Protein AF-A0A839CQ76-F1 (afdb_monomer_lite)

Foldseek 3Di:
DDDPQPFPAKEWDQDPVVSFTWIWTDSDPPDIWIWTADAFDQDDPDGQPPSFHWTDTPQFIKTWGDDPQLLLLLQFQLLQLQLCLQPVPQGWHKDWHWYADPVRHTDATIIITIDDSQFPAQLQCCLQVVVVHGGDSDDDPDLAPDPPVCVVPVVVSRNVSSVVLLVQAAAPLSAPLSQLLQLQQQPDSRQWGWGADPNGTYIHGGTRSQGLFQQALASCLPDDVCCPPPNGPHRCSNRDDVVNCLALVNLVSLLSSLPDDCPVSLVVSLVSCLVRDAQVSLLSNLVRNNPPVVCSPFDGDDVVSVVSSVSSSVVSVVSSNSHSLNSNLSSLQSQQLQLVVVCVVPVASWHQHPVGDIGHLLNSCVVNVVNLVCCLVVNDPRDHPDPVCVVVVVVSVVVSNVSSVVSVVVVVVVVVVVVPVVVVVVVVPDPPDDDDDDDDDDDDDDDDDDDDDDDDDDDDDDDDPVVVVVVVVVVVPPPDDDDDDDDDDDDDDDDDDDDDDDDDDDDDDDDDDDDDDDDDDPDDDDDDPPPVVVVVVVVVVVVVVVVVVVVVVVVCVVCVPDPDD

pLDDT: mean 75.87, std 24.8, range [23.81, 98.62]

Structure (mmCIF, N/CA/C/O backbone):
data_AF-A0A839CQ76-F1
#
_entry.id   AF-A0A839CQ76-F1
#
loop_
_atom_site.group_PDB
_atom_site.id
_atom_site.type_symbol
_atom_site.label_atom_id
_atom_site.label_alt_id
_atom_site.label_comp_id
_atom_site.label_asym_id
_atom_site.label_entity_id
_atom_site.label_seq_id
_atom_site.pdbx_PDB_ins_code
_atom_site.Cartn_x
_atom_site.Cartn_y
_atom_site.Cartn_z
_atom_site.occupancy
_atom_site.B_iso_or_equiv
_atom_site.auth_seq_id
_atom_site.auth_comp_id
_atom_site.auth_asym_id
_atom_site.auth_atom_id
_atom_site.pdbx_PDB_model_num
ATOM 1 N N . MET A 1 1 ? -8.330 13.889 -15.066 1.00 31.58 1 MET A N 1
ATOM 2 C CA . MET A 1 1 ? -7.855 12.546 -14.673 1.00 31.58 1 MET A CA 1
ATOM 3 C C . MET A 1 1 ? -7.170 11.937 -15.881 1.00 31.58 1 MET A C 1
ATOM 5 O O . MET A 1 1 ? -7.788 11.907 -16.940 1.00 31.58 1 MET A O 1
ATOM 9 N N . ALA A 1 2 ? -5.892 11.569 -15.776 1.00 31.44 2 ALA A N 1
ATOM 10 C CA . ALA A 1 2 ? -5.213 10.868 -16.861 1.00 31.44 2 ALA A CA 1
ATOM 11 C C . ALA A 1 2 ? -5.857 9.482 -16.989 1.00 31.44 2 ALA A C 1
ATOM 13 O O . ALA A 1 2 ? -5.944 8.763 -15.999 1.00 31.44 2 ALA A O 1
ATOM 14 N N . LYS A 1 3 ? -6.374 9.137 -18.175 1.00 36.69 3 LYS A N 1
ATOM 15 C CA . LYS A 1 3 ? -6.709 7.742 -18.488 1.00 36.69 3 LYS A CA 1
ATOM 16 C C . LYS A 1 3 ? -5.443 6.924 -18.245 1.00 36.69 3 LYS A C 1
ATOM 18 O O . LYS A 1 3 ? -4.396 7.349 -18.731 1.00 36.69 3 LYS A O 1
ATOM 23 N N . ASP A 1 4 ? -5.537 5.800 -17.534 1.00 48.09 4 ASP A N 1
ATOM 24 C CA . ASP A 1 4 ? -4.441 4.830 -17.460 1.00 48.09 4 ASP A CA 1
ATOM 25 C C . ASP A 1 4 ? -4.005 4.511 -18.894 1.00 48.09 4 ASP A C 1
ATOM 27 O O . ASP A 1 4 ? -4.726 3.867 -19.664 1.00 48.09 4 ASP A O 1
ATOM 31 N N . GLN A 1 5 ? -2.863 5.066 -19.300 1.00 54.03 5 GLN A N 1
ATOM 32 C CA . GLN A 1 5 ? -2.300 4.799 -20.609 1.00 54.03 5 GLN A CA 1
ATOM 33 C C . GLN A 1 5 ? -1.803 3.362 -20.559 1.00 54.03 5 GLN A C 1
ATOM 35 O O . GLN A 1 5 ? -0.825 3.050 -19.888 1.00 54.03 5 GLN A O 1
ATOM 40 N N . LYS A 1 6 ? -2.503 2.460 -21.251 1.00 58.44 6 LYS A N 1
ATOM 41 C CA . LYS A 1 6 ? -2.045 1.081 -21.408 1.00 58.44 6 LYS A CA 1
ATOM 42 C C . LYS A 1 6 ? -0.754 1.087 -22.224 1.00 58.44 6 LYS A C 1
ATOM 44 O O . LYS A 1 6 ? -0.781 1.085 -23.450 1.00 58.44 6 LYS A O 1
ATOM 49 N N . HIS A 1 7 ? 0.378 1.091 -21.534 1.00 63.47 7 HIS A N 1
ATOM 50 C CA . HIS A 1 7 ? 1.687 0.888 -22.132 1.00 63.47 7 HIS A CA 1
ATOM 51 C C . HIS A 1 7 ? 1.752 -0.519 -22.725 1.00 63.47 7 HIS A C 1
ATOM 53 O O . HIS A 1 7 ? 1.678 -1.519 -22.009 1.00 63.47 7 HIS A O 1
ATOM 59 N N . THR A 1 8 ? 1.827 -0.598 -24.052 1.00 67.56 8 THR A N 1
ATOM 60 C CA . THR A 1 8 ? 1.763 -1.888 -24.753 1.00 67.56 8 THR A CA 1
ATOM 61 C C . THR A 1 8 ? 3.121 -2.577 -24.766 1.00 67.56 8 THR A C 1
ATOM 63 O O . THR A 1 8 ? 3.212 -3.750 -24.407 1.00 67.56 8 THR A O 1
ATOM 66 N N . ASP A 1 9 ? 4.176 -1.833 -25.105 1.00 82.81 9 ASP A N 1
ATOM 67 C CA . ASP A 1 9 ? 5.550 -2.328 -25.132 1.00 82.81 9 ASP A CA 1
ATOM 68 C C . ASP A 1 9 ? 6.539 -1.186 -24.883 1.00 82.81 9 ASP A C 1
ATOM 70 O O . ASP A 1 9 ? 6.388 -0.103 -25.456 1.00 82.81 9 ASP A O 1
ATOM 74 N N . THR A 1 10 ? 7.551 -1.423 -24.049 1.00 80.69 10 THR A N 1
ATOM 75 C CA . THR A 1 10 ? 8.687 -0.505 -23.897 1.00 80.69 10 THR A CA 1
ATOM 76 C C . THR A 1 10 ? 9.973 -1.230 -24.237 1.00 80.69 10 THR A C 1
ATOM 78 O O . THR A 1 10 ? 10.269 -2.265 -23.645 1.00 80.69 10 THR A O 1
ATOM 81 N N . SER A 1 11 ? 10.767 -0.663 -25.142 1.00 84.62 11 SER A N 1
ATOM 82 C CA . SER A 1 11 ? 12.033 -1.236 -25.597 1.00 84.62 11 SER A CA 1
ATOM 83 C C . SER A 1 11 ? 13.159 -0.213 -25.562 1.00 84.62 11 SER A C 1
ATOM 85 O O . SER A 1 11 ? 12.963 0.947 -25.922 1.00 84.62 11 SER A O 1
ATOM 87 N N . TYR A 1 12 ? 14.353 -0.655 -25.198 1.00 84.75 12 TYR A N 1
ATOM 88 C CA . TYR A 1 12 ? 15.568 0.139 -25.326 1.00 84.75 12 TYR A CA 1
ATOM 89 C C . TYR A 1 12 ? 16.135 0.097 -26.751 1.00 84.75 12 TYR A C 1
ATOM 91 O O . TYR A 1 12 ? 16.215 -0.976 -27.353 1.00 84.75 12 TYR A O 1
ATOM 99 N N . ARG A 1 13 ? 16.597 1.243 -27.267 1.00 80.00 13 ARG A N 1
ATOM 100 C CA . ARG A 1 13 ? 17.404 1.319 -28.493 1.00 80.00 13 ARG A CA 1
ATOM 101 C C . ARG A 1 13 ? 18.556 2.313 -28.364 1.00 80.00 13 ARG A C 1
ATOM 103 O O . ARG A 1 13 ? 18.487 3.297 -27.629 1.00 80.00 13 ARG A O 1
ATOM 110 N N . TYR A 1 14 ? 19.595 2.088 -29.162 1.00 73.94 14 TYR A N 1
ATOM 111 C CA . TYR A 1 14 ? 20.566 3.129 -29.480 1.00 73.94 14 TYR A CA 1
ATOM 112 C C . TYR A 1 14 ? 20.064 3.927 -30.683 1.00 73.94 14 TYR A C 1
ATOM 114 O O . TYR A 1 14 ? 19.744 3.337 -31.717 1.00 73.94 14 TYR A O 1
ATOM 122 N N . ASN A 1 15 ? 19.980 5.249 -30.550 1.00 74.19 15 ASN A N 1
ATOM 123 C CA . ASN A 1 15 ? 19.647 6.132 -31.659 1.00 74.19 15 ASN A CA 1
ATOM 124 C C . ASN A 1 15 ? 20.952 6.621 -32.322 1.00 74.19 15 ASN A C 1
ATOM 126 O O . ASN A 1 15 ? 21.692 7.388 -31.702 1.00 74.19 15 ASN A O 1
ATOM 130 N N . PRO A 1 16 ? 21.271 6.177 -33.553 1.00 68.25 16 PRO A N 1
ATOM 131 C CA . PRO A 1 16 ? 22.536 6.516 -34.204 1.00 68.25 16 PRO A CA 1
ATOM 132 C C . PRO A 1 16 ? 22.629 7.991 -34.613 1.00 68.25 16 PRO A C 1
ATOM 134 O O . PRO A 1 16 ? 23.735 8.523 -34.685 1.00 68.25 16 PRO A O 1
ATOM 137 N N . GLU A 1 17 ? 21.496 8.659 -34.845 1.00 73.38 17 GLU A N 1
ATOM 138 C CA . GLU A 1 17 ? 21.453 10.063 -35.269 1.00 73.38 17 GLU A CA 1
ATOM 139 C C . GLU A 1 17 ? 21.758 10.999 -34.101 1.00 73.38 17 GLU A C 1
ATOM 141 O O . GLU A 1 17 ? 22.597 11.892 -34.205 1.00 73.38 17 GLU A O 1
ATOM 146 N N . THR A 1 18 ? 21.120 10.758 -32.954 1.00 72.81 18 THR A N 1
ATOM 147 C CA . THR A 1 18 ? 21.310 11.572 -31.744 1.00 72.81 18 THR A CA 1
ATOM 148 C C . THR A 1 18 ? 22.485 11.095 -30.895 1.00 72.81 18 THR A C 1
ATOM 150 O O . THR A 1 18 ? 22.872 11.772 -29.946 1.00 72.81 18 THR A O 1
ATOM 153 N N . LYS A 1 19 ? 23.045 9.919 -31.215 1.00 74.75 19 LYS A N 1
ATOM 154 C CA . LYS A 1 19 ? 24.021 9.174 -30.403 1.00 74.75 19 LYS A CA 1
ATOM 155 C C . LYS A 1 19 ? 23.552 8.929 -28.964 1.00 74.75 19 LYS A C 1
ATOM 157 O O . LYS A 1 19 ? 24.375 8.621 -28.098 1.00 74.75 19 LYS A O 1
ATOM 162 N N . ASN A 1 20 ? 22.246 9.019 -28.713 1.00 75.69 20 ASN A N 1
ATOM 163 C CA . ASN A 1 20 ? 21.667 8.872 -27.388 1.00 75.69 20 ASN A CA 1
ATOM 164 C C . ASN A 1 20 ? 21.147 7.455 -27.148 1.00 75.69 20 ASN A C 1
ATOM 166 O O . ASN A 1 20 ? 20.686 6.740 -28.042 1.00 75.69 20 ASN A O 1
ATOM 170 N N . LYS A 1 21 ? 21.223 7.065 -25.878 1.00 76.44 21 LYS A N 1
ATOM 171 C CA . LYS A 1 21 ? 20.569 5.887 -25.320 1.00 76.44 21 LYS A CA 1
ATOM 172 C C . LYS A 1 21 ? 19.111 6.265 -25.030 1.00 76.44 21 LYS A C 1
ATOM 174 O O . LYS A 1 21 ? 18.881 7.175 -24.236 1.00 76.44 21 LYS A O 1
ATOM 179 N N . GLU A 1 22 ? 18.146 5.602 -25.665 1.00 86.06 22 GLU A N 1
ATOM 180 C CA . GLU A 1 22 ? 16.724 5.958 -25.557 1.00 86.06 22 GLU A CA 1
ATOM 181 C C . GLU A 1 22 ? 15.875 4.728 -25.214 1.00 86.06 22 GLU A C 1
ATOM 183 O O . GLU A 1 22 ? 16.053 3.652 -25.790 1.00 86.06 22 GLU A O 1
ATOM 188 N N . PHE A 1 23 ? 14.910 4.894 -24.310 1.00 89.00 23 PHE A N 1
ATOM 189 C CA . PHE A 1 23 ? 13.786 3.963 -24.211 1.00 89.00 23 PHE A CA 1
ATOM 190 C C . PHE A 1 23 ? 12.643 4.479 -25.085 1.00 89.00 23 PHE A C 1
ATOM 192 O O . PHE A 1 23 ? 12.390 5.680 -25.140 1.00 89.00 23 PHE A O 1
ATOM 199 N N . ILE A 1 24 ? 11.938 3.581 -25.765 1.00 89.25 24 ILE A N 1
ATOM 200 C CA . ILE A 1 24 ? 10.720 3.909 -26.506 1.00 89.25 24 ILE A CA 1
ATOM 201 C C . ILE A 1 24 ? 9.576 3.121 -25.913 1.00 89.25 24 ILE A C 1
ATOM 203 O O . ILE A 1 24 ? 9.650 1.895 -25.849 1.00 89.25 24 ILE A O 1
ATOM 207 N N . THR A 1 25 ? 8.505 3.817 -25.567 1.00 87.44 25 THR A N 1
ATOM 208 C CA . THR A 1 25 ? 7.261 3.213 -25.109 1.00 87.44 25 THR A CA 1
ATOM 209 C C . THR A 1 25 ? 6.180 3.406 -26.163 1.00 87.44 25 THR A C 1
ATOM 211 O O . THR A 1 25 ? 5.872 4.531 -26.547 1.00 87.44 25 THR A O 1
ATOM 214 N N . ARG A 1 26 ? 5.572 2.317 -26.635 1.00 84.88 26 ARG A N 1
ATOM 215 C CA . ARG A 1 26 ? 4.370 2.373 -27.477 1.00 84.88 26 ARG A CA 1
ATOM 216 C C . ARG A 1 26 ? 3.144 2.614 -26.598 1.00 84.88 26 ARG A C 1
ATOM 218 O O . ARG A 1 26 ? 2.751 1.740 -25.818 1.00 84.88 26 ARG A O 1
ATOM 225 N N . ILE A 1 27 ? 2.545 3.795 -26.733 1.00 80.69 27 ILE A N 1
ATOM 226 C CA . ILE A 1 27 ? 1.300 4.174 -26.047 1.00 80.69 27 ILE A CA 1
ATOM 227 C C . ILE A 1 27 ? 0.096 3.623 -26.822 1.00 80.69 27 ILE A C 1
ATOM 229 O O . ILE A 1 27 ? -0.862 3.137 -26.229 1.00 80.69 27 ILE A O 1
ATOM 233 N N . SER A 1 28 ? 0.157 3.656 -28.153 1.00 79.25 28 SER A N 1
ATOM 234 C CA . SER A 1 28 ? -0.870 3.102 -29.039 1.00 79.25 28 SER A CA 1
ATOM 235 C C . SER A 1 28 ? -0.249 2.592 -30.344 1.00 79.25 28 SER A C 1
ATOM 237 O O . SER A 1 28 ? 0.971 2.614 -30.511 1.00 79.25 28 SER A O 1
ATOM 239 N N . ALA A 1 29 ? -1.079 2.136 -31.289 1.00 77.00 29 ALA A N 1
ATOM 240 C CA . ALA A 1 29 ? -0.616 1.710 -32.613 1.00 77.00 29 ALA A CA 1
ATOM 241 C C . ALA A 1 29 ? 0.094 2.832 -33.396 1.00 77.00 29 ALA A C 1
ATOM 243 O O . ALA A 1 29 ? 0.923 2.545 -34.255 1.00 77.00 29 ALA A O 1
ATOM 244 N N . THR A 1 30 ? -0.219 4.095 -33.097 1.00 80.56 30 THR A N 1
ATOM 245 C CA . THR A 1 30 ? 0.290 5.270 -33.821 1.00 80.56 30 THR A CA 1
ATOM 246 C C . THR A 1 30 ? 1.098 6.223 -32.944 1.00 80.56 30 THR A C 1
ATOM 248 O O . THR A 1 30 ? 1.681 7.167 -33.465 1.00 80.56 30 THR A O 1
ATOM 251 N N . GLU A 1 31 ? 1.135 6.008 -31.627 1.00 84.38 31 GLU A N 1
ATOM 252 C CA . GLU A 1 31 ? 1.759 6.928 -30.674 1.00 84.38 31 GLU A CA 1
ATOM 253 C C . GLU A 1 31 ? 2.898 6.255 -29.905 1.00 84.38 31 GLU A C 1
ATOM 255 O O . GLU A 1 31 ? 2.725 5.210 -29.266 1.00 84.38 31 GLU A O 1
ATOM 260 N N . THR A 1 32 ? 4.068 6.893 -29.945 1.00 87.69 32 THR A N 1
ATOM 261 C CA . THR A 1 32 ? 5.274 6.462 -29.236 1.00 87.69 32 THR A CA 1
ATOM 262 C C . THR A 1 32 ? 5.825 7.582 -28.373 1.00 87.69 32 THR A C 1
ATOM 264 O O . THR A 1 32 ? 6.006 8.703 -28.845 1.00 87.69 32 THR A O 1
ATOM 267 N N . GLU A 1 33 ? 6.182 7.251 -27.142 1.00 90.12 33 GLU A N 1
ATOM 268 C CA . GLU A 1 33 ? 6.903 8.123 -26.228 1.00 90.12 33 GLU A CA 1
ATOM 269 C C . GLU A 1 33 ? 8.388 7.770 -26.262 1.00 90.12 33 GLU A C 1
ATOM 271 O O . GLU A 1 33 ? 8.769 6.617 -26.051 1.00 90.12 33 GLU A O 1
ATOM 276 N N . VAL A 1 34 ? 9.228 8.762 -26.559 1.00 91.25 34 VAL A N 1
ATOM 277 C CA . VAL A 1 34 ? 10.686 8.614 -26.556 1.00 91.25 34 VAL A CA 1
ATOM 278 C C . VAL A 1 34 ? 11.229 9.203 -25.262 1.00 91.25 34 VAL A C 1
ATOM 280 O O . VAL A 1 34 ? 11.026 10.381 -24.965 1.00 91.25 34 VAL A O 1
ATOM 283 N N . TRP A 1 35 ? 11.927 8.371 -24.502 1.00 93.38 35 TRP A N 1
ATOM 284 C CA . TRP A 1 35 ? 12.541 8.702 -23.229 1.00 93.38 35 TRP A CA 1
ATOM 285 C C . TRP A 1 35 ? 14.029 8.947 -23.437 1.00 93.38 35 TRP A C 1
ATOM 287 O O . TRP A 1 35 ? 14.781 8.032 -23.785 1.00 93.38 35 TRP A O 1
ATOM 297 N N . GLN A 1 36 ? 14.462 10.177 -23.195 1.00 92.00 36 GLN A N 1
ATOM 298 C CA . GLN A 1 36 ? 15.852 10.591 -23.333 1.00 92.00 36 GLN A CA 1
ATOM 299 C C . GLN A 1 36 ? 16.540 10.583 -21.976 1.00 92.00 36 GLN A C 1
ATOM 301 O O . GLN A 1 36 ? 15.994 11.093 -20.994 1.00 92.00 36 GLN A O 1
ATOM 306 N N . TYR A 1 37 ? 17.735 9.999 -21.919 1.00 91.94 37 TYR A N 1
ATOM 307 C CA . TYR A 1 37 ? 18.544 10.007 -20.707 1.00 91.94 37 TYR A CA 1
ATOM 308 C C . TYR A 1 37 ? 18.852 11.448 -20.292 1.00 91.94 37 TYR A C 1
ATOM 310 O O . TYR A 1 37 ? 19.306 12.250 -21.108 1.00 91.94 37 TYR A O 1
ATOM 318 N N . LYS A 1 38 ? 18.615 11.764 -19.021 1.00 90.19 38 LYS A N 1
ATOM 319 C CA . LYS A 1 38 ? 18.878 13.085 -18.451 1.00 90.19 38 LYS A CA 1
ATOM 320 C C . LYS A 1 38 ? 20.071 13.043 -17.507 1.00 90.19 38 LYS A C 1
ATOM 322 O O . LYS A 1 38 ? 21.008 13.816 -17.664 1.00 90.19 38 LYS A O 1
ATOM 327 N N . GLU A 1 39 ? 20.021 12.162 -16.516 1.00 90.50 39 GLU A N 1
ATOM 328 C CA . GLU A 1 39 ? 21.015 12.102 -15.445 1.00 90.50 39 GLU A CA 1
ATOM 329 C C . GLU A 1 39 ? 21.023 10.733 -14.760 1.00 90.50 39 GLU A C 1
ATOM 331 O O . GLU A 1 39 ? 20.088 9.941 -14.892 1.00 90.50 39 GLU A O 1
ATOM 336 N N . GLY A 1 40 ? 22.097 10.451 -14.021 1.00 87.31 40 GLY A N 1
ATOM 337 C CA . GLY A 1 40 ? 22.218 9.215 -13.254 1.00 87.31 40 GLY A CA 1
ATOM 338 C C . GLY A 1 40 ? 21.209 9.156 -12.106 1.00 87.31 40 GLY A C 1
ATOM 339 O O . GLY A 1 40 ? 20.641 10.165 -11.687 1.00 87.31 40 GLY A O 1
ATOM 340 N N . LYS A 1 41 ? 20.989 7.960 -11.553 1.00 84.50 41 LYS A N 1
ATOM 341 C CA . LYS A 1 41 ? 20.174 7.815 -10.342 1.00 84.50 41 LYS A CA 1
ATOM 342 C C . LYS A 1 41 ? 20.881 8.479 -9.158 1.00 84.50 41 LYS A C 1
ATOM 344 O O . LYS A 1 41 ? 21.954 8.045 -8.749 1.00 84.50 41 LYS A O 1
ATOM 349 N N . GLY A 1 42 ? 20.249 9.499 -8.584 1.00 71.12 42 GLY A N 1
ATOM 350 C CA . GLY A 1 42 ? 20.718 10.149 -7.363 1.00 71.12 42 GLY A CA 1
ATOM 351 C C . GLY A 1 42 ? 20.280 9.395 -6.104 1.00 71.12 42 GLY A C 1
ATOM 352 O O . GLY A 1 42 ? 19.129 9.519 -5.685 1.00 71.12 42 GLY A O 1
ATOM 353 N N . GLY A 1 43 ? 21.202 8.656 -5.481 1.00 70.75 43 GLY A N 1
ATOM 354 C CA . GLY A 1 43 ? 21.008 7.992 -4.185 1.00 70.75 43 GLY A CA 1
ATOM 355 C C . GLY A 1 43 ? 20.296 6.628 -4.228 1.00 70.75 43 GLY A C 1
ATOM 356 O O . GLY A 1 43 ? 19.993 6.078 -5.286 1.00 70.75 43 GLY A O 1
ATOM 357 N N . GLY A 1 44 ? 20.022 6.075 -3.039 1.00 69.88 44 GLY A N 1
ATOM 358 C CA . GLY A 1 44 ? 19.435 4.741 -2.846 1.00 69.88 44 GLY A CA 1
ATOM 359 C C . GLY A 1 44 ? 20.477 3.640 -2.605 1.00 69.88 44 GLY A C 1
ATOM 360 O O . GLY A 1 44 ? 21.666 3.835 -2.824 1.00 69.88 44 GLY A O 1
ATOM 361 N N . ALA A 1 45 ? 20.030 2.477 -2.118 1.00 70.00 45 ALA A N 1
ATOM 362 C CA . ALA A 1 45 ? 20.930 1.384 -1.724 1.00 70.00 45 ALA A CA 1
ATOM 363 C C . ALA A 1 45 ? 21.556 0.628 -2.910 1.00 70.00 45 ALA A C 1
ATOM 365 O O . ALA A 1 45 ? 22.623 0.039 -2.766 1.00 70.00 45 ALA A O 1
ATOM 366 N N . ASN A 1 46 ? 20.884 0.645 -4.064 1.00 78.44 46 ASN A N 1
ATOM 367 C CA . ASN A 1 46 ? 21.293 -0.067 -5.271 1.00 78.44 46 ASN A CA 1
ATOM 368 C C . ASN A 1 46 ? 21.509 0.915 -6.424 1.00 78.44 46 ASN A C 1
ATOM 370 O O . ASN A 1 46 ? 20.734 1.867 -6.585 1.00 78.44 46 ASN A O 1
ATOM 374 N N . GLU A 1 47 ? 22.506 0.626 -7.259 1.00 82.75 47 GLU A N 1
ATOM 375 C CA . GLU A 1 47 ? 22.708 1.291 -8.546 1.00 82.75 47 GLU A CA 1
ATOM 376 C C . GLU A 1 47 ? 21.510 1.067 -9.482 1.00 82.75 47 GLU A C 1
ATOM 378 O O . GLU A 1 47 ? 20.674 0.188 -9.269 1.00 82.75 47 GLU A O 1
ATOM 383 N N . ALA A 1 48 ? 21.398 1.891 -10.523 1.00 82.75 48 ALA A N 1
ATOM 384 C CA . ALA A 1 48 ? 20.279 1.822 -11.460 1.00 82.75 48 ALA A CA 1
ATOM 385 C C . ALA A 1 48 ? 20.436 0.729 -12.537 1.00 82.75 48 ALA A C 1
ATOM 387 O O . ALA A 1 48 ? 19.490 0.473 -13.279 1.00 82.75 48 ALA A O 1
ATOM 388 N N . GLY A 1 49 ? 21.600 0.079 -12.618 1.00 86.31 49 GLY A N 1
ATOM 389 C CA . GLY A 1 49 ? 22.012 -0.729 -13.767 1.00 86.31 49 GLY A CA 1
ATOM 390 C C . GLY A 1 49 ? 22.691 0.124 -14.845 1.00 86.31 49 GLY A C 1
ATOM 391 O O . GLY A 1 49 ? 22.616 1.350 -14.812 1.00 86.31 49 GLY A O 1
ATOM 392 N N . GLU A 1 50 ? 23.356 -0.518 -15.809 1.00 88.62 50 GLU A N 1
ATOM 393 C CA . GLU A 1 50 ? 24.167 0.155 -16.846 1.00 88.62 50 GLU A CA 1
ATOM 394 C C . GLU A 1 50 ? 23.377 1.183 -17.676 1.00 88.62 50 GLU A C 1
ATOM 396 O O . GLU A 1 50 ? 23.919 2.199 -18.115 1.00 88.62 50 GLU A O 1
ATOM 401 N N . LEU A 1 51 ? 22.094 0.908 -17.915 1.00 89.19 51 LEU A N 1
ATOM 402 C CA . LEU A 1 51 ? 21.188 1.778 -18.670 1.00 89.19 51 LEU A CA 1
ATOM 403 C C . LEU A 1 51 ? 20.230 2.545 -17.755 1.00 89.19 51 LEU A C 1
ATOM 405 O O . LEU A 1 51 ? 19.331 3.231 -18.239 1.00 89.19 51 LEU A O 1
ATOM 409 N N . GLY A 1 52 ? 20.376 2.401 -16.442 1.00 90.38 52 GLY A N 1
ATOM 410 C CA . GLY A 1 52 ? 19.478 3.016 -15.486 1.00 90.38 52 GLY A CA 1
ATOM 411 C C . GLY A 1 52 ? 19.807 4.481 -15.241 1.00 90.38 52 GLY A C 1
ATOM 412 O O . GLY A 1 52 ? 20.942 4.929 -15.388 1.00 90.38 52 GLY A O 1
ATOM 413 N N . GLY A 1 53 ? 18.796 5.238 -14.843 1.00 91.38 53 GLY A N 1
ATOM 414 C CA . GLY A 1 53 ? 18.908 6.670 -14.613 1.00 91.38 53 GLY A CA 1
ATOM 415 C C . GLY A 1 53 ? 17.563 7.363 -14.725 1.00 91.38 53 GLY A C 1
ATOM 416 O O . GLY A 1 53 ? 16.521 6.728 -14.898 1.00 91.38 53 GLY A O 1
ATOM 417 N N . VAL A 1 54 ? 17.597 8.682 -14.613 1.00 90.88 54 VAL A N 1
ATOM 418 C CA . VAL A 1 54 ? 16.442 9.539 -14.844 1.00 90.88 54 VAL A CA 1
ATOM 419 C C . VAL A 1 54 ? 16.347 9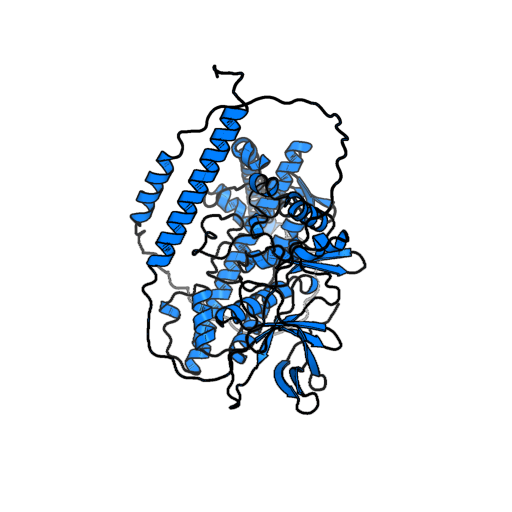.818 -16.338 1.00 90.88 54 VAL A C 1
ATOM 421 O O . VAL A 1 54 ? 17.299 10.289 -16.962 1.00 90.88 54 VAL A O 1
ATOM 424 N N . TYR A 1 55 ? 15.176 9.547 -16.896 1.00 93.06 55 TYR A N 1
ATOM 425 C CA . TYR A 1 55 ? 14.832 9.803 -18.283 1.00 93.06 55 TYR A CA 1
ATOM 426 C C . TYR A 1 55 ? 13.681 10.800 -18.363 1.00 93.06 55 TYR A C 1
ATOM 428 O O . TYR A 1 55 ? 12.821 10.854 -17.482 1.00 93.06 55 TYR A O 1
ATOM 436 N N . LYS A 1 56 ? 13.649 11.577 -19.443 1.00 92.75 56 LYS A N 1
ATOM 437 C CA . LYS A 1 56 ? 12.602 12.559 -19.711 1.00 92.75 56 LYS A CA 1
ATOM 438 C C . LYS A 1 56 ? 12.013 12.338 -21.100 1.00 92.75 56 LYS A C 1
ATOM 440 O O . LYS A 1 56 ? 12.748 12.163 -22.068 1.00 92.75 56 LYS A O 1
ATOM 445 N N . SER A 1 57 ? 10.693 12.358 -21.182 1.00 91.06 57 SER A N 1
ATOM 446 C CA . SER A 1 57 ? 9.938 12.493 -22.423 1.00 91.06 57 SER A CA 1
ATOM 447 C C . SER A 1 57 ? 9.374 13.920 -22.522 1.00 91.06 57 SER A C 1
ATOM 449 O O . SER A 1 57 ? 9.459 14.687 -21.555 1.00 91.06 57 SER A O 1
ATOM 451 N N . PRO A 1 58 ? 8.764 14.317 -23.653 1.00 87.56 58 PRO A N 1
ATOM 452 C CA . PRO A 1 58 ? 8.062 15.598 -23.736 1.00 87.56 58 PRO A CA 1
ATOM 453 C C . PRO A 1 58 ? 6.966 15.766 -22.672 1.00 87.56 58 PRO A C 1
ATOM 455 O O . PRO A 1 58 ? 6.682 16.889 -22.264 1.00 87.56 58 PRO A O 1
ATOM 458 N N . ALA A 1 59 ? 6.369 14.661 -22.216 1.00 86.81 59 ALA A N 1
ATOM 459 C CA . ALA A 1 59 ? 5.237 14.678 -21.300 1.00 86.81 59 ALA A CA 1
ATOM 460 C C . ALA A 1 59 ? 5.624 14.417 -19.837 1.00 86.81 59 ALA A C 1
ATOM 462 O O . ALA A 1 59 ? 4.953 14.922 -18.938 1.00 86.81 59 ALA A O 1
ATOM 463 N N . ARG A 1 60 ? 6.651 13.595 -19.577 1.00 90.19 60 ARG A N 1
ATOM 464 C CA . ARG A 1 60 ? 6.868 12.974 -18.261 1.00 90.19 60 ARG A CA 1
ATOM 465 C C . ARG A 1 60 ? 8.342 12.752 -17.940 1.00 90.19 60 ARG A C 1
ATOM 467 O O . ARG A 1 60 ? 9.221 12.827 -18.794 1.00 90.19 60 ARG A O 1
ATOM 474 N N . THR A 1 61 ? 8.613 12.461 -16.672 1.00 90.62 61 THR A N 1
ATOM 475 C CA . THR A 1 61 ? 9.930 12.030 -16.182 1.00 90.62 61 THR A CA 1
ATOM 476 C C . THR A 1 61 ? 9.800 10.644 -15.565 1.00 90.62 61 THR A C 1
ATOM 478 O O . THR A 1 61 ? 8.792 10.354 -14.928 1.00 90.62 61 THR A O 1
ATOM 481 N N . ALA A 1 62 ? 10.805 9.792 -15.747 1.00 92.06 62 ALA A N 1
ATOM 482 C CA . ALA A 1 62 ? 10.815 8.430 -15.232 1.00 92.06 62 ALA A CA 1
ATOM 483 C C . ALA A 1 62 ? 12.189 8.047 -14.684 1.00 92.06 62 ALA A C 1
ATOM 485 O O . ALA A 1 62 ? 13.217 8.426 -15.244 1.00 92.06 62 ALA A O 1
ATOM 486 N N . LEU A 1 63 ? 12.214 7.237 -13.629 1.00 91.56 63 LEU A N 1
ATOM 487 C CA . LEU A 1 63 ? 13.404 6.521 -13.190 1.00 91.56 63 LEU A CA 1
ATOM 488 C C . LEU A 1 63 ? 13.389 5.119 -13.796 1.00 91.56 63 LEU A C 1
ATOM 490 O O . LEU A 1 63 ? 12.581 4.280 -13.401 1.00 91.56 63 LEU A O 1
ATOM 494 N N . PHE A 1 64 ? 14.316 4.850 -14.710 1.00 92.81 64 PHE A N 1
ATOM 495 C CA . PHE A 1 64 ? 14.578 3.496 -15.184 1.00 92.81 64 PHE A CA 1
ATOM 496 C C . PHE A 1 64 ? 15.616 2.849 -14.271 1.00 92.81 64 PHE A C 1
ATOM 498 O O . PHE A 1 64 ? 16.707 3.393 -14.078 1.00 92.81 64 PHE A O 1
ATOM 505 N N . LYS A 1 65 ? 15.289 1.690 -13.700 1.00 92.06 65 LYS A N 1
ATOM 506 C CA . LYS A 1 65 ? 16.201 0.925 -12.844 1.00 92.06 65 LYS A CA 1
ATOM 507 C C . LYS A 1 65 ? 16.108 -0.574 -13.103 1.00 92.06 65 LYS A C 1
ATOM 509 O O . LYS A 1 65 ? 15.073 -1.088 -13.521 1.00 92.06 65 LYS A O 1
ATOM 514 N N . GLN A 1 66 ? 17.200 -1.274 -12.830 1.00 91.19 66 GLN A N 1
ATOM 515 C CA . GLN A 1 66 ? 17.280 -2.727 -12.867 1.00 91.19 66 GLN A CA 1
ATOM 516 C C . GLN A 1 66 ? 17.968 -3.211 -11.591 1.00 91.19 66 GLN A C 1
ATOM 518 O O . GLN A 1 66 ? 19.167 -3.005 -11.411 1.00 91.19 66 GLN A O 1
ATOM 523 N N . ASP A 1 67 ? 17.215 -3.853 -10.696 1.00 90.00 67 ASP A N 1
ATOM 524 C CA . ASP A 1 67 ? 17.807 -4.451 -9.504 1.00 90.00 67 ASP A CA 1
ATOM 525 C C . ASP A 1 67 ? 18.647 -5.687 -9.888 1.00 90.00 67 ASP A C 1
ATOM 527 O O . ASP A 1 67 ? 18.206 -6.496 -10.715 1.00 90.00 67 ASP A O 1
ATOM 531 N N . PRO A 1 68 ? 19.832 -5.889 -9.276 1.00 87.25 68 PRO A N 1
ATOM 532 C CA . PRO A 1 68 ? 20.626 -7.102 -9.474 1.00 87.25 68 PRO A CA 1
ATOM 533 C C . PRO A 1 68 ? 19.857 -8.393 -9.157 1.00 87.25 68 PRO A C 1
ATOM 535 O O . PRO A 1 68 ? 20.164 -9.456 -9.703 1.00 87.25 68 PRO A O 1
ATOM 538 N N . ASN A 1 69 ? 18.863 -8.320 -8.266 1.00 89.69 69 ASN A N 1
ATOM 539 C CA . ASN A 1 69 ? 17.904 -9.384 -8.034 1.00 89.69 69 ASN A CA 1
ATOM 540 C C . ASN A 1 69 ? 16.626 -9.142 -8.864 1.00 89.69 69 ASN A C 1
ATOM 542 O O . ASN A 1 69 ? 15.758 -8.379 -8.432 1.00 89.69 69 ASN A O 1
ATOM 546 N N . PRO A 1 70 ? 16.418 -9.858 -9.986 1.00 90.00 70 PRO A N 1
ATOM 547 C CA . PRO A 1 70 ? 15.263 -9.638 -10.862 1.00 90.00 70 PRO A CA 1
ATOM 548 C C . PRO A 1 70 ? 13.914 -9.919 -10.179 1.00 90.00 70 PRO A C 1
ATOM 550 O O . PRO A 1 70 ? 12.884 -9.412 -10.617 1.00 90.00 70 PRO A O 1
ATOM 553 N N . ALA A 1 71 ? 13.902 -10.675 -9.073 1.00 93.56 71 ALA A N 1
ATOM 554 C CA . ALA A 1 71 ? 12.704 -10.859 -8.258 1.00 93.56 71 ALA A CA 1
ATOM 555 C C . ALA A 1 71 ? 12.169 -9.537 -7.684 1.00 93.56 71 ALA A C 1
ATOM 557 O O . ALA A 1 71 ? 10.959 -9.394 -7.530 1.00 93.56 71 ALA A O 1
ATOM 558 N N . LYS A 1 72 ? 13.052 -8.575 -7.380 1.00 92.75 72 LYS A N 1
ATOM 559 C CA . LYS A 1 72 ? 12.657 -7.263 -6.856 1.00 92.75 72 LYS A CA 1
ATOM 560 C C . LYS A 1 72 ? 12.000 -6.389 -7.920 1.00 92.75 72 LYS A C 1
ATOM 562 O O . LYS A 1 72 ? 11.030 -5.716 -7.605 1.00 92.75 72 LYS A O 1
ATOM 567 N N . ASN A 1 73 ? 12.440 -6.479 -9.178 1.00 93.81 73 ASN A N 1
ATOM 568 C CA . ASN A 1 73 ? 11.774 -5.792 -10.290 1.00 93.81 73 ASN A CA 1
ATOM 569 C C . ASN A 1 73 ? 10.326 -6.288 -10.452 1.00 93.81 73 ASN A C 1
ATOM 571 O O . ASN A 1 73 ? 9.412 -5.483 -10.609 1.00 93.81 73 ASN A O 1
ATOM 575 N N . ILE A 1 74 ? 10.108 -7.609 -10.365 1.00 95.75 74 ILE A N 1
ATOM 576 C CA . ILE A 1 74 ? 8.758 -8.199 -10.390 1.00 95.75 74 ILE A CA 1
ATOM 577 C C . ILE A 1 74 ? 7.934 -7.729 -9.187 1.00 95.75 74 ILE A C 1
ATOM 579 O O . ILE A 1 74 ? 6.776 -7.350 -9.349 1.00 95.75 74 ILE A O 1
ATOM 583 N N . ALA A 1 75 ? 8.527 -7.742 -7.991 1.00 95.81 75 ALA A N 1
ATOM 584 C CA . ALA A 1 75 ? 7.847 -7.342 -6.766 1.00 95.81 75 ALA A CA 1
ATOM 585 C C . ALA A 1 75 ? 7.403 -5.873 -6.788 1.00 95.81 75 ALA A C 1
ATOM 587 O O . ALA A 1 75 ? 6.273 -5.586 -6.396 1.00 95.81 75 ALA A O 1
ATOM 588 N N . GLU A 1 76 ? 8.261 -4.975 -7.270 1.00 95.25 76 GLU A N 1
ATOM 589 C CA . GLU A 1 76 ? 7.975 -3.546 -7.387 1.00 95.25 76 GLU A CA 1
ATOM 590 C C . GLU A 1 76 ? 6.902 -3.259 -8.442 1.00 95.25 76 GLU A C 1
ATOM 592 O O . GLU A 1 76 ? 5.960 -2.516 -8.171 1.00 95.25 76 GLU A O 1
ATOM 597 N N . PHE A 1 77 ? 6.993 -3.905 -9.611 1.00 96.75 77 PHE A N 1
ATOM 598 C CA . PHE A 1 77 ? 5.954 -3.823 -10.637 1.00 96.75 77 PHE A CA 1
ATOM 599 C C . PHE A 1 77 ? 4.595 -4.270 -10.087 1.00 96.75 77 PHE A C 1
ATOM 601 O O . PHE A 1 77 ? 3.632 -3.510 -10.151 1.00 96.75 77 PHE A O 1
ATOM 608 N N . LEU A 1 78 ? 4.522 -5.471 -9.500 1.00 97.69 78 LEU A N 1
ATOM 609 C CA . LEU A 1 78 ? 3.269 -6.013 -8.972 1.00 97.69 78 LEU A CA 1
ATOM 610 C C . LEU A 1 78 ? 2.692 -5.123 -7.865 1.00 97.69 78 LEU A C 1
ATOM 612 O O . LEU A 1 78 ? 1.492 -4.873 -7.854 1.00 97.69 78 LEU A O 1
ATOM 616 N N . ALA A 1 79 ? 3.532 -4.613 -6.960 1.00 97.12 79 ALA A N 1
ATOM 617 C CA . ALA A 1 79 ? 3.087 -3.700 -5.911 1.00 97.12 79 ALA A CA 1
ATOM 618 C C . ALA A 1 79 ? 2.483 -2.412 -6.482 1.00 97.12 79 ALA A C 1
ATOM 620 O O . ALA A 1 79 ? 1.381 -2.049 -6.084 1.00 97.12 79 ALA A O 1
ATOM 621 N N . SER A 1 80 ? 3.135 -1.788 -7.467 1.00 96.88 80 SER A N 1
ATOM 622 C CA . SER A 1 80 ? 2.594 -0.606 -8.148 1.00 96.88 80 SER A CA 1
ATOM 623 C C . SER A 1 80 ? 1.235 -0.887 -8.797 1.00 96.88 80 SER A C 1
ATOM 625 O O . SER A 1 80 ? 0.308 -0.103 -8.602 1.00 96.88 80 SER A O 1
ATOM 627 N N . GLN A 1 81 ? 1.073 -2.021 -9.498 1.00 97.44 81 GLN A N 1
ATOM 628 C CA . GLN A 1 81 ? -0.221 -2.389 -10.096 1.00 97.44 81 GLN A CA 1
ATOM 629 C C . GLN A 1 81 ? -1.314 -2.507 -9.025 1.00 97.44 81 GLN A C 1
ATOM 631 O O . GLN A 1 81 ? -2.398 -1.938 -9.164 1.00 97.44 81 GLN A O 1
ATOM 636 N N . MET A 1 82 ? -1.005 -3.190 -7.919 1.00 97.75 82 MET A N 1
ATOM 637 C CA . MET A 1 82 ? -1.923 -3.341 -6.792 1.00 97.75 82 MET A CA 1
ATOM 638 C C . MET A 1 82 ? -2.279 -1.985 -6.178 1.00 97.75 82 MET A C 1
ATOM 640 O O . MET A 1 82 ? -3.453 -1.681 -6.000 1.00 97.75 82 MET A O 1
ATOM 644 N N . HIS A 1 83 ? -1.306 -1.125 -5.884 1.00 97.12 83 HIS A N 1
ATOM 645 C CA . HIS A 1 83 ? -1.580 0.154 -5.223 1.00 97.12 83 HIS A CA 1
ATOM 646 C C . HIS A 1 83 ? -2.373 1.107 -6.124 1.00 97.12 83 HIS A C 1
ATOM 648 O O . HIS A 1 83 ? -3.341 1.730 -5.671 1.00 97.12 83 HIS A O 1
ATOM 654 N N . ARG A 1 84 ? -2.027 1.162 -7.415 1.00 96.56 84 ARG A N 1
ATOM 655 C CA . ARG A 1 84 ? -2.710 2.007 -8.404 1.00 96.56 84 ARG A CA 1
ATOM 656 C C . ARG A 1 84 ? -4.134 1.572 -8.711 1.00 96.56 84 ARG A C 1
ATOM 658 O O . ARG A 1 84 ? -4.933 2.431 -9.049 1.00 96.56 84 ARG A O 1
ATOM 665 N N . SER A 1 85 ? -4.488 0.298 -8.542 1.00 97.00 85 SER A N 1
ATOM 666 C CA . SER A 1 85 ? -5.889 -0.135 -8.701 1.00 97.00 85 SER A CA 1
ATOM 667 C C . SER A 1 85 ? -6.847 0.537 -7.701 1.00 97.00 85 SER A C 1
ATOM 669 O O . SER A 1 85 ? -8.035 0.690 -7.981 1.00 97.00 85 SER A O 1
ATOM 671 N N . THR A 1 86 ? -6.324 1.011 -6.563 1.00 96.00 86 THR A N 1
ATOM 672 C CA . THR A 1 86 ? -7.088 1.769 -5.559 1.00 96.00 86 THR A CA 1
ATOM 673 C C . THR A 1 86 ? -6.859 3.279 -5.595 1.00 96.00 86 THR A C 1
ATOM 675 O O . THR A 1 86 ? -7.807 4.026 -5.329 1.00 96.00 86 THR A O 1
ATOM 678 N N . HIS A 1 87 ? -5.627 3.714 -5.892 1.00 95.38 87 HIS A N 1
ATOM 679 C CA . HIS A 1 87 ? -5.186 5.117 -5.827 1.00 95.38 87 HIS A CA 1
ATOM 680 C C . HIS A 1 87 ? -4.152 5.441 -6.908 1.00 95.38 87 HIS A C 1
ATOM 682 O O . HIS A 1 87 ? -2.968 5.616 -6.604 1.00 95.38 87 HIS A O 1
ATOM 688 N N . PRO A 1 88 ? -4.548 5.510 -8.185 1.00 94.19 88 PRO A N 1
ATOM 689 C CA . PRO A 1 88 ? -3.608 5.808 -9.264 1.00 94.19 88 PRO A CA 1
ATOM 690 C C . PRO A 1 88 ? -2.957 7.196 -9.126 1.00 94.19 88 PRO A C 1
ATOM 692 O O . PRO A 1 88 ? -1.861 7.412 -9.632 1.00 94.19 88 PRO A O 1
ATOM 695 N N . GLU A 1 89 ? -3.597 8.133 -8.429 1.00 93.00 89 GLU A N 1
ATOM 696 C CA . GLU A 1 89 ? -3.117 9.497 -8.194 1.00 93.00 89 GLU A CA 1
ATOM 697 C C . GLU A 1 89 ? -2.120 9.640 -7.035 1.00 93.00 89 GLU A C 1
ATOM 699 O O . GLU A 1 89 ? -1.420 10.648 -6.989 1.00 93.00 89 GLU A O 1
ATOM 704 N N . HIS A 1 90 ? -2.016 8.648 -6.143 1.00 95.38 90 HIS A N 1
ATOM 705 C CA . HIS A 1 90 ? -1.082 8.662 -5.005 1.00 95.38 90 HIS A CA 1
ATOM 706 C C . HIS A 1 90 ? 0.077 7.670 -5.155 1.00 95.38 90 HIS A C 1
ATOM 708 O O . HIS A 1 90 ? 0.946 7.590 -4.286 1.00 95.38 90 HIS A O 1
ATOM 714 N N . GLN A 1 91 ? 0.103 6.893 -6.237 1.00 95.25 91 GLN A N 1
ATOM 715 C CA . GLN A 1 91 ? 0.996 5.747 -6.392 1.00 95.25 91 GLN A CA 1
ATOM 716 C C . GLN A 1 91 ? 1.708 5.819 -7.742 1.00 95.25 91 GLN A C 1
ATOM 718 O O . GLN A 1 91 ? 1.060 5.891 -8.785 1.00 95.25 91 GLN A O 1
ATOM 723 N N . ALA A 1 92 ? 3.043 5.814 -7.729 1.00 93.81 92 ALA A N 1
ATOM 724 C CA . ALA A 1 92 ? 3.827 5.895 -8.954 1.00 93.81 92 ALA A CA 1
ATOM 725 C C . ALA A 1 92 ? 3.504 4.745 -9.914 1.00 93.81 92 ALA A C 1
ATOM 727 O O . ALA A 1 92 ? 3.332 3.584 -9.525 1.00 93.81 92 ALA A O 1
ATOM 728 N N . GLU A 1 93 ? 3.442 5.089 -11.195 1.00 94.31 93 GLU A N 1
ATOM 729 C CA . GLU A 1 93 ? 3.273 4.141 -12.284 1.00 94.31 93 GLU A CA 1
ATOM 730 C C . GLU A 1 93 ? 4.572 3.384 -12.526 1.00 94.31 93 GLU A C 1
ATOM 732 O O . GLU A 1 93 ? 5.583 3.995 -12.864 1.00 94.31 93 GLU A O 1
ATOM 737 N N . VAL A 1 94 ? 4.530 2.057 -12.389 1.00 95.00 94 VAL A N 1
ATOM 738 C CA . VAL A 1 94 ? 5.657 1.186 -12.721 1.00 95.00 94 VAL A CA 1
ATOM 739 C C . VAL A 1 94 ? 5.295 0.254 -13.867 1.00 95.00 94 VAL A C 1
ATOM 741 O O . VAL A 1 94 ? 4.297 -0.463 -13.801 1.00 95.00 94 VAL A O 1
ATOM 744 N N . PHE A 1 95 ? 6.140 0.209 -14.896 1.00 94.31 95 PHE A N 1
ATOM 745 C CA . PHE A 1 95 ? 6.037 -0.763 -15.987 1.00 94.31 95 PHE A CA 1
ATOM 746 C C . PHE A 1 95 ? 7.398 -1.353 -16.358 1.00 94.31 95 PHE A C 1
ATOM 748 O O . PHE A 1 95 ? 8.449 -0.785 -16.060 1.00 94.31 95 PHE A O 1
ATOM 755 N N . PHE A 1 96 ? 7.385 -2.511 -17.018 1.00 93.94 96 PHE A N 1
ATOM 756 C CA . PHE A 1 96 ? 8.601 -3.151 -17.509 1.00 93.94 96 PHE A CA 1
ATOM 757 C C . PHE A 1 96 ? 9.100 -2.531 -18.818 1.00 93.94 96 PHE A C 1
ATOM 759 O O . PHE A 1 96 ? 8.320 -2.168 -19.697 1.00 93.94 96 PHE A O 1
ATOM 766 N N . ALA A 1 97 ? 10.419 -2.503 -18.981 1.00 92.25 97 ALA A N 1
ATOM 767 C CA . ALA A 1 97 ? 11.098 -2.127 -20.209 1.00 92.25 97 ALA A CA 1
ATOM 768 C C . ALA A 1 97 ? 12.034 -3.254 -20.669 1.00 92.25 97 ALA A C 1
ATOM 770 O O . ALA A 1 97 ? 12.942 -3.673 -19.943 1.00 92.25 97 ALA A O 1
ATOM 771 N N . LYS A 1 98 ? 11.807 -3.749 -21.890 1.00 88.56 98 LYS A N 1
ATOM 772 C CA . LYS A 1 98 ? 12.634 -4.764 -22.548 1.00 88.56 98 LYS A CA 1
ATOM 773 C C . LYS A 1 98 ? 13.965 -4.151 -22.961 1.00 88.56 98 LYS A C 1
ATOM 775 O O . LYS A 1 98 ? 14.026 -3.093 -23.588 1.00 88.56 98 LYS A O 1
ATOM 780 N N . VAL A 1 99 ? 15.034 -4.869 -22.652 1.00 83.94 99 VAL A N 1
ATOM 781 C CA . VAL A 1 99 ? 16.388 -4.541 -23.089 1.00 83.94 99 VAL A CA 1
ATOM 782 C C . VAL A 1 99 ? 16.998 -5.795 -23.682 1.00 83.94 99 VAL A C 1
ATOM 784 O O . VAL A 1 99 ? 16.994 -6.850 -23.043 1.00 83.94 99 VAL A O 1
ATOM 787 N N . THR A 1 100 ? 17.532 -5.683 -24.890 1.00 79.06 100 THR A N 1
ATOM 788 C CA . THR A 1 100 ? 18.328 -6.737 -25.518 1.00 79.06 100 THR A CA 1
ATOM 789 C C . THR A 1 100 ? 19.813 -6.428 -25.389 1.00 79.06 100 THR A C 1
ATOM 791 O O . THR A 1 100 ? 20.215 -5.265 -25.419 1.00 79.06 100 THR A O 1
ATOM 794 N N . ASP A 1 101 ? 20.638 -7.463 -25.261 1.00 75.56 101 ASP A N 1
ATOM 795 C CA . ASP A 1 101 ? 22.089 -7.320 -25.327 1.00 75.56 101 ASP A CA 1
ATOM 796 C C . ASP A 1 101 ? 22.560 -7.005 -26.762 1.00 75.56 101 ASP A C 1
ATOM 798 O O . ASP A 1 101 ? 21.771 -6.921 -27.707 1.00 75.56 101 ASP A O 1
ATOM 802 N N . LYS A 1 102 ? 23.877 -6.841 -26.943 1.00 72.75 102 LYS A N 1
ATOM 803 C CA . LYS A 1 102 ? 24.482 -6.563 -28.260 1.00 72.75 102 LYS A CA 1
ATOM 804 C C . LYS A 1 102 ? 24.238 -7.670 -29.295 1.00 72.75 102 LYS A C 1
ATOM 806 O O . LYS A 1 102 ? 24.366 -7.409 -30.485 1.00 72.75 102 LYS A O 1
ATOM 811 N N . ALA A 1 103 ? 23.914 -8.886 -28.855 1.00 71.25 103 ALA A N 1
ATOM 812 C CA . ALA A 1 103 ? 23.576 -10.018 -29.713 1.00 71.25 103 ALA A CA 1
ATOM 813 C C . ALA A 1 103 ? 22.060 -10.126 -29.970 1.00 71.25 103 ALA A C 1
ATOM 815 O O . ALA A 1 103 ? 21.611 -11.110 -30.559 1.00 71.25 103 ALA A O 1
ATOM 816 N N . GLY A 1 104 ? 21.267 -9.147 -29.520 1.00 71.75 104 GLY A N 1
ATOM 817 C CA . GLY A 1 104 ? 19.812 -9.140 -29.651 1.00 71.75 104 GLY A CA 1
ATOM 818 C C . GLY A 1 104 ? 19.098 -10.074 -28.672 1.00 71.75 104 GLY A C 1
ATOM 819 O O . GLY A 1 104 ? 17.887 -10.262 -28.791 1.00 71.75 104 GLY A O 1
ATOM 820 N N . LYS A 1 105 ? 19.801 -10.669 -27.698 1.00 72.81 105 LYS A N 1
ATOM 821 C CA . LYS A 1 105 ? 19.180 -11.576 -26.726 1.00 72.81 105 LYS A CA 1
ATOM 822 C C . LYS A 1 105 ? 18.499 -10.775 -25.617 1.00 72.81 105 LYS A C 1
ATOM 824 O O . LYS A 1 105 ? 19.100 -9.830 -25.107 1.00 72.81 105 LYS A O 1
ATOM 829 N N . PRO A 1 106 ? 17.281 -11.149 -25.192 1.00 71.56 106 PRO A N 1
ATOM 830 C CA . PRO A 1 106 ? 16.622 -10.506 -24.063 1.00 71.56 106 PRO A CA 1
ATOM 831 C C . PRO A 1 106 ? 17.474 -10.587 -22.791 1.00 71.56 106 PRO A C 1
ATOM 833 O O . PRO A 1 106 ? 17.930 -11.662 -22.397 1.00 71.56 106 PRO A O 1
ATOM 836 N N . THR A 1 107 ? 17.661 -9.448 -22.135 1.00 79.38 107 THR A N 1
ATOM 837 C CA . THR A 1 107 ? 18.222 -9.359 -20.781 1.00 79.38 107 THR A CA 1
ATOM 838 C C . THR A 1 107 ? 17.089 -9.292 -19.751 1.00 79.38 107 THR A C 1
ATOM 840 O O . THR A 1 107 ? 15.911 -9.334 -20.111 1.00 79.38 107 THR A O 1
ATOM 843 N N . TYR A 1 108 ? 17.412 -9.216 -18.454 1.00 83.19 108 TYR A N 1
ATOM 844 C CA . TYR A 1 108 ? 16.376 -8.971 -17.446 1.00 83.19 108 TYR A CA 1
ATOM 845 C C . TYR A 1 108 ? 15.706 -7.614 -17.698 1.00 83.19 108 TYR A C 1
ATOM 847 O O . TYR A 1 108 ? 16.407 -6.650 -18.012 1.00 83.19 108 TYR A O 1
ATOM 855 N N . PRO A 1 109 ? 14.378 -7.497 -17.546 1.00 89.12 109 PRO A N 1
ATOM 856 C CA . PRO A 1 109 ? 13.711 -6.237 -17.814 1.00 89.12 109 PRO A CA 1
ATOM 857 C C . PRO A 1 109 ? 14.160 -5.172 -16.812 1.00 89.12 109 PRO A C 1
ATOM 859 O O . PRO A 1 109 ? 14.393 -5.452 -15.629 1.00 89.12 109 PRO A O 1
ATOM 862 N N . TYR A 1 110 ? 14.252 -3.944 -17.305 1.00 92.50 110 TYR A N 1
ATOM 863 C CA . TYR A 1 110 ? 14.248 -2.761 -16.457 1.00 92.50 110 TYR A CA 1
ATOM 864 C C . TYR A 1 110 ? 12.814 -2.505 -15.993 1.00 92.50 110 TYR A C 1
ATOM 866 O O . TYR A 1 110 ? 11.854 -2.959 -16.618 1.00 92.50 110 TYR A O 1
ATOM 874 N N . ILE A 1 111 ? 12.671 -1.758 -14.911 1.00 93.31 111 ILE A N 1
ATOM 875 C CA . ILE A 1 111 ? 11.409 -1.142 -14.519 1.00 93.31 111 ILE A CA 1
ATOM 876 C C . ILE A 1 111 ? 11.537 0.370 -14.662 1.00 93.31 111 ILE A C 1
ATOM 878 O O . ILE A 1 111 ? 12.574 0.946 -14.327 1.00 93.31 111 ILE A O 1
ATOM 882 N N . ALA A 1 112 ? 10.493 0.997 -15.183 1.00 93.62 112 ALA A N 1
ATOM 883 C CA . ALA A 1 112 ? 10.355 2.440 -15.259 1.00 93.62 112 ALA A CA 1
ATOM 884 C C . ALA A 1 112 ? 9.346 2.876 -14.201 1.00 93.62 112 ALA A C 1
ATOM 886 O O . ALA A 1 112 ? 8.195 2.463 -14.284 1.00 93.62 112 ALA A O 1
ATOM 887 N N . SER A 1 113 ? 9.775 3.677 -13.225 1.00 92.81 113 SER A N 1
ATOM 888 C CA . SER A 1 113 ? 8.888 4.348 -12.267 1.00 92.81 113 SER A CA 1
ATOM 889 C C . SER A 1 113 ? 8.653 5.783 -12.733 1.00 92.81 113 SER A C 1
ATOM 891 O O . SER A 1 113 ? 9.594 6.581 -12.786 1.00 92.81 113 SER A O 1
ATOM 893 N N . ILE A 1 114 ? 7.425 6.105 -13.128 1.00 91.88 114 ILE A N 1
ATOM 894 C CA . ILE A 1 114 ? 7.044 7.428 -13.623 1.00 91.88 114 ILE A CA 1
ATOM 895 C C . ILE A 1 114 ? 6.863 8.382 -12.448 1.00 91.88 114 ILE A C 1
ATOM 897 O O . ILE A 1 114 ? 6.121 8.111 -11.503 1.00 91.88 114 ILE A O 1
ATOM 901 N N . PHE A 1 115 ? 7.520 9.533 -12.530 1.00 87.12 115 PHE A N 1
ATOM 902 C CA . PHE A 1 115 ? 7.327 10.610 -11.572 1.00 87.12 115 PHE A CA 1
ATOM 903 C C . PHE A 1 115 ? 6.001 11.314 -11.847 1.00 87.12 115 PHE A C 1
ATOM 905 O O . PHE A 1 115 ? 5.601 11.495 -12.997 1.00 87.12 115 PHE A O 1
ATOM 912 N N . PHE A 1 116 ? 5.345 11.775 -10.785 1.00 88.62 116 PHE A N 1
ATOM 913 C CA . PHE A 1 116 ? 4.145 12.593 -10.911 1.00 88.62 116 PHE A CA 1
ATOM 914 C C . PHE A 1 116 ? 4.470 13.889 -11.672 1.00 88.62 116 PHE A C 1
ATOM 916 O O . PHE A 1 116 ? 5.497 14.523 -11.433 1.00 88.62 116 PHE A O 1
ATOM 923 N N . ASN A 1 117 ? 3.598 14.318 -12.586 1.00 85.44 117 ASN A N 1
ATOM 924 C CA . ASN A 1 117 ? 3.853 15.513 -13.412 1.00 85.44 117 ASN A CA 1
ATOM 925 C C . ASN A 1 117 ? 4.036 16.794 -12.577 1.00 85.44 117 ASN A C 1
ATOM 927 O O . ASN A 1 117 ? 4.713 17.730 -12.986 1.00 85.44 117 ASN A O 1
ATOM 931 N N . ASN A 1 118 ? 3.423 16.816 -11.400 1.00 88.25 118 ASN A N 1
ATOM 932 C CA . ASN A 1 118 ? 3.409 17.878 -10.401 1.00 88.25 118 ASN A CA 1
ATOM 933 C C . ASN A 1 118 ? 4.299 17.559 -9.182 1.00 88.25 118 ASN A C 1
ATOM 935 O O . ASN A 1 118 ? 4.115 18.143 -8.110 1.00 88.25 118 ASN A O 1
ATOM 939 N N . TYR A 1 119 ? 5.235 16.620 -9.330 1.00 91.81 119 TYR A N 1
ATOM 940 C CA . TYR A 1 119 ? 6.130 16.172 -8.270 1.00 91.81 119 TYR A CA 1
ATOM 941 C C . TYR A 1 119 ? 7.105 17.268 -7.835 1.00 91.81 119 TYR A C 1
ATOM 943 O O . TYR A 1 119 ? 7.787 17.867 -8.665 1.00 91.81 119 TYR A O 1
ATOM 951 N N . GLN A 1 120 ? 7.199 17.499 -6.528 1.00 92.12 120 GLN A N 1
ATOM 952 C CA . GLN A 1 120 ? 8.074 18.516 -5.937 1.00 92.12 120 GLN A CA 1
ATOM 953 C C . GLN A 1 120 ? 9.364 17.938 -5.349 1.00 92.12 120 GLN A C 1
ATOM 955 O O . GLN A 1 120 ? 10.310 18.673 -5.074 1.00 92.12 120 GLN A O 1
ATOM 960 N N . GLY A 1 121 ? 9.420 16.622 -5.155 1.00 89.94 121 GLY A N 1
ATOM 961 C CA . GLY A 1 121 ? 10.561 15.944 -4.556 1.00 89.94 121 GLY A CA 1
ATOM 962 C C . GLY A 1 121 ? 10.135 14.862 -3.576 1.00 89.94 121 GLY A C 1
ATOM 963 O O . GLY A 1 121 ? 8.968 14.761 -3.189 1.00 89.94 121 GLY A O 1
ATOM 964 N N . ASP A 1 122 ? 11.108 14.038 -3.181 1.00 91.06 122 ASP A N 1
ATOM 965 C CA . ASP A 1 122 ? 10.886 13.082 -2.099 1.00 91.06 122 ASP A CA 1
ATOM 966 C C . ASP A 1 122 ? 10.642 13.842 -0.791 1.00 91.06 122 ASP A C 1
ATOM 968 O O . ASP A 1 122 ? 11.045 14.999 -0.655 1.00 91.06 122 ASP A O 1
ATOM 972 N N . LEU A 1 123 ? 9.964 13.212 0.164 1.00 91.31 123 LEU A N 1
ATOM 973 C CA . LEU A 1 123 ? 9.479 13.873 1.374 1.00 91.31 123 LEU A CA 1
ATOM 974 C C . LEU A 1 123 ? 10.631 14.503 2.169 1.00 91.31 123 LEU A C 1
ATOM 976 O O . LEU A 1 123 ? 10.455 15.566 2.757 1.00 91.31 123 LEU A O 1
ATOM 980 N N . PHE A 1 124 ? 11.816 13.884 2.155 1.00 89.12 124 PHE A N 1
ATOM 981 C CA . PHE A 1 124 ? 13.010 14.459 2.770 1.00 89.12 124 PHE A CA 1
ATOM 982 C C . PHE A 1 124 ? 13.456 15.731 2.050 1.00 89.12 124 PHE A C 1
ATOM 984 O O . PHE A 1 124 ? 13.564 16.771 2.691 1.00 89.12 124 PHE A O 1
ATOM 991 N N . LYS A 1 125 ? 13.690 15.682 0.734 1.00 89.94 125 LYS A N 1
ATOM 992 C CA . LYS A 1 125 ? 14.131 16.863 -0.027 1.00 89.94 125 LYS A CA 1
ATOM 993 C C . LYS A 1 125 ? 13.106 17.990 0.042 1.00 89.94 125 LYS A C 1
ATOM 995 O O . LYS A 1 125 ? 13.486 19.125 0.322 1.00 89.94 125 LYS A O 1
ATOM 1000 N N . TYR A 1 126 ? 11.828 17.664 -0.147 1.00 92.69 126 TYR A N 1
ATOM 1001 C CA . TYR A 1 126 ? 10.746 18.643 -0.150 1.00 92.69 126 TYR A CA 1
ATOM 1002 C C . TYR A 1 126 ? 10.640 19.393 1.178 1.00 92.69 126 TYR A C 1
ATOM 1004 O O . TYR A 1 126 ? 10.500 20.612 1.182 1.00 92.69 126 TYR A O 1
ATOM 1012 N N . ALA A 1 127 ? 10.775 18.684 2.303 1.00 91.06 127 ALA A N 1
ATOM 1013 C CA . ALA A 1 127 ? 10.694 19.280 3.632 1.00 91.06 127 ALA A CA 1
ATOM 1014 C C . ALA A 1 127 ? 11.747 20.380 3.877 1.00 91.06 127 ALA A C 1
ATOM 1016 O O . ALA A 1 127 ? 11.486 21.314 4.631 1.00 91.06 127 ALA A O 1
ATOM 1017 N N . TYR A 1 128 ? 12.913 20.309 3.226 1.00 90.31 128 TYR A N 1
ATOM 1018 C CA . TYR A 1 128 ? 13.914 21.382 3.258 1.00 90.31 128 TYR A CA 1
ATOM 1019 C C . TYR A 1 128 ? 13.609 22.481 2.245 1.00 90.31 128 TYR A C 1
ATOM 1021 O O . TYR A 1 128 ? 13.594 23.666 2.589 1.00 90.31 128 TYR A O 1
ATOM 1029 N N . THR A 1 129 ? 13.363 22.102 0.991 1.00 91.81 129 THR A N 1
ATOM 1030 C CA . THR A 1 129 ? 13.221 23.075 -0.096 1.00 91.81 129 THR A CA 1
ATOM 1031 C C . THR A 1 129 ? 11.978 23.945 0.066 1.00 91.81 129 THR A C 1
ATOM 1033 O O . THR A 1 129 ? 12.024 25.119 -0.289 1.00 91.81 129 THR A O 1
ATOM 1036 N N . SER A 1 130 ? 10.903 23.430 0.677 1.00 91.44 130 SER A N 1
ATOM 1037 C CA . SER A 1 130 ? 9.693 24.207 0.998 1.00 91.44 130 SER A CA 1
ATOM 1038 C C . SER A 1 130 ? 9.939 25.334 2.009 1.00 91.44 130 SER A C 1
ATOM 1040 O O . SER A 1 130 ? 9.150 26.271 2.099 1.00 91.44 130 SER A O 1
ATOM 1042 N N . LYS A 1 131 ? 11.060 25.289 2.740 1.00 89.25 131 LYS A N 1
ATOM 1043 C CA . LYS A 1 131 ? 11.518 26.349 3.650 1.00 89.25 131 LYS A CA 1
ATOM 1044 C C . LYS A 1 131 ? 12.663 27.187 3.076 1.00 89.25 131 LYS A C 1
ATOM 1046 O O . LYS A 1 131 ? 13.253 27.982 3.801 1.00 89.25 131 LYS A O 1
ATOM 1051 N N . GLY A 1 132 ? 13.019 26.990 1.805 1.00 89.12 132 GLY A N 1
ATOM 1052 C CA . GLY A 1 132 ? 14.187 27.631 1.196 1.00 89.12 132 GLY A CA 1
ATOM 1053 C C . GLY A 1 132 ? 15.524 27.127 1.750 1.00 89.12 132 GLY A C 1
ATOM 1054 O O . GLY A 1 132 ? 16.530 27.825 1.648 1.00 89.12 132 GLY A O 1
ATOM 1055 N N . LEU A 1 133 ? 15.548 25.933 2.353 1.00 87.19 133 LEU A N 1
ATOM 1056 C CA . LEU A 1 133 ? 16.758 25.314 2.888 1.00 87.19 133 LEU A CA 1
ATOM 1057 C C . LEU A 1 133 ? 17.374 24.346 1.871 1.00 87.19 133 LEU A C 1
ATOM 1059 O O . LEU A 1 133 ? 16.677 23.743 1.053 1.00 87.19 133 LEU A O 1
ATOM 1063 N N . ILE A 1 134 ? 18.690 24.155 1.964 1.00 85.56 134 ILE A N 1
ATOM 1064 C CA . ILE A 1 134 ? 19.415 23.159 1.170 1.00 85.56 134 ILE A CA 1
ATOM 1065 C C . ILE A 1 134 ? 19.350 21.817 1.917 1.00 85.56 134 ILE A C 1
ATOM 1067 O O . ILE A 1 134 ? 19.790 21.757 3.070 1.00 85.56 134 ILE A O 1
ATOM 1071 N N . PRO A 1 135 ? 18.810 20.744 1.309 1.00 84.06 135 PRO A N 1
ATOM 1072 C CA . PRO A 1 135 ? 18.802 19.434 1.942 1.00 84.06 135 PRO A CA 1
ATOM 1073 C C . PRO A 1 135 ? 20.239 18.909 2.102 1.00 84.06 135 PRO A C 1
ATOM 1075 O O . PRO A 1 135 ? 21.038 19.044 1.172 1.00 84.06 135 PRO A O 1
ATOM 1078 N N . PRO A 1 136 ? 20.577 18.281 3.243 1.00 81.88 136 PRO A N 1
ATOM 1079 C CA . PRO A 1 136 ? 21.840 17.571 3.404 1.00 81.88 136 PRO A CA 1
ATOM 1080 C C . PRO A 1 136 ? 22.043 16.516 2.311 1.00 81.88 136 PRO A C 1
ATOM 1082 O O . PRO A 1 136 ? 21.080 15.884 1.868 1.00 81.88 136 PRO A O 1
ATOM 1085 N N . GLU A 1 137 ? 23.299 16.304 1.912 1.00 77.69 137 GLU A N 1
ATOM 1086 C CA . GLU A 1 137 ? 23.666 15.277 0.928 1.00 77.69 137 GLU A CA 1
ATOM 1087 C C . GLU A 1 137 ? 23.299 13.872 1.432 1.00 77.69 137 GLU A C 1
ATOM 1089 O O . GLU A 1 137 ? 22.656 13.091 0.725 1.00 77.69 137 GLU A O 1
ATOM 1094 N N . ASP A 1 138 ? 23.617 13.592 2.698 1.00 73.00 138 ASP A N 1
ATOM 1095 C CA . ASP A 1 138 ? 23.264 12.344 3.361 1.00 73.00 138 ASP A CA 1
ATOM 1096 C C . ASP A 1 138 ? 21.890 12.420 4.034 1.00 73.00 138 ASP A C 1
ATOM 1098 O O . ASP A 1 138 ? 21.620 13.254 4.903 1.00 73.00 138 ASP A O 1
ATOM 1102 N N . ARG A 1 139 ? 21.023 11.464 3.688 1.00 72.88 139 ARG A N 1
ATOM 1103 C CA . ARG A 1 139 ? 19.734 11.282 4.362 1.00 72.88 139 ARG A CA 1
ATOM 1104 C C . ARG A 1 139 ? 19.942 10.672 5.754 1.00 72.88 139 ARG A C 1
ATOM 1106 O O . ARG A 1 139 ? 20.667 9.678 5.878 1.00 72.88 139 ARG A O 1
ATOM 1113 N N . PRO A 1 140 ? 19.244 11.160 6.795 1.00 67.12 140 PRO A N 1
ATOM 1114 C CA . PRO A 1 140 ? 19.206 10.479 8.081 1.00 67.12 140 PRO A CA 1
ATOM 1115 C C . PRO A 1 140 ? 18.680 9.053 7.903 1.00 67.12 140 PRO A C 1
ATOM 1117 O O . PRO A 1 140 ? 17.591 8.839 7.375 1.00 67.12 140 PRO A O 1
ATOM 1120 N N . LYS A 1 141 ? 19.455 8.062 8.355 1.00 59.22 141 LYS A N 1
ATOM 1121 C CA . LYS A 1 141 ? 19.107 6.636 8.206 1.00 59.22 141 LYS A CA 1
ATOM 1122 C C . LYS A 1 141 ? 17.963 6.184 9.117 1.00 59.22 141 LYS A C 1
ATOM 1124 O O . LYS A 1 141 ? 17.428 5.099 8.925 1.00 59.22 141 LYS A O 1
ATOM 1129 N N . PHE A 1 142 ? 17.600 7.000 10.103 1.00 57.66 142 PHE A N 1
ATOM 1130 C CA . PHE A 1 142 ? 16.554 6.700 11.068 1.00 57.66 142 PHE A CA 1
ATOM 1131 C C . PHE A 1 142 ? 15.740 7.962 11.330 1.00 57.66 142 PHE A C 1
ATOM 1133 O O . PHE A 1 142 ? 16.254 8.912 11.920 1.00 57.66 142 PHE A O 1
ATOM 1140 N N . MET A 1 143 ? 14.474 7.979 10.918 1.00 55.09 143 MET A N 1
ATOM 1141 C CA . MET A 1 143 ? 13.567 9.066 11.296 1.00 55.09 143 MET A CA 1
ATOM 1142 C C . MET A 1 143 ? 12.916 8.823 12.665 1.00 55.09 143 MET A C 1
ATOM 1144 O O . MET A 1 143 ? 12.313 9.737 13.220 1.00 55.09 143 MET A O 1
ATOM 1148 N N . GLY A 1 144 ? 13.047 7.607 13.216 1.00 45.28 144 GLY A N 1
ATOM 1149 C CA . GLY A 1 144 ? 12.356 7.173 14.434 1.00 45.28 144 GLY A CA 1
ATOM 1150 C C . GLY A 1 144 ? 13.222 6.831 15.653 1.00 45.28 144 GLY A C 1
ATOM 1151 O O . GLY A 1 144 ? 12.654 6.472 16.686 1.00 45.28 144 GLY A O 1
ATOM 1152 N N . THR A 1 145 ? 14.560 6.908 15.603 1.00 44.75 145 THR A N 1
ATOM 1153 C CA . THR A 1 145 ? 15.359 6.805 16.842 1.00 44.75 145 THR A CA 1
ATOM 1154 C C . THR A 1 145 ? 15.161 8.086 17.638 1.00 44.75 145 THR A C 1
ATOM 1156 O O . THR A 1 145 ? 15.485 9.167 17.159 1.00 44.75 145 THR A O 1
ATOM 1159 N N . GLY A 1 146 ? 14.572 7.953 18.829 1.00 42.09 146 GLY A N 1
ATOM 1160 C CA . GLY A 1 146 ? 14.128 9.074 19.651 1.00 42.09 146 GLY A CA 1
ATOM 1161 C C . GLY A 1 146 ? 15.181 10.165 19.863 1.00 42.09 146 GLY A C 1
ATOM 1162 O O . GLY A 1 146 ? 16.383 9.900 19.841 1.00 42.09 146 GLY A O 1
ATOM 1163 N N . ASN A 1 147 ? 14.659 11.368 20.121 1.00 42.94 147 ASN A N 1
ATOM 1164 C CA . ASN A 1 147 ? 15.282 12.686 20.311 1.00 42.94 147 ASN A CA 1
ATOM 1165 C C . ASN A 1 147 ? 16.699 12.756 20.918 1.00 42.94 147 ASN A C 1
ATOM 1167 O O . ASN A 1 147 ? 17.373 13.761 20.732 1.00 42.94 147 ASN A O 1
ATOM 1171 N N . LEU A 1 148 ? 17.188 11.731 21.620 1.00 42.19 148 LEU A N 1
ATOM 1172 C CA . LEU A 1 148 ? 18.495 11.755 22.281 1.00 42.19 148 LEU A CA 1
ATOM 1173 C C . LEU A 1 148 ? 19.686 11.815 21.309 1.00 42.19 148 LEU A C 1
ATOM 1175 O O . LEU A 1 148 ? 20.680 12.467 21.612 1.00 42.19 148 LEU A O 1
ATOM 1179 N N . VAL A 1 149 ? 19.606 11.156 20.147 1.00 42.38 149 VAL A N 1
ATOM 1180 C CA . VAL A 1 149 ? 20.665 11.237 19.114 1.00 42.38 149 VAL A CA 1
ATOM 1181 C C . VAL A 1 149 ? 20.438 12.448 18.201 1.00 42.38 149 VAL A C 1
ATOM 1183 O O . VAL A 1 149 ? 21.380 13.072 17.722 1.00 42.38 149 VAL A O 1
ATOM 1186 N N . THR A 1 150 ? 19.173 12.809 18.008 1.00 47.22 150 THR A N 1
ATOM 1187 C CA . THR A 1 150 ? 18.677 13.863 17.120 1.00 47.22 150 THR A CA 1
ATOM 1188 C C . THR A 1 150 ? 19.016 15.265 17.639 1.00 47.22 150 THR A C 1
ATOM 1190 O O . THR A 1 150 ? 19.468 16.105 16.860 1.00 47.22 150 THR A O 1
ATOM 1193 N N . ALA A 1 151 ? 18.903 15.486 18.954 1.00 43.28 151 ALA A N 1
ATOM 1194 C CA . ALA A 1 151 ? 19.308 16.721 19.633 1.00 43.28 151 ALA A CA 1
ATOM 1195 C C . ALA A 1 151 ? 20.837 16.893 19.695 1.00 43.28 151 ALA A C 1
ATOM 1197 O O . ALA A 1 151 ? 21.346 18.005 19.599 1.00 43.28 151 ALA A O 1
ATOM 1198 N N . ALA A 1 152 ? 21.595 15.793 19.788 1.00 43.59 152 ALA A N 1
ATOM 1199 C CA . ALA A 1 152 ? 23.059 15.834 19.851 1.00 43.59 152 ALA A CA 1
ATOM 1200 C C . ALA A 1 152 ? 23.739 16.118 18.494 1.00 43.59 152 ALA A C 1
ATOM 1202 O O . ALA A 1 152 ? 24.901 16.517 18.469 1.00 43.59 152 ALA A O 1
ATOM 1203 N N . LEU A 1 153 ? 23.035 15.903 17.374 1.00 48.84 153 LEU A N 1
ATOM 1204 C CA . LEU A 1 153 ? 23.567 16.026 16.008 1.00 48.84 153 LEU A CA 1
ATOM 1205 C C . LEU A 1 153 ? 22.915 17.153 15.180 1.00 48.84 153 LEU A C 1
ATOM 1207 O O . LEU A 1 153 ? 23.187 17.257 13.987 1.00 48.84 153 LEU A O 1
ATOM 1211 N N . GLY A 1 154 ? 22.036 17.974 15.769 1.00 48.16 154 GLY A N 1
ATOM 1212 C CA . GLY A 1 154 ? 21.317 19.036 15.043 1.00 48.16 154 GLY A CA 1
ATOM 1213 C C . GLY A 1 154 ? 20.244 18.529 14.062 1.00 48.16 154 GLY A C 1
ATOM 1214 O O . GLY A 1 154 ? 19.810 19.263 13.177 1.00 48.16 154 GLY A O 1
ATOM 1215 N N . ILE A 1 155 ? 19.796 17.277 14.211 1.00 54.12 155 ILE A N 1
ATOM 1216 C CA . ILE A 1 155 ? 18.790 16.614 13.357 1.00 54.12 155 ILE A CA 1
ATOM 1217 C C . ILE A 1 155 ? 17.355 16.988 13.793 1.00 54.12 155 ILE A C 1
ATOM 1219 O O . ILE A 1 155 ? 16.390 16.656 13.104 1.00 54.12 155 ILE A O 1
ATOM 1223 N N . GLU A 1 156 ? 17.184 17.721 14.905 1.00 53.28 156 GLU A N 1
ATOM 1224 C CA . GLU A 1 156 ? 15.879 18.247 15.359 1.00 53.28 156 GLU A CA 1
ATOM 1225 C C . GLU A 1 156 ? 15.117 19.009 14.261 1.00 53.28 156 GLU A C 1
ATOM 1227 O O . GLU A 1 156 ? 13.886 19.028 14.273 1.00 53.28 156 GLU A O 1
ATOM 1232 N N . ASN A 1 157 ? 15.817 19.543 13.253 1.00 66.69 157 ASN A N 1
ATOM 1233 C CA . ASN A 1 157 ? 15.186 20.197 12.113 1.00 66.69 157 ASN A CA 1
ATOM 1234 C C . ASN A 1 157 ? 14.484 19.195 11.166 1.00 66.69 157 ASN A C 1
ATOM 1236 O O . ASN A 1 157 ? 13.321 19.381 10.837 1.00 66.69 157 ASN A O 1
ATOM 1240 N N . THR A 1 158 ? 15.106 18.074 10.771 1.00 77.81 158 THR A N 1
ATOM 1241 C CA . THR A 1 158 ? 14.550 17.202 9.709 1.00 77.81 158 THR A CA 1
ATOM 1242 C C . THR A 1 158 ? 13.211 16.564 10.080 1.00 77.81 158 THR A C 1
ATOM 1244 O O . THR A 1 158 ? 12.269 16.581 9.290 1.00 77.81 158 THR A O 1
ATOM 1247 N N . ALA A 1 159 ? 13.125 15.961 11.269 1.00 79.12 159 ALA A N 1
ATOM 1248 C CA . ALA A 1 159 ? 11.907 15.278 11.701 1.00 79.12 159 ALA A CA 1
ATOM 1249 C C . ALA A 1 159 ? 10.760 16.275 11.916 1.00 79.12 159 ALA A C 1
ATOM 1251 O O . ALA A 1 159 ? 9.611 15.970 11.598 1.00 79.12 159 ALA A O 1
ATOM 1252 N N . THR A 1 160 ? 11.075 17.473 12.413 1.00 83.50 160 THR A N 1
ATOM 1253 C CA . THR A 1 160 ? 10.121 18.577 12.556 1.00 83.50 160 THR A CA 1
ATOM 1254 C C . THR A 1 160 ? 9.614 19.028 11.191 1.00 83.50 160 THR A C 1
ATOM 1256 O O . THR A 1 160 ? 8.407 19.001 10.970 1.00 83.50 160 THR A O 1
ATOM 1259 N N . LEU A 1 161 ? 10.513 19.305 10.241 1.00 87.50 161 LEU A N 1
ATOM 1260 C CA . LEU A 1 161 ? 10.160 19.711 8.879 1.00 87.50 161 LEU A CA 1
ATOM 1261 C C . LEU A 1 161 ? 9.274 18.678 8.174 1.00 87.50 161 LEU A C 1
ATOM 1263 O O . LEU A 1 161 ? 8.258 19.028 7.579 1.00 87.50 161 LEU A O 1
ATOM 1267 N N . ILE A 1 162 ? 9.610 17.389 8.274 1.00 89.12 162 ILE A N 1
ATOM 1268 C CA . ILE A 1 162 ? 8.786 16.336 7.670 1.00 89.12 162 ILE A CA 1
ATOM 1269 C C . ILE A 1 162 ? 7.418 16.250 8.357 1.00 89.12 162 ILE A C 1
ATOM 1271 O O . ILE A 1 162 ? 6.403 16.098 7.682 1.00 89.12 162 ILE A O 1
ATOM 1275 N N . ASN A 1 163 ? 7.362 16.366 9.687 1.00 88.81 163 ASN A N 1
ATOM 1276 C CA . ASN A 1 163 ? 6.088 16.386 10.404 1.00 88.81 163 ASN A CA 1
ATOM 1277 C C . ASN A 1 163 ? 5.232 17.607 10.041 1.00 88.81 163 ASN A C 1
ATOM 1279 O O . ASN A 1 163 ? 4.007 17.480 10.039 1.00 88.81 163 ASN A O 1
ATOM 1283 N N . GLU A 1 164 ? 5.834 18.762 9.754 1.00 90.56 164 GLU A N 1
ATOM 1284 C CA . GLU A 1 164 ? 5.117 19.936 9.248 1.00 90.56 164 GLU A CA 1
ATOM 1285 C C . GLU A 1 164 ? 4.465 19.627 7.902 1.00 90.56 164 GLU A C 1
ATOM 1287 O O . GLU A 1 164 ? 3.244 19.728 7.809 1.00 90.56 164 GLU A O 1
ATOM 1292 N N . VAL A 1 165 ? 5.238 19.129 6.927 1.00 93.06 165 VAL A N 1
ATOM 1293 C CA . VAL A 1 165 ? 4.715 18.726 5.606 1.00 93.06 165 VAL A CA 1
ATOM 1294 C C . VAL A 1 165 ? 3.594 17.695 5.749 1.00 93.06 165 VAL A C 1
ATOM 1296 O O . VAL A 1 165 ? 2.509 17.868 5.208 1.00 93.06 165 VAL A O 1
ATOM 1299 N N . LEU A 1 166 ? 3.802 16.639 6.540 1.00 93.06 166 LEU A N 1
ATOM 1300 C CA . LEU A 1 166 ? 2.781 15.609 6.764 1.00 93.06 166 LEU A CA 1
ATOM 1301 C C . LEU A 1 166 ? 1.516 16.142 7.451 1.00 93.06 166 LEU A C 1
ATOM 1303 O O . LEU A 1 166 ? 0.466 15.519 7.341 1.00 93.06 166 LEU A O 1
ATOM 1307 N N . SER A 1 167 ? 1.615 17.227 8.224 1.00 91.44 167 SER A N 1
ATOM 1308 C CA . SER A 1 167 ? 0.456 17.819 8.906 1.00 91.44 167 SER A CA 1
ATOM 1309 C C . SER A 1 167 ? -0.304 18.807 8.014 1.00 91.44 167 SER A C 1
ATOM 1311 O O . SER A 1 167 ? -1.485 19.028 8.267 1.00 91.44 167 SER A O 1
ATOM 1313 N N . SER A 1 168 ? 0.349 19.396 7.004 1.00 91.12 168 SER A N 1
ATOM 1314 C CA . SER A 1 168 ? -0.273 20.291 6.014 1.00 91.12 168 SER A CA 1
ATOM 1315 C C . SER A 1 168 ? -0.762 19.572 4.755 1.00 91.12 168 SER A C 1
ATOM 1317 O O . SER A 1 168 ? -1.637 20.091 4.068 1.00 91.12 168 SER A O 1
ATOM 1319 N N . SER A 1 169 ? -0.209 18.397 4.453 1.00 93.50 169 SER A N 1
ATOM 1320 C CA . SER A 1 169 ? -0.516 17.629 3.244 1.00 93.50 169 SER A CA 1
ATOM 1321 C C . SER A 1 169 ? -1.657 16.629 3.446 1.00 93.50 169 SER A C 1
ATOM 1323 O O . SER A 1 169 ? -1.806 16.023 4.509 1.00 93.50 169 SER A O 1
ATOM 1325 N N . THR A 1 170 ? -2.422 16.379 2.385 1.00 94.44 170 THR A N 1
ATOM 1326 C CA . THR A 1 170 ? -3.380 15.259 2.295 1.00 94.44 170 THR A CA 1
ATOM 1327 C C . THR A 1 170 ? -2.736 14.031 1.644 1.00 94.44 170 THR A C 1
ATOM 1329 O O . THR A 1 170 ? -1.560 14.062 1.295 1.00 94.44 170 THR A O 1
ATOM 1332 N N . GLY A 1 171 ? -3.457 12.917 1.486 1.00 95.06 171 GLY A N 1
ATOM 1333 C CA . GLY A 1 171 ? -2.959 11.766 0.714 1.00 95.06 171 GLY A CA 1
ATOM 1334 C C . GLY A 1 171 ? -2.081 10.774 1.488 1.00 95.06 171 GLY A C 1
ATOM 1335 O O . GLY A 1 171 ? -1.551 9.827 0.902 1.00 95.06 171 GLY A O 1
ATOM 1336 N N . PHE A 1 172 ? -1.862 10.976 2.796 1.00 96.25 172 PHE A N 1
ATOM 1337 C CA . PHE A 1 172 ? -1.008 10.077 3.583 1.00 96.25 172 PHE A CA 1
ATOM 1338 C C . PHE A 1 172 ? -1.601 8.667 3.695 1.00 96.25 172 PHE A C 1
ATOM 1340 O O . PHE A 1 172 ? -0.873 7.687 3.535 1.00 96.25 172 PHE A O 1
ATOM 1347 N N . ALA A 1 173 ? -2.905 8.548 3.964 1.00 97.44 173 ALA A N 1
ATOM 1348 C CA . ALA A 1 173 ? -3.559 7.247 4.097 1.00 97.44 173 ALA A CA 1
ATOM 1349 C C . ALA A 1 173 ? -3.559 6.506 2.752 1.00 97.44 173 ALA A C 1
ATOM 1351 O O . ALA A 1 173 ? -3.161 5.343 2.680 1.00 97.44 173 ALA A O 1
ATOM 1352 N N . GLU A 1 174 ? -3.900 7.223 1.688 1.00 97.62 174 GLU A N 1
ATOM 1353 C CA . GLU A 1 174 ? -3.968 6.786 0.295 1.00 97.62 174 GLU A CA 1
ATOM 1354 C C . GLU A 1 174 ? -2.600 6.318 -0.223 1.00 97.62 174 GLU A C 1
ATOM 1356 O O . GLU A 1 174 ? -2.498 5.365 -1.000 1.00 97.62 174 GLU A O 1
ATOM 1361 N N . SER A 1 175 ? -1.523 6.938 0.269 1.00 96.56 175 SER A N 1
ATOM 1362 C CA . SER A 1 175 ? -0.143 6.545 -0.023 1.00 96.56 175 SER A CA 1
ATOM 1363 C C . SER A 1 175 ? 0.303 5.288 0.729 1.00 96.56 175 SER A C 1
ATOM 1365 O O . SER A 1 175 ? 1.029 4.460 0.182 1.00 96.56 175 SER A O 1
ATOM 1367 N N . VAL A 1 176 ? -0.099 5.135 1.991 1.00 96.38 176 VAL A N 1
ATOM 1368 C CA . VAL A 1 176 ? 0.518 4.185 2.933 1.00 96.38 176 VAL A CA 1
ATOM 1369 C C . VAL A 1 176 ? -0.286 2.899 3.119 1.00 96.38 176 VAL A C 1
ATOM 1371 O O . VAL A 1 176 ? 0.294 1.822 3.267 1.00 96.38 176 VAL A O 1
ATOM 1374 N N . VAL A 1 177 ? -1.616 2.966 3.114 1.00 98.12 177 VAL A N 1
ATOM 1375 C CA . VAL A 1 177 ? -2.468 1.797 3.370 1.00 98.12 177 VAL A CA 1
ATOM 1376 C C . VAL A 1 177 ? -2.315 0.712 2.293 1.00 98.12 177 VAL A C 1
ATOM 1378 O O . VAL A 1 177 ? -2.122 -0.446 2.682 1.00 98.12 177 VAL A O 1
ATOM 1381 N N . PRO A 1 178 ? -2.293 1.011 0.975 1.00 97.75 178 PRO A N 1
ATOM 1382 C CA . PRO A 1 178 ? -2.044 -0.019 -0.039 1.00 97.75 178 PRO A CA 1
ATOM 1383 C C . PRO A 1 178 ? -0.698 -0.733 0.156 1.00 97.75 178 PRO A C 1
ATOM 1385 O O . PRO A 1 178 ? -0.579 -1.944 -0.042 1.00 97.75 178 PRO A O 1
ATOM 1388 N N . ARG A 1 179 ? 0.314 -0.009 0.645 1.00 96.62 179 ARG A N 1
ATOM 1389 C CA . ARG A 1 179 ? 1.644 -0.555 0.939 1.00 96.62 179 ARG A CA 1
ATOM 1390 C C . ARG A 1 179 ? 1.621 -1.536 2.117 1.00 96.62 179 ARG A C 1
ATOM 1392 O O . ARG A 1 179 ? 2.337 -2.540 2.092 1.00 96.62 179 ARG A O 1
ATOM 1399 N N . LEU A 1 180 ? 0.744 -1.336 3.109 1.00 96.56 180 LEU A N 1
ATOM 1400 C CA . LEU A 1 180 ? 0.506 -2.335 4.161 1.00 96.56 180 LEU A CA 1
ATOM 1401 C C . LEU A 1 180 ? -0.025 -3.647 3.571 1.00 96.56 180 LEU A C 1
ATOM 1403 O O . LEU A 1 180 ? 0.421 -4.716 3.993 1.00 96.56 180 LEU A O 1
ATOM 1407 N N . LEU A 1 181 ? -0.921 -3.594 2.578 1.00 97.56 181 LEU A N 1
ATOM 1408 C CA . LEU A 1 181 ? -1.479 -4.790 1.935 1.00 97.56 181 LEU A CA 1
ATOM 1409 C C . LEU A 1 181 ? -0.398 -5.626 1.239 1.00 97.56 181 LEU A C 1
ATOM 1411 O O . LEU A 1 181 ? -0.448 -6.848 1.310 1.00 97.56 181 LEU A O 1
ATOM 1415 N N . THR A 1 182 ? 0.623 -5.011 0.648 1.00 96.31 182 THR A N 1
ATOM 1416 C CA . THR A 1 182 ? 1.707 -5.729 -0.053 1.00 96.31 182 THR A CA 1
ATOM 1417 C C . THR A 1 182 ? 2.962 -5.934 0.799 1.00 96.31 182 THR A C 1
ATOM 1419 O O . THR A 1 182 ? 4.007 -6.294 0.266 1.00 96.31 182 THR A O 1
ATOM 1422 N N . ASN A 1 183 ? 2.896 -5.704 2.116 1.00 94.25 183 ASN A N 1
ATOM 1423 C CA . ASN A 1 183 ? 4.041 -5.785 3.041 1.00 94.25 183 ASN A CA 1
ATOM 1424 C C . ASN A 1 183 ? 5.219 -4.863 2.676 1.00 94.25 183 ASN A C 1
ATOM 1426 O O . ASN A 1 183 ? 6.373 -5.154 2.989 1.00 94.25 183 ASN A O 1
ATOM 1430 N N . ASP A 1 184 ? 4.938 -3.736 2.032 1.00 93.88 184 ASP A N 1
ATOM 1431 C CA . ASP A 1 184 ? 5.945 -2.738 1.695 1.00 93.88 184 ASP A CA 1
ATOM 1432 C C . ASP A 1 184 ? 6.167 -1.784 2.874 1.00 93.88 184 ASP A C 1
ATOM 1434 O O . ASP A 1 184 ? 5.698 -0.652 2.899 1.00 93.88 184 ASP A O 1
ATOM 1438 N N . MET A 1 185 ? 6.834 -2.285 3.914 1.00 90.50 185 MET A N 1
ATOM 1439 C CA . MET A 1 185 ? 7.021 -1.559 5.179 1.00 90.50 185 MET A CA 1
ATOM 1440 C C . MET A 1 185 ? 8.168 -0.540 5.140 1.00 90.50 185 MET A C 1
ATOM 1442 O O . MET A 1 185 ? 8.326 0.232 6.093 1.00 90.50 185 MET A O 1
ATOM 1446 N N . ASP A 1 186 ? 8.932 -0.513 4.045 1.00 86.56 186 ASP A N 1
ATOM 1447 C CA . ASP A 1 186 ? 10.084 0.365 3.817 1.00 86.56 186 ASP A CA 1
ATOM 1448 C C . ASP A 1 186 ? 9.635 1.766 3.364 1.00 86.56 186 ASP A C 1
ATOM 1450 O O . ASP A 1 186 ? 10.060 2.329 2.356 1.00 86.56 186 ASP A O 1
ATOM 1454 N N . MET A 1 187 ? 8.679 2.329 4.095 1.00 88.38 187 MET A N 1
ATOM 1455 C CA . MET A 1 187 ? 8.050 3.608 3.788 1.00 88.38 187 MET A CA 1
ATOM 1456 C C . MET A 1 187 ? 8.830 4.761 4.421 1.00 88.38 187 MET A C 1
ATOM 1458 O O . MET A 1 187 ? 8.295 5.458 5.264 1.00 88.38 187 MET A O 1
ATOM 1462 N N . HIS A 1 188 ? 10.114 4.939 4.118 1.00 86.56 188 HIS A N 1
ATOM 1463 C CA . HIS A 1 188 ? 10.858 6.104 4.618 1.00 86.56 188 HIS A CA 1
ATOM 1464 C C . HIS A 1 188 ? 10.595 7.349 3.752 1.00 86.56 188 HIS A C 1
ATOM 1466 O O . HIS A 1 188 ? 10.062 7.263 2.644 1.00 86.56 188 HIS A O 1
ATOM 1472 N N . SER A 1 189 ? 11.053 8.521 4.201 1.00 87.62 189 SER A N 1
ATOM 1473 C CA . SER A 1 189 ? 10.934 9.812 3.489 1.00 87.62 189 SER A CA 1
ATOM 1474 C C . SER A 1 189 ? 11.585 9.878 2.103 1.00 87.62 189 SER A C 1
ATOM 1476 O O . SER A 1 189 ? 11.455 10.877 1.408 1.00 87.62 189 SER A O 1
ATOM 1478 N N . GLY A 1 190 ? 12.298 8.826 1.707 1.00 86.00 190 GLY A N 1
ATOM 1479 C CA . GLY A 1 190 ? 12.876 8.674 0.375 1.00 86.00 190 GLY A CA 1
ATOM 1480 C C . GLY A 1 190 ? 12.014 7.857 -0.586 1.00 86.00 190 GLY A C 1
ATOM 1481 O O . GLY A 1 190 ? 12.289 7.904 -1.777 1.00 86.00 190 GLY A O 1
ATOM 1482 N N . ASN A 1 191 ? 11.015 7.131 -0.069 1.00 90.31 191 ASN A N 1
ATOM 1483 C CA . ASN A 1 191 ? 10.058 6.323 -0.835 1.00 90.31 191 ASN A CA 1
ATOM 1484 C C . ASN A 1 191 ? 8.649 6.943 -0.823 1.00 90.31 191 ASN A C 1
ATOM 1486 O O . ASN A 1 191 ? 7.758 6.470 -1.529 1.00 90.31 191 ASN A O 1
ATOM 1490 N N . LEU A 1 192 ? 8.454 8.000 -0.028 1.00 92.56 192 LEU A N 1
ATOM 1491 C CA . LEU A 1 192 ? 7.331 8.928 -0.124 1.00 92.56 192 LEU A CA 1
ATOM 1492 C C . LEU A 1 192 ? 7.817 10.260 -0.699 1.00 92.56 192 LEU A C 1
ATOM 1494 O O . LEU A 1 192 ? 8.979 10.628 -0.522 1.00 92.56 192 LEU A O 1
ATOM 1498 N N . GLY A 1 193 ? 6.920 11.004 -1.329 1.00 93.62 193 GLY A N 1
ATOM 1499 C CA . GLY A 1 193 ? 7.181 12.345 -1.833 1.00 93.62 193 GLY A CA 1
ATOM 1500 C C . GLY A 1 193 ? 5.955 13.237 -1.783 1.00 93.62 193 GLY A C 1
ATOM 1501 O O . GLY A 1 193 ? 4.936 12.868 -1.198 1.00 93.62 193 GLY A O 1
ATOM 1502 N N . VAL A 1 194 ? 6.083 14.419 -2.382 1.00 95.50 194 VAL A N 1
ATOM 1503 C CA . VAL A 1 194 ? 5.016 15.424 -2.438 1.00 95.50 194 VAL A CA 1
ATOM 1504 C C . VAL A 1 194 ? 4.723 15.797 -3.884 1.00 95.50 194 VAL A C 1
ATOM 1506 O O . VAL A 1 194 ? 5.636 16.043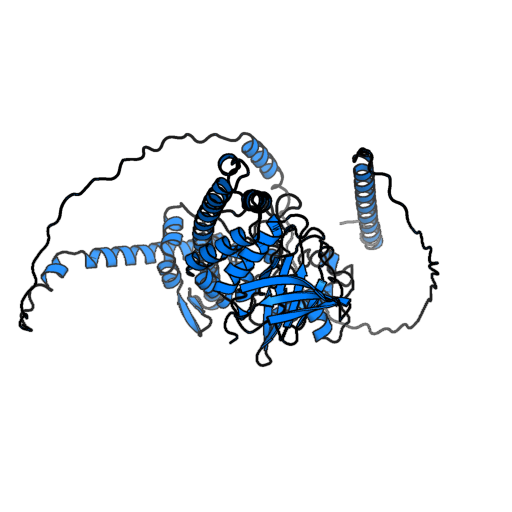 -4.677 1.00 95.50 194 VAL A O 1
ATOM 1509 N N . ALA A 1 195 ? 3.440 15.858 -4.221 1.00 95.06 195 ALA A N 1
ATOM 1510 C CA . ALA A 1 195 ? 2.927 16.366 -5.485 1.00 95.06 195 ALA A CA 1
ATOM 1511 C C . ALA A 1 195 ? 1.941 17.519 -5.224 1.00 95.06 195 ALA A C 1
ATOM 1513 O O . ALA A 1 195 ? 1.235 17.507 -4.221 1.00 95.06 195 ALA A O 1
ATOM 1514 N N . ILE A 1 196 ? 1.888 18.526 -6.106 1.00 92.81 196 ILE A N 1
ATOM 1515 C CA . ILE A 1 196 ? 0.960 19.668 -5.955 1.00 92.81 196 ILE A CA 1
ATOM 1516 C C . ILE A 1 196 ? -0.236 19.512 -6.884 1.00 92.81 196 ILE A C 1
ATOM 1518 O O . ILE A 1 196 ? -0.107 19.664 -8.100 1.00 92.81 196 ILE A O 1
ATOM 1522 N N . LYS A 1 197 ? -1.424 19.257 -6.347 1.00 90.38 197 LYS A N 1
ATOM 1523 C CA . LYS A 1 197 ? -2.654 19.108 -7.132 1.00 90.38 197 LYS A CA 1
ATOM 1524 C C . LYS A 1 197 ? -3.635 20.203 -6.749 1.00 90.38 197 LYS A C 1
ATOM 1526 O O . LYS A 1 197 ? -3.977 20.354 -5.587 1.00 90.38 197 LYS A O 1
ATOM 1531 N N . ASN A 1 198 ? -4.066 20.999 -7.729 1.00 88.94 198 ASN A N 1
ATOM 1532 C CA . ASN A 1 198 ? -4.960 22.144 -7.506 1.00 88.94 198 ASN A CA 1
ATOM 1533 C C . ASN A 1 198 ? -4.454 23.120 -6.420 1.00 88.94 198 ASN A C 1
ATOM 1535 O O . ASN A 1 198 ? -5.241 23.672 -5.660 1.00 88.94 198 ASN A O 1
ATOM 1539 N N . GLY A 1 199 ? -3.132 23.312 -6.333 1.00 88.56 199 GLY A N 1
ATOM 1540 C CA . GLY A 1 199 ? -2.502 24.161 -5.315 1.00 88.56 199 GLY A CA 1
ATOM 1541 C C . GLY A 1 199 ? -2.353 23.517 -3.931 1.00 88.56 199 GLY A C 1
ATOM 1542 O O . GLY A 1 199 ? -1.825 24.165 -3.034 1.00 88.56 199 GLY A O 1
ATOM 1543 N N . GLN A 1 200 ? -2.771 22.261 -3.757 1.00 92.06 200 GLN A N 1
ATOM 1544 C CA . GLN A 1 200 ? -2.686 21.523 -2.499 1.00 92.06 200 GLN A CA 1
ATOM 1545 C C . GLN A 1 200 ? -1.567 20.477 -2.533 1.00 92.06 200 GLN A C 1
ATOM 1547 O O . GLN A 1 200 ? -1.372 19.794 -3.540 1.00 92.06 200 GLN A O 1
ATOM 1552 N N . GLU A 1 201 ? -0.835 20.359 -1.425 1.00 95.31 201 GLU A N 1
ATOM 1553 C CA . GLU A 1 201 ? 0.190 19.334 -1.227 1.00 95.31 201 GLU A CA 1
ATOM 1554 C C . GLU A 1 201 ? -0.464 17.970 -0.968 1.00 95.31 201 GLU A C 1
ATOM 1556 O O . GLU A 1 201 ? -1.249 17.799 -0.031 1.00 95.31 201 GLU A O 1
ATOM 1561 N N . GLU A 1 202 ? -0.116 16.985 -1.788 1.00 95.88 202 GLU A N 1
ATOM 1562 C CA . GLU A 1 202 ? -0.523 15.594 -1.629 1.00 95.88 202 GLU A CA 1
ATOM 1563 C C . GLU A 1 202 ? 0.712 14.716 -1.425 1.00 95.88 202 GLU A C 1
ATOM 1565 O O . GLU A 1 202 ? 1.672 14.762 -2.201 1.00 95.88 202 GLU A O 1
ATOM 1570 N N . ILE A 1 203 ? 0.676 13.890 -0.381 1.00 96.38 203 ILE A N 1
ATOM 1571 C CA . ILE A 1 203 ? 1.640 12.814 -0.187 1.00 96.38 203 ILE A CA 1
ATOM 1572 C C . ILE A 1 203 ? 1.407 11.763 -1.270 1.00 96.38 203 ILE A C 1
ATOM 1574 O O . ILE A 1 203 ? 0.267 11.391 -1.565 1.00 96.38 203 ILE A O 1
ATOM 1578 N N . VAL A 1 204 ? 2.507 11.295 -1.852 1.00 96.25 204 VAL A N 1
ATOM 1579 C CA . VAL A 1 204 ? 2.533 10.259 -2.886 1.00 96.25 204 VAL A CA 1
ATOM 1580 C C . VAL A 1 204 ? 3.621 9.226 -2.590 1.00 96.25 204 VAL A C 1
ATOM 1582 O O . VAL A 1 204 ? 4.599 9.524 -1.899 1.00 96.25 204 VAL A O 1
ATOM 1585 N N . SER A 1 205 ? 3.496 8.018 -3.137 1.00 94.38 205 SER A N 1
ATOM 1586 C CA . SER A 1 205 ? 4.515 6.960 -3.056 1.00 94.38 205 SER A CA 1
ATOM 1587 C C . SER A 1 205 ? 5.217 6.759 -4.395 1.00 94.38 205 SER A C 1
ATOM 1589 O O . SER A 1 205 ? 4.572 6.748 -5.443 1.00 94.38 205 SER A O 1
ATOM 1591 N N . ILE A 1 206 ? 6.542 6.595 -4.360 1.00 89.00 206 ILE A N 1
ATOM 1592 C CA . ILE A 1 206 ? 7.401 6.642 -5.560 1.00 89.00 206 ILE A CA 1
ATOM 1593 C C . ILE A 1 206 ? 8.287 5.404 -5.772 1.00 89.00 206 ILE A C 1
ATOM 1595 O O . ILE A 1 206 ? 8.821 5.222 -6.867 1.00 89.00 206 ILE A O 1
ATOM 1599 N N . ASP A 1 207 ? 8.472 4.572 -4.744 1.00 86.81 207 ASP A N 1
ATOM 1600 C CA . ASP A 1 207 ? 9.314 3.369 -4.792 1.00 86.81 207 ASP A CA 1
ATOM 1601 C C . ASP A 1 207 ? 8.683 2.244 -3.956 1.00 86.81 207 ASP A C 1
ATOM 1603 O O . ASP A 1 207 ? 8.238 2.481 -2.829 1.00 86.81 207 ASP A O 1
ATOM 1607 N N . PHE A 1 208 ? 8.670 1.028 -4.514 1.00 90.31 208 PHE A N 1
ATOM 1608 C CA . PHE A 1 208 ? 8.056 -0.169 -3.926 1.00 90.31 208 PHE A CA 1
ATOM 1609 C C . PHE A 1 208 ? 9.012 -1.374 -3.881 1.00 90.31 208 PHE A C 1
ATOM 1611 O O . PHE A 1 208 ? 8.574 -2.522 -3.781 1.00 90.31 208 PHE A O 1
ATOM 1618 N N . GLY A 1 209 ? 10.329 -1.149 -3.964 1.00 81.69 209 GLY A N 1
ATOM 1619 C CA . GLY A 1 209 ? 11.335 -2.219 -4.054 1.00 81.69 209 GLY A CA 1
ATOM 1620 C C . GLY A 1 209 ? 11.394 -3.185 -2.856 1.00 81.69 209 GLY A C 1
ATOM 1621 O O . GLY A 1 209 ? 12.009 -4.252 -2.955 1.00 81.69 209 GLY A O 1
ATOM 1622 N N . GLY A 1 210 ? 10.771 -2.830 -1.726 1.00 83.38 210 GLY A N 1
ATOM 1623 C CA . GLY A 1 210 ? 10.636 -3.673 -0.532 1.00 83.38 210 GLY A CA 1
ATOM 1624 C C . GLY A 1 210 ? 9.365 -4.531 -0.492 1.00 83.38 210 GLY A C 1
ATOM 1625 O O . GLY A 1 210 ? 9.235 -5.383 0.390 1.00 83.38 210 GLY A O 1
ATOM 1626 N N . ALA A 1 211 ? 8.434 -4.326 -1.424 1.00 92.75 211 ALA A N 1
ATOM 1627 C CA . ALA A 1 211 ? 7.131 -4.972 -1.417 1.00 92.75 211 ALA A CA 1
ATOM 1628 C C . ALA A 1 211 ? 7.203 -6.486 -1.660 1.00 92.75 211 ALA A C 1
ATOM 1630 O O . ALA A 1 211 ? 8.145 -7.014 -2.250 1.00 92.75 211 ALA A O 1
ATOM 1631 N N . ASN A 1 212 ? 6.156 -7.192 -1.235 1.00 94.50 212 ASN A N 1
ATOM 1632 C CA . ASN A 1 212 ? 5.903 -8.614 -1.471 1.00 94.50 212 ASN A CA 1
ATOM 1633 C C . ASN A 1 212 ? 6.975 -9.575 -0.920 1.00 94.50 212 ASN A C 1
ATOM 1635 O O . ASN A 1 212 ? 6.853 -10.783 -1.093 1.00 94.50 212 ASN A O 1
ATOM 1639 N N . ALA A 1 213 ? 8.008 -9.082 -0.234 1.00 90.81 213 ALA A N 1
ATOM 1640 C CA . ALA A 1 213 ? 9.030 -9.921 0.371 1.00 90.81 213 ALA A CA 1
ATOM 1641 C C . ALA A 1 213 ? 8.466 -10.670 1.586 1.00 90.81 213 ALA A C 1
ATOM 1643 O O . ALA A 1 213 ? 7.970 -10.046 2.526 1.00 90.81 213 ALA A O 1
ATOM 1644 N N . SER A 1 214 ? 8.587 -12.001 1.567 1.00 88.62 214 SER A N 1
ATOM 1645 C CA . SER A 1 214 ? 8.095 -12.921 2.603 1.00 88.62 214 SER A CA 1
ATOM 1646 C C . SER A 1 214 ? 6.671 -12.565 3.031 1.00 88.62 214 SER A C 1
ATOM 1648 O O . SER A 1 214 ? 6.417 -12.261 4.196 1.00 88.62 214 SER A O 1
ATOM 1650 N N . LEU A 1 215 ? 5.764 -12.500 2.055 1.00 92.31 215 LEU A N 1
ATOM 1651 C CA . LEU A 1 215 ? 4.401 -12.047 2.269 1.00 92.31 215 LEU A CA 1
ATOM 1652 C C . LEU A 1 215 ? 3.661 -13.064 3.149 1.00 92.31 215 LEU A C 1
ATOM 1654 O O . LEU A 1 215 ? 3.573 -14.242 2.825 1.00 92.31 215 LEU A O 1
ATOM 1658 N N . GLU A 1 216 ? 3.138 -12.601 4.280 1.00 93.12 216 GLU A N 1
ATOM 1659 C CA . GLU A 1 216 ? 2.379 -13.424 5.228 1.00 93.12 216 GLU A CA 1
ATOM 1660 C C . GLU A 1 216 ? 0.894 -13.055 5.192 1.00 93.12 216 GLU A C 1
ATOM 1662 O O . GLU A 1 216 ? 0.531 -11.972 4.747 1.00 93.12 216 GLU A O 1
ATOM 1667 N N . GLU A 1 217 ? 0.021 -13.895 5.743 1.00 96.06 217 GLU A N 1
ATOM 1668 C CA . GLU A 1 217 ? -1.420 -13.605 5.842 1.00 96.06 217 GLU A CA 1
ATOM 1669 C C . GLU A 1 217 ? -1.741 -12.351 6.680 1.00 96.06 217 GLU A C 1
ATOM 1671 O O . GLU A 1 217 ? -2.777 -11.727 6.486 1.00 96.06 217 GLU A O 1
ATOM 1676 N N . LYS A 1 218 ? -0.856 -11.951 7.606 1.00 94.88 218 LYS A N 1
ATOM 1677 C CA . LYS A 1 218 ? -1.069 -10.813 8.519 1.00 94.88 218 LYS A CA 1
ATOM 1678 C C . LYS A 1 218 ? -0.205 -9.610 8.156 1.00 94.88 218 LYS A C 1
ATOM 1680 O O . LYS A 1 218 ? 0.974 -9.758 7.826 1.00 94.88 218 LYS A O 1
ATOM 1685 N N . ILE A 1 219 ? -0.741 -8.396 8.296 1.00 93.06 219 ILE A N 1
ATOM 1686 C CA . ILE A 1 219 ? -0.053 -7.167 7.863 1.00 93.06 219 ILE A CA 1
ATOM 1687 C C . ILE A 1 219 ? 0.989 -6.646 8.860 1.00 93.06 219 ILE A C 1
ATOM 1689 O O . ILE A 1 219 ? 1.851 -5.871 8.481 1.00 93.06 219 ILE A O 1
ATOM 1693 N N . HIS A 1 220 ? 0.968 -7.079 10.123 1.00 90.44 220 HIS A N 1
ATOM 1694 C CA . HIS A 1 220 ? 2.011 -6.788 11.125 1.00 90.44 220 HIS A CA 1
ATOM 1695 C C . HIS A 1 220 ? 2.534 -5.326 11.184 1.00 90.44 220 HIS A C 1
ATOM 1697 O O . HIS A 1 220 ? 3.739 -5.108 11.341 1.00 90.44 220 HIS A O 1
ATOM 1703 N N . PRO A 1 221 ? 1.658 -4.303 11.214 1.00 89.38 221 PRO A N 1
ATOM 1704 C CA . PRO A 1 221 ? 2.057 -2.913 10.977 1.00 89.38 221 PRO A CA 1
ATOM 1705 C C . PRO A 1 221 ? 2.928 -2.338 12.110 1.00 89.38 221 PRO A C 1
ATOM 1707 O O . PRO A 1 221 ? 3.612 -1.335 11.951 1.00 89.38 221 PRO A O 1
ATOM 1710 N N . HIS A 1 222 ? 2.949 -2.987 13.276 1.00 85.62 222 HIS A N 1
ATOM 1711 C CA . HIS A 1 222 ? 3.707 -2.549 14.451 1.00 85.62 222 HIS A CA 1
ATOM 1712 C C . HIS A 1 222 ? 4.755 -3.562 14.925 1.00 85.62 222 HIS A C 1
ATOM 1714 O O . HIS A 1 222 ? 5.256 -3.444 16.042 1.00 85.62 222 HIS A O 1
ATOM 1720 N N . SER A 1 223 ? 5.085 -4.572 14.116 1.00 84.12 223 SER A N 1
ATOM 1721 C CA . SER A 1 223 ? 6.089 -5.559 14.514 1.00 84.12 223 SER A CA 1
ATOM 1722 C C . SER A 1 223 ? 7.489 -4.938 14.597 1.00 84.12 223 SER A C 1
ATOM 1724 O O . SER A 1 223 ? 7.879 -4.126 13.761 1.00 84.12 223 SER A O 1
ATOM 1726 N N . HIS A 1 224 ? 8.265 -5.325 15.609 1.00 76.88 224 HIS A N 1
ATOM 1727 C CA . HIS A 1 224 ? 9.689 -4.987 15.704 1.00 76.88 224 HIS A CA 1
ATOM 1728 C C . HIS A 1 224 ? 10.560 -6.139 15.202 1.00 76.88 224 HIS A C 1
ATOM 1730 O O . HIS A 1 224 ? 11.470 -5.940 14.406 1.00 76.88 224 HIS A O 1
ATOM 1736 N N . THR A 1 225 ? 10.259 -7.357 15.653 1.00 77.94 225 THR A N 1
ATOM 1737 C CA . THR A 1 225 ? 11.096 -8.544 15.437 1.00 77.94 225 THR A CA 1
ATOM 1738 C C . THR A 1 225 ? 11.151 -8.967 13.974 1.00 77.94 225 THR A C 1
ATOM 1740 O O . THR A 1 225 ? 12.197 -9.400 13.506 1.00 77.94 225 THR A O 1
ATOM 1743 N N . ARG A 1 226 ? 10.052 -8.781 13.233 1.00 76.62 226 ARG A N 1
ATOM 1744 C CA . ARG A 1 226 ? 9.954 -9.123 11.802 1.00 76.62 226 ARG A CA 1
ATOM 1745 C C . ARG A 1 226 ? 10.762 -8.204 10.886 1.00 76.62 226 ARG A C 1
ATOM 1747 O O . ARG A 1 226 ? 10.973 -8.530 9.729 1.00 76.62 226 ARG A O 1
ATOM 1754 N N . HIS A 1 227 ? 11.200 -7.068 11.416 1.00 73.06 227 HIS A N 1
ATOM 1755 C CA . HIS A 1 227 ? 11.853 -6.003 10.661 1.00 73.06 227 HIS A CA 1
ATOM 1756 C C . HIS A 1 227 ? 13.235 -5.679 11.227 1.00 73.06 227 HIS A C 1
ATOM 1758 O O . HIS A 1 227 ? 13.773 -4.597 11.001 1.00 73.06 227 HIS A O 1
ATOM 1764 N N . MET A 1 228 ? 13.797 -6.605 12.010 1.00 72.31 228 MET A N 1
ATOM 1765 C CA . MET A 1 228 ? 15.194 -6.518 12.410 1.00 72.31 228 MET A CA 1
ATOM 1766 C C . MET A 1 228 ? 16.094 -6.781 11.194 1.00 72.31 228 MET A C 1
ATOM 1768 O O . MET A 1 228 ? 15.730 -7.596 10.337 1.00 72.31 228 MET A O 1
ATOM 1772 N N . PRO A 1 229 ? 17.281 -6.150 11.129 1.00 65.56 229 PRO A N 1
ATOM 1773 C CA . PRO A 1 229 ? 18.239 -6.390 10.057 1.00 65.56 229 PRO A CA 1
ATOM 1774 C C . PRO A 1 229 ? 18.489 -7.889 9.836 1.00 65.56 229 PRO A C 1
ATOM 1776 O O . PRO A 1 229 ? 18.801 -8.619 10.776 1.00 65.56 229 PRO A O 1
ATOM 1779 N N . GLY A 1 230 ? 18.335 -8.347 8.591 1.00 65.31 230 GLY A N 1
ATOM 1780 C CA . GLY A 1 230 ? 18.509 -9.751 8.198 1.00 65.31 230 GLY A CA 1
ATOM 1781 C C . GLY A 1 230 ? 17.255 -10.632 8.283 1.00 65.31 230 GLY A C 1
ATOM 1782 O O . GLY A 1 230 ? 17.298 -11.750 7.775 1.00 65.31 230 GLY A O 1
ATOM 1783 N N . LEU A 1 231 ? 16.149 -10.151 8.865 1.00 68.06 231 LEU A N 1
ATOM 1784 C CA . LEU A 1 231 ? 14.870 -10.882 8.925 1.00 68.06 231 LEU A CA 1
ATOM 1785 C C . LEU A 1 231 ? 13.789 -10.318 7.991 1.00 68.06 231 LEU A C 1
ATOM 1787 O O . LEU A 1 231 ? 12.864 -11.040 7.634 1.00 68.06 231 LEU A O 1
ATOM 1791 N N . GLY A 1 232 ? 13.909 -9.059 7.574 1.00 67.00 232 GLY A N 1
ATOM 1792 C CA . GLY A 1 232 ? 12.957 -8.402 6.681 1.00 67.00 232 GLY A CA 1
ATOM 1793 C C . GLY A 1 232 ? 13.337 -6.944 6.410 1.00 67.00 232 GLY A C 1
ATOM 1794 O O . GLY A 1 232 ? 14.337 -6.471 6.963 1.00 67.00 232 GLY A O 1
ATOM 1795 N N . PRO A 1 233 ? 12.574 -6.228 5.562 1.00 69.31 233 PRO A N 1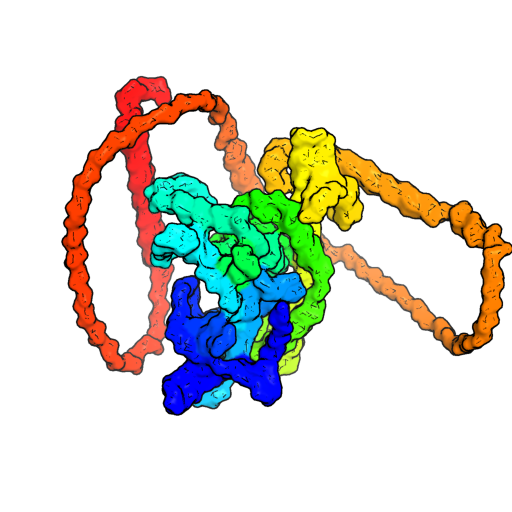
ATOM 1796 C CA . PRO A 1 233 ? 12.767 -4.794 5.365 1.00 69.31 233 PRO A CA 1
ATOM 1797 C C . PRO A 1 233 ? 12.500 -4.037 6.670 1.00 69.31 233 PRO A C 1
ATOM 1799 O O . PRO A 1 233 ? 11.656 -4.453 7.472 1.00 69.31 233 PRO A O 1
ATOM 1802 N N . THR A 1 234 ? 13.206 -2.924 6.880 1.00 78.62 234 THR A N 1
ATOM 1803 C CA . THR A 1 234 ? 12.969 -2.033 8.021 1.00 78.62 234 THR A CA 1
ATOM 1804 C C . THR A 1 234 ? 11.522 -1.544 7.991 1.00 78.62 234 THR A C 1
ATOM 1806 O O . THR A 1 234 ? 11.006 -1.160 6.948 1.00 78.62 234 THR A O 1
ATOM 1809 N N . ASN A 1 235 ? 10.842 -1.557 9.138 1.00 86.31 235 ASN A N 1
ATOM 1810 C CA . ASN A 1 235 ? 9.472 -1.060 9.231 1.00 86.31 235 ASN A CA 1
ATOM 1811 C C . ASN A 1 235 ? 9.477 0.428 9.565 1.00 86.31 235 ASN A C 1
ATOM 1813 O O . ASN A 1 235 ? 9.353 0.815 10.730 1.00 86.31 235 ASN A O 1
ATOM 1817 N N . HIS A 1 236 ? 9.610 1.239 8.517 1.00 87.12 236 HIS A N 1
ATOM 1818 C CA . HIS A 1 236 ? 9.509 2.693 8.595 1.00 87.12 236 HIS A CA 1
ATOM 1819 C C . HIS A 1 236 ? 8.069 3.165 8.783 1.00 87.12 236 HIS A C 1
ATOM 1821 O O . HIS A 1 236 ? 7.860 4.242 9.339 1.00 87.12 236 HIS A O 1
ATOM 1827 N N . PHE A 1 237 ? 7.061 2.336 8.463 1.00 90.88 237 PHE A N 1
ATOM 1828 C CA . PHE A 1 237 ? 5.681 2.665 8.824 1.00 90.88 237 PHE A CA 1
ATOM 1829 C C . PHE A 1 237 ? 5.568 2.972 10.321 1.00 90.88 237 PHE A C 1
ATOM 1831 O O . PHE A 1 237 ? 4.877 3.915 10.694 1.00 90.88 237 PHE A O 1
ATOM 1838 N N . ARG A 1 238 ? 6.287 2.261 11.200 1.00 86.62 238 ARG A N 1
ATOM 1839 C CA . ARG A 1 238 ? 6.302 2.516 12.654 1.00 86.62 238 ARG A CA 1
ATOM 1840 C C . ARG A 1 238 ? 6.850 3.883 13.058 1.00 86.62 238 ARG A C 1
ATOM 1842 O O . ARG A 1 238 ? 6.452 4.353 14.121 1.00 86.62 238 ARG A O 1
ATOM 1849 N N . GLU A 1 239 ? 7.692 4.505 12.243 1.00 82.88 239 GLU A N 1
ATOM 1850 C CA . GLU A 1 239 ? 8.336 5.787 12.554 1.00 82.88 239 GLU A CA 1
ATOM 1851 C C . GLU A 1 239 ? 7.359 6.965 12.457 1.00 82.88 239 GLU A C 1
ATOM 1853 O O . GLU A 1 239 ? 7.513 7.951 13.173 1.00 82.88 239 GLU A O 1
ATOM 1858 N N . TYR A 1 240 ? 6.297 6.845 11.656 1.00 87.12 240 TYR A N 1
ATOM 1859 C CA . TYR A 1 240 ? 5.261 7.875 11.593 1.00 87.12 240 TYR A CA 1
ATOM 1860 C C . TYR A 1 240 ? 4.451 7.964 12.894 1.00 87.12 240 TYR A C 1
ATOM 1862 O O . TYR A 1 240 ? 4.071 6.954 13.498 1.00 87.12 240 TYR A O 1
ATOM 1870 N N . GLY A 1 241 ? 4.124 9.183 13.319 1.00 85.75 241 GLY A N 1
ATOM 1871 C CA . GLY A 1 241 ? 3.320 9.415 14.519 1.00 85.75 241 GLY A CA 1
ATOM 1872 C C . GLY A 1 241 ? 1.922 8.788 14.437 1.00 85.75 241 GLY A C 1
ATOM 1873 O O . GLY A 1 241 ? 1.318 8.696 13.368 1.00 85.75 241 GLY A O 1
ATOM 1874 N N . ARG A 1 242 ? 1.364 8.386 15.588 1.00 88.94 242 ARG A N 1
ATOM 1875 C CA . ARG A 1 242 ? -0.008 7.842 15.666 1.00 88.94 242 ARG A CA 1
ATOM 1876 C C . ARG A 1 242 ? -1.069 8.825 15.170 1.00 88.94 242 ARG A C 1
ATOM 1878 O O . ARG A 1 242 ? -2.061 8.373 14.615 1.00 88.94 242 ARG A O 1
ATOM 1885 N N . LYS A 1 243 ? -0.825 10.136 15.288 1.00 90.31 243 LYS A N 1
ATOM 1886 C CA . LYS A 1 243 ? -1.713 11.198 14.786 1.00 90.31 243 LYS A CA 1
ATOM 1887 C C . LYS A 1 243 ? -2.027 11.104 13.286 1.00 90.31 243 LYS A C 1
ATOM 1889 O O . LYS A 1 243 ? -3.035 11.643 12.864 1.00 90.31 243 LYS A O 1
ATOM 1894 N N . TYR A 1 244 ? -1.201 10.400 12.506 1.00 92.31 244 TYR A N 1
ATOM 1895 C CA . TYR A 1 244 ? -1.433 10.159 11.076 1.00 92.31 244 TYR A CA 1
ATOM 1896 C C . TYR A 1 244 ? -2.126 8.818 10.783 1.00 92.31 244 TYR A C 1
ATOM 1898 O O . TYR A 1 244 ? -2.602 8.596 9.678 1.00 92.31 244 TYR A O 1
ATOM 1906 N N . LYS A 1 245 ? -2.152 7.904 11.761 1.00 93.38 245 LYS A N 1
ATOM 1907 C CA . LYS A 1 245 ? -2.605 6.508 11.605 1.00 93.38 245 LYS A CA 1
ATOM 1908 C C . LYS A 1 245 ? -3.923 6.225 12.314 1.00 93.38 245 LYS A C 1
ATOM 1910 O O . LYS A 1 245 ? -4.627 5.292 11.955 1.00 93.38 245 LYS A O 1
ATOM 1915 N N . ILE A 1 246 ? -4.214 6.977 13.372 1.00 95.38 246 ILE A N 1
ATOM 1916 C CA . ILE A 1 246 ? -5.433 6.857 14.172 1.00 95.38 246 ILE A CA 1
ATOM 1917 C C . ILE A 1 246 ? -6.311 8.053 13.826 1.00 95.38 246 ILE A C 1
ATOM 1919 O O . ILE A 1 246 ? -6.435 9.006 14.592 1.00 95.38 246 ILE A O 1
ATOM 1923 N N . THR A 1 247 ? -6.843 8.027 12.608 1.00 96.81 247 THR A N 1
ATOM 1924 C CA . THR A 1 247 ? -7.708 9.072 12.061 1.00 96.81 247 THR A CA 1
ATOM 1925 C C . THR A 1 247 ? -8.873 8.430 11.312 1.00 96.81 247 THR A C 1
ATOM 1927 O O . THR A 1 247 ? -8.738 7.296 10.836 1.00 96.81 247 THR A O 1
ATOM 1930 N N . PRO A 1 248 ? -10.007 9.137 11.168 1.00 97.75 248 PRO A N 1
ATOM 1931 C CA . PRO A 1 248 ? -11.111 8.660 10.344 1.00 97.75 248 PRO A CA 1
ATOM 1932 C C . PRO A 1 248 ? -10.699 8.345 8.903 1.00 97.75 248 PRO A C 1
ATOM 1934 O O . PRO A 1 248 ? -11.064 7.294 8.390 1.00 97.75 248 PRO A O 1
ATOM 1937 N N . ALA A 1 249 ? -9.878 9.206 8.289 1.00 97.25 249 ALA A N 1
ATOM 1938 C CA . ALA A 1 249 ? -9.384 9.013 6.925 1.00 97.25 249 ALA A CA 1
ATOM 1939 C C . ALA A 1 249 ? -8.561 7.724 6.788 1.00 97.25 249 ALA A C 1
ATOM 1941 O O . ALA A 1 249 ? -8.781 6.942 5.871 1.00 97.25 249 ALA A O 1
ATOM 1942 N N . PHE A 1 250 ? -7.667 7.445 7.743 1.00 98.19 250 PHE A N 1
ATOM 1943 C CA . PHE A 1 250 ? -6.856 6.228 7.705 1.00 98.19 250 PHE A CA 1
ATOM 1944 C C . PHE A 1 250 ? -7.705 4.957 7.874 1.00 98.19 250 PHE A C 1
ATOM 1946 O O . PHE A 1 250 ? -7.445 3.951 7.214 1.00 98.19 250 PHE A O 1
ATOM 1953 N N . ALA A 1 251 ? -8.729 4.989 8.734 1.00 98.31 251 ALA A N 1
ATOM 1954 C CA . ALA A 1 251 ? -9.654 3.867 8.906 1.00 98.31 251 ALA A CA 1
ATOM 1955 C C . ALA A 1 251 ? -10.507 3.624 7.650 1.00 98.31 251 ALA A C 1
ATOM 1957 O O . ALA A 1 251 ? -10.573 2.493 7.170 1.00 98.31 251 ALA A O 1
ATOM 1958 N N . ALA A 1 252 ? -11.096 4.685 7.088 1.00 98.25 252 ALA A N 1
ATOM 1959 C CA . ALA A 1 252 ? -11.871 4.611 5.850 1.00 98.25 252 ALA A CA 1
ATOM 1960 C C . ALA A 1 252 ? -11.031 4.043 4.698 1.00 98.25 252 ALA A C 1
ATOM 1962 O O . ALA A 1 252 ? -11.496 3.200 3.930 1.00 98.25 252 ALA A O 1
ATOM 1963 N N . GLU A 1 253 ? -9.763 4.438 4.631 1.00 98.62 253 GLU A N 1
ATOM 1964 C CA . GLU A 1 253 ? -8.841 3.945 3.623 1.00 98.62 253 GLU A CA 1
ATOM 1965 C C . GLU A 1 253 ? -8.480 2.461 3.821 1.00 98.62 253 GLU A C 1
ATOM 1967 O O . GLU A 1 253 ? -8.451 1.683 2.867 1.00 98.62 253 GLU A O 1
ATOM 1972 N N . CYS A 1 254 ? -8.302 2.016 5.071 1.00 98.62 254 CYS A N 1
ATOM 1973 C CA . CYS A 1 254 ? -8.155 0.588 5.371 1.00 98.62 254 CYS A CA 1
ATOM 1974 C C . CYS A 1 254 ? -9.368 -0.220 4.890 1.00 98.62 254 CYS A C 1
ATOM 1976 O O . CYS A 1 254 ? -9.184 -1.300 4.329 1.00 98.62 254 CYS A O 1
ATOM 1978 N N . ASP A 1 255 ? -10.591 0.291 5.062 1.00 98.31 255 ASP A N 1
ATOM 1979 C CA . ASP A 1 255 ? -11.793 -0.382 4.559 1.00 98.31 255 ASP A CA 1
ATOM 1980 C C . ASP A 1 255 ? -11.861 -0.399 3.035 1.00 98.31 255 ASP A C 1
ATOM 1982 O O . ASP A 1 255 ? -12.214 -1.432 2.463 1.00 98.31 255 ASP A O 1
ATOM 1986 N N . LYS A 1 256 ? -11.520 0.716 2.377 1.00 98.25 256 LYS A N 1
ATOM 1987 C CA . LYS A 1 256 ? -11.493 0.826 0.913 1.00 98.25 256 LYS A CA 1
ATOM 1988 C C . LYS A 1 256 ? -10.564 -0.232 0.314 1.00 98.25 256 LYS A C 1
ATOM 1990 O O . LYS A 1 256 ? -11.000 -1.023 -0.521 1.00 98.25 256 LYS A O 1
ATOM 1995 N N . VAL A 1 257 ? -9.318 -0.300 0.784 1.00 98.56 257 VAL A N 1
ATOM 1996 C CA . VAL A 1 257 ? -8.312 -1.275 0.319 1.00 98.56 257 VAL A CA 1
ATOM 1997 C C . VAL A 1 257 ? -8.704 -2.710 0.689 1.00 98.56 257 VAL A C 1
ATOM 1999 O O . VAL A 1 257 ? -8.560 -3.625 -0.121 1.00 98.56 257 VAL A O 1
ATOM 2002 N N . ALA A 1 258 ? -9.258 -2.936 1.883 1.00 98.44 258 ALA A N 1
ATOM 2003 C CA . ALA A 1 258 ? -9.708 -4.266 2.297 1.00 98.44 258 ALA A CA 1
ATOM 2004 C C . ALA A 1 258 ? -10.889 -4.798 1.460 1.00 98.44 258 ALA A C 1
ATOM 2006 O O . ALA A 1 258 ? -11.004 -6.008 1.276 1.00 98.44 258 ALA A O 1
ATOM 2007 N N . LYS A 1 259 ? -11.767 -3.918 0.960 1.00 98.19 259 LYS A N 1
ATOM 2008 C CA . LYS A 1 259 ? -12.961 -4.289 0.177 1.00 98.19 259 LYS A CA 1
ATOM 2009 C C . LYS A 1 259 ? -12.717 -4.329 -1.339 1.00 98.19 259 LYS A C 1
ATOM 2011 O O . LYS A 1 259 ? -13.558 -4.865 -2.054 1.00 98.19 259 LYS A O 1
ATOM 2016 N N . HIS A 1 260 ? -11.608 -3.776 -1.834 1.00 98.38 260 HIS A N 1
ATOM 2017 C CA . HIS A 1 260 ? -11.307 -3.711 -3.267 1.00 98.38 260 HIS A CA 1
ATOM 2018 C C . HIS A 1 260 ? -11.131 -5.106 -3.901 1.00 98.38 260 HIS A C 1
ATOM 2020 O O . HIS A 1 260 ? -10.497 -5.982 -3.317 1.00 98.38 260 HIS A O 1
ATOM 2026 N N . ASP A 1 261 ? -11.666 -5.332 -5.103 1.00 97.88 261 ASP A N 1
ATOM 2027 C CA . ASP A 1 261 ? -11.455 -6.591 -5.829 1.00 97.88 261 ASP A CA 1
ATOM 2028 C C . ASP A 1 261 ? -10.188 -6.520 -6.688 1.00 97.88 261 ASP A C 1
ATOM 2030 O O . ASP A 1 261 ? -10.174 -5.924 -7.761 1.00 97.88 261 ASP A O 1
ATOM 2034 N N . TYR A 1 262 ? -9.125 -7.173 -6.219 1.00 97.94 262 TYR A N 1
ATOM 2035 C CA . TYR A 1 262 ? -7.837 -7.222 -6.910 1.00 97.94 262 TYR A CA 1
ATOM 2036 C C . TYR A 1 262 ? -7.731 -8.332 -7.962 1.00 97.94 262 TYR A C 1
ATOM 2038 O O . TYR A 1 262 ? -6.666 -8.485 -8.561 1.00 97.94 262 TYR A O 1
ATOM 2046 N N . THR A 1 263 ? -8.772 -9.143 -8.182 1.00 96.94 263 THR A N 1
ATOM 2047 C CA . THR A 1 263 ? -8.666 -10.352 -9.018 1.00 96.94 263 THR A CA 1
ATOM 2048 C C . THR A 1 263 ? -8.170 -10.022 -10.426 1.00 96.94 263 THR A C 1
ATOM 2050 O O . THR A 1 263 ? -7.171 -10.594 -10.862 1.00 96.94 263 THR A O 1
ATOM 2053 N N . GLY A 1 264 ? -8.799 -9.041 -11.083 1.00 97.06 264 GLY A N 1
ATOM 2054 C CA . GLY A 1 264 ? -8.398 -8.585 -12.418 1.00 97.06 264 GLY A CA 1
ATOM 2055 C C . GLY A 1 264 ? -6.998 -7.971 -12.440 1.00 97.06 264 GLY A C 1
ATOM 2056 O O . GLY A 1 264 ? -6.184 -8.330 -13.282 1.00 97.06 264 GLY A O 1
ATOM 2057 N N . THR A 1 265 ? -6.667 -7.120 -11.463 1.00 97.94 265 THR A N 1
ATOM 2058 C CA . THR A 1 265 ? -5.334 -6.502 -11.350 1.00 97.94 265 THR A CA 1
ATOM 2059 C C . THR A 1 265 ? -4.224 -7.540 -11.199 1.00 97.94 265 THR A C 1
ATOM 2061 O O . THR A 1 265 ? -3.170 -7.411 -11.819 1.00 97.94 265 THR A O 1
ATOM 2064 N N . ILE A 1 266 ? -4.449 -8.579 -10.389 1.00 98.38 266 ILE A N 1
ATOM 2065 C CA . ILE A 1 266 ? -3.490 -9.673 -10.213 1.00 98.38 266 ILE A CA 1
ATOM 2066 C C . ILE A 1 266 ? -3.350 -10.458 -11.518 1.00 98.38 266 ILE A C 1
ATOM 2068 O O . ILE A 1 266 ? -2.227 -10.755 -11.919 1.00 98.38 266 ILE A O 1
ATOM 2072 N N . ASP A 1 267 ? -4.454 -10.797 -12.183 1.00 97.75 267 ASP A N 1
ATOM 2073 C CA . ASP A 1 267 ? -4.401 -11.554 -13.435 1.00 97.75 267 ASP A CA 1
ATOM 2074 C C . ASP A 1 267 ? -3.638 -10.784 -14.530 1.00 97.75 267 ASP A C 1
ATOM 2076 O O . ASP A 1 267 ? -2.643 -11.308 -15.040 1.00 97.75 267 ASP A O 1
ATOM 2080 N N . ASP A 1 268 ? -3.983 -9.517 -14.770 1.00 96.38 268 ASP A N 1
ATOM 2081 C CA . ASP A 1 268 ? -3.310 -8.643 -15.743 1.00 96.38 268 ASP A CA 1
ATOM 2082 C C . ASP A 1 268 ? -1.813 -8.457 -15.421 1.00 96.38 268 ASP A C 1
ATOM 2084 O O . ASP A 1 268 ? -0.943 -8.512 -16.300 1.00 96.38 268 ASP A O 1
ATOM 2088 N N . ALA A 1 269 ? -1.471 -8.261 -14.141 1.00 97.31 269 ALA A N 1
ATOM 2089 C CA . ALA A 1 269 ? -0.081 -8.105 -13.725 1.00 97.31 269 ALA A CA 1
ATOM 2090 C C . ALA A 1 269 ? 0.729 -9.389 -13.965 1.00 97.31 269 ALA A C 1
ATOM 2092 O O . ALA A 1 269 ? 1.871 -9.321 -14.429 1.00 97.31 269 ALA A O 1
ATOM 2093 N N . PHE A 1 270 ? 0.163 -10.566 -13.687 1.00 97.81 270 PHE A N 1
ATOM 2094 C CA . PHE A 1 270 ? 0.859 -11.833 -13.915 1.00 97.81 270 PHE A CA 1
ATOM 2095 C C . PHE A 1 270 ? 1.042 -12.147 -15.403 1.00 97.81 270 PHE A C 1
ATOM 2097 O O . PHE A 1 270 ? 2.094 -12.685 -15.757 1.00 97.81 270 PHE A O 1
ATOM 2104 N N . GLU A 1 271 ? 0.118 -11.746 -16.280 1.00 95.69 271 GLU A N 1
ATOM 2105 C CA . GLU A 1 271 ? 0.323 -11.809 -17.735 1.00 95.69 271 GLU A CA 1
ATOM 2106 C C . GLU A 1 271 ? 1.556 -11.000 -18.159 1.00 95.69 271 GLU A C 1
ATOM 2108 O O . GLU A 1 271 ? 2.442 -11.513 -18.851 1.00 95.69 271 GLU A O 1
ATOM 2113 N N . LYS A 1 272 ? 1.689 -9.766 -17.658 1.00 93.94 272 LYS A N 1
ATOM 2114 C CA . LYS A 1 272 ? 2.870 -8.927 -17.920 1.00 93.94 272 LYS A CA 1
ATOM 2115 C C . LYS A 1 272 ? 4.147 -9.497 -17.311 1.00 93.94 272 LYS A C 1
ATOM 2117 O O . LYS A 1 272 ? 5.208 -9.436 -17.933 1.00 93.94 272 LYS A O 1
ATOM 2122 N N . ILE A 1 273 ? 4.075 -10.108 -16.132 1.00 95.00 273 ILE A N 1
ATOM 2123 C CA . ILE A 1 273 ? 5.229 -10.795 -15.540 1.00 95.00 273 ILE A CA 1
ATOM 2124 C C . ILE A 1 273 ? 5.701 -11.933 -16.455 1.00 95.00 273 ILE A C 1
ATOM 2126 O O . ILE A 1 273 ? 6.907 -12.037 -16.692 1.00 95.00 273 ILE A O 1
ATOM 2130 N N . VAL A 1 274 ? 4.786 -12.743 -17.002 1.00 93.12 274 VAL A N 1
ATOM 2131 C CA . VAL A 1 274 ? 5.117 -13.830 -17.944 1.00 93.12 274 VAL A CA 1
ATOM 2132 C C . VAL A 1 274 ? 5.749 -13.285 -19.220 1.00 93.12 274 VAL A C 1
ATOM 2134 O O . VAL A 1 274 ? 6.757 -13.835 -19.673 1.00 93.12 274 VAL A O 1
ATOM 2137 N N . GLU A 1 275 ? 5.184 -12.213 -19.778 1.00 90.44 275 GLU A N 1
ATOM 2138 C CA . GLU A 1 275 ? 5.647 -11.596 -21.025 1.00 90.44 275 GLU A CA 1
ATOM 2139 C C . GLU A 1 275 ? 7.094 -11.080 -20.907 1.00 90.44 275 GLU A C 1
ATOM 2141 O O . GLU A 1 275 ? 7.907 -11.300 -21.804 1.00 90.44 275 GLU A O 1
ATOM 2146 N N . TYR A 1 276 ? 7.442 -10.423 -19.795 1.00 91.56 276 TYR A N 1
ATOM 2147 C CA . TYR A 1 276 ? 8.723 -9.713 -19.662 1.00 91.56 276 TYR A CA 1
ATOM 2148 C C . TYR A 1 276 ? 9.821 -10.500 -18.941 1.00 91.56 276 TYR A C 1
ATOM 2150 O O . TYR A 1 276 ? 10.993 -10.135 -19.041 1.00 91.56 276 TYR A O 1
ATOM 2158 N N . ASN A 1 277 ? 9.483 -11.555 -18.195 1.00 91.06 277 ASN A N 1
ATOM 2159 C CA . ASN A 1 277 ? 10.442 -12.244 -17.333 1.00 91.06 277 ASN A CA 1
ATOM 2160 C C . ASN A 1 277 ? 10.660 -13.700 -17.744 1.00 91.06 277 ASN A C 1
ATOM 2162 O O . ASN A 1 277 ? 9.749 -14.425 -18.145 1.00 91.06 277 ASN A O 1
ATOM 2166 N N . ASN A 1 278 ? 11.903 -14.156 -17.592 1.00 90.25 278 ASN A N 1
ATOM 2167 C CA . ASN A 1 278 ? 12.260 -15.555 -17.797 1.00 90.25 278 ASN A CA 1
ATOM 2168 C C . ASN A 1 278 ? 11.891 -16.426 -16.582 1.00 90.25 278 ASN A C 1
ATOM 2170 O O . ASN A 1 278 ? 11.617 -15.933 -15.482 1.00 90.25 278 ASN A O 1
ATOM 2174 N N . PHE A 1 279 ? 11.928 -17.745 -16.776 1.00 92.12 279 PHE A N 1
ATOM 2175 C CA . PHE A 1 279 ? 11.616 -18.734 -15.742 1.00 92.12 279 PHE A CA 1
ATOM 2176 C C . PHE A 1 279 ? 12.421 -18.521 -14.451 1.00 92.12 279 PHE A C 1
ATOM 2178 O O . PHE A 1 279 ? 11.872 -18.570 -13.349 1.00 92.12 279 PHE A O 1
ATOM 2185 N N . LYS A 1 280 ? 13.725 -18.236 -14.567 1.00 91.62 280 LYS A N 1
ATOM 2186 C CA . LYS A 1 280 ? 14.618 -18.027 -13.418 1.00 91.62 280 LYS A CA 1
ATOM 2187 C C . LYS A 1 280 ? 14.199 -16.828 -12.563 1.00 91.62 280 LYS A C 1
ATOM 2189 O O . LYS A 1 280 ? 14.188 -16.951 -11.337 1.00 91.62 280 LYS A O 1
ATOM 2194 N N . ALA A 1 281 ? 13.844 -15.703 -13.183 1.00 92.75 281 ALA A N 1
ATOM 2195 C CA . ALA A 1 281 ? 13.361 -14.509 -12.491 1.00 92.75 281 ALA A CA 1
ATOM 2196 C C . ALA A 1 281 ? 12.019 -14.769 -11.791 1.00 92.75 281 ALA A C 1
ATOM 2198 O O . ALA A 1 281 ? 11.887 -14.484 -10.602 1.00 92.75 281 ALA A O 1
ATOM 2199 N N . ILE A 1 282 ? 11.071 -15.410 -12.480 1.00 95.62 282 ILE A N 1
ATOM 2200 C CA . ILE A 1 282 ? 9.763 -15.787 -11.918 1.00 95.62 282 ILE A CA 1
ATOM 2201 C C . ILE A 1 282 ? 9.936 -16.737 -10.724 1.00 95.62 282 ILE A C 1
ATOM 2203 O O . ILE A 1 282 ? 9.342 -16.544 -9.665 1.00 95.62 282 ILE A O 1
ATOM 2207 N N . LYS A 1 283 ? 10.818 -17.734 -10.840 1.00 95.19 283 LYS A N 1
ATOM 2208 C CA . LYS A 1 283 ? 11.131 -18.665 -9.747 1.00 95.19 283 LYS A CA 1
ATOM 2209 C C . LYS A 1 283 ? 11.780 -17.962 -8.559 1.00 95.19 283 LYS A C 1
ATOM 2211 O O . LYS A 1 283 ? 11.496 -18.311 -7.414 1.00 95.19 283 LYS A O 1
ATOM 2216 N N . ALA A 1 284 ? 12.663 -16.998 -8.814 1.00 94.69 284 ALA A N 1
ATOM 2217 C CA . ALA A 1 284 ? 13.259 -16.172 -7.769 1.00 94.69 284 ALA A CA 1
ATOM 2218 C C . ALA A 1 284 ? 12.203 -15.297 -7.078 1.00 94.69 284 ALA A C 1
ATOM 2220 O O . ALA A 1 284 ? 12.228 -15.192 -5.854 1.00 94.69 284 ALA A O 1
ATOM 2221 N N . PHE A 1 285 ? 11.241 -14.756 -7.829 1.00 96.69 285 PHE A N 1
ATOM 2222 C CA . PHE A 1 285 ? 10.100 -14.034 -7.272 1.00 96.69 285 PHE A CA 1
ATOM 2223 C C . PHE A 1 285 ? 9.216 -14.931 -6.401 1.00 96.69 285 PHE A C 1
ATOM 2225 O O . PHE A 1 285 ? 8.933 -14.560 -5.270 1.00 96.69 285 PHE A O 1
ATOM 2232 N N . GLY A 1 286 ? 8.889 -16.153 -6.834 1.00 97.06 286 GLY A N 1
ATOM 2233 C CA . GLY A 1 286 ? 8.159 -17.109 -5.991 1.00 97.06 286 GLY A CA 1
ATOM 2234 C C . GLY A 1 286 ? 8.862 -17.391 -4.655 1.00 97.06 286 GLY A C 1
ATOM 2235 O O . GLY A 1 286 ? 8.213 -17.456 -3.613 1.00 97.06 286 GLY A O 1
ATOM 2236 N N . LYS A 1 287 ? 10.201 -17.490 -4.656 1.00 95.94 287 LYS A N 1
ATOM 2237 C CA . LYS A 1 287 ? 10.991 -17.619 -3.416 1.00 95.94 287 LYS A CA 1
ATOM 2238 C C . LYS A 1 287 ? 10.935 -16.357 -2.559 1.00 95.94 287 LYS A C 1
ATOM 2240 O O . LYS A 1 287 ? 10.780 -16.475 -1.350 1.00 95.94 287 LYS A O 1
ATOM 2245 N N . LEU A 1 288 ? 11.090 -15.182 -3.175 1.00 94.00 288 LEU A N 1
ATOM 2246 C CA . LEU A 1 288 ? 11.007 -13.890 -2.492 1.00 94.00 288 LEU A CA 1
ATOM 2247 C C . LEU A 1 288 ? 9.640 -13.717 -1.826 1.00 94.00 288 LEU A C 1
ATOM 2249 O O . LEU A 1 288 ? 9.591 -13.276 -0.684 1.00 94.00 288 LEU A O 1
ATOM 2253 N N . LEU A 1 289 ? 8.569 -14.109 -2.519 1.00 95.44 289 LEU A N 1
ATOM 2254 C CA . LEU A 1 289 ? 7.192 -14.030 -2.046 1.00 95.44 289 LEU A CA 1
ATOM 2255 C C . LEU A 1 289 ? 6.935 -14.913 -0.819 1.00 95.44 289 LEU A C 1
ATOM 2257 O O . LEU A 1 289 ? 6.120 -14.553 0.021 1.00 95.44 289 LEU A O 1
ATOM 2261 N N . GLY A 1 290 ? 7.655 -16.032 -0.689 1.00 94.62 290 GLY A N 1
ATOM 2262 C CA . GLY A 1 290 ? 7.461 -17.010 0.386 1.00 94.62 290 GLY A CA 1
ATOM 2263 C C . GLY A 1 290 ? 6.728 -18.285 -0.042 1.00 94.62 290 GLY A C 1
ATOM 2264 O O . GLY A 1 290 ? 6.343 -19.080 0.816 1.00 94.62 290 GLY A O 1
ATOM 2265 N N . VAL A 1 291 ? 6.578 -18.534 -1.351 1.00 96.56 291 VAL A N 1
ATOM 2266 C CA . VAL A 1 291 ? 5.959 -19.770 -1.859 1.00 96.56 291 VAL A CA 1
ATOM 2267 C C . VAL A 1 291 ? 6.764 -20.981 -1.363 1.00 96.56 291 VAL A C 1
ATOM 2269 O O . VAL A 1 291 ? 7.994 -21.002 -1.514 1.00 96.56 291 VAL A O 1
ATOM 2272 N N . PRO A 1 292 ? 6.118 -22.030 -0.812 1.00 94.25 292 PRO A N 1
ATOM 2273 C CA . PRO A 1 292 ? 6.827 -23.188 -0.285 1.00 94.25 292 PRO A CA 1
ATOM 2274 C C . PRO A 1 292 ? 7.791 -23.801 -1.305 1.00 94.25 292 PRO A C 1
ATOM 2276 O O . PRO A 1 292 ? 7.398 -24.187 -2.405 1.00 94.25 292 PRO A O 1
ATOM 2279 N N . THR A 1 293 ? 9.058 -23.986 -0.916 1.00 91.81 293 THR A N 1
ATOM 2280 C CA . THR A 1 293 ? 10.128 -24.473 -1.809 1.00 91.81 293 THR A CA 1
ATOM 2281 C C . THR A 1 293 ? 9.756 -25.749 -2.562 1.00 91.81 293 THR A C 1
ATOM 2283 O O . THR A 1 293 ? 10.165 -25.919 -3.706 1.00 91.81 293 THR A O 1
ATOM 2286 N N . LYS A 1 294 ? 8.974 -26.647 -1.945 1.00 93.56 294 LYS A N 1
ATOM 2287 C CA . LYS A 1 294 ? 8.495 -27.881 -2.588 1.00 93.56 294 LYS A CA 1
ATOM 2288 C C . LYS A 1 294 ? 7.653 -27.596 -3.838 1.00 93.56 294 LYS A C 1
ATOM 2290 O O . LYS A 1 294 ? 7.829 -28.289 -4.830 1.00 93.56 294 LYS A O 1
ATOM 2295 N N . GLN A 1 295 ? 6.813 -26.563 -3.810 1.00 92.88 295 GLN A N 1
ATOM 2296 C CA . GLN A 1 295 ? 5.973 -26.158 -4.943 1.00 92.88 295 GLN A CA 1
ATOM 2297 C C . GLN A 1 295 ? 6.793 -25.490 -6.059 1.00 92.88 295 GLN A C 1
ATOM 2299 O O . GLN A 1 295 ? 6.441 -25.581 -7.228 1.00 92.88 295 GLN A O 1
ATOM 2304 N N . LEU A 1 296 ? 7.937 -24.885 -5.719 1.00 94.00 296 LEU A N 1
ATOM 2305 C CA . LEU A 1 296 ? 8.845 -24.244 -6.678 1.00 94.00 296 LEU A CA 1
ATOM 2306 C C . LEU A 1 296 ? 9.858 -25.212 -7.319 1.00 94.00 296 LEU A C 1
ATOM 2308 O O . LEU A 1 296 ? 10.663 -24.799 -8.161 1.00 94.00 296 LEU A O 1
ATOM 2312 N N . ARG A 1 297 ? 9.887 -26.494 -6.926 1.00 91.44 297 ARG A N 1
ATOM 2313 C CA . ARG A 1 297 ? 10.791 -27.514 -7.496 1.00 91.44 297 ARG A CA 1
ATOM 2314 C C . ARG A 1 297 ? 10.285 -27.998 -8.856 1.00 91.44 297 ARG A C 1
ATOM 2316 O O . ARG A 1 297 ? 9.920 -29.152 -9.027 1.00 91.44 297 ARG A O 1
ATOM 2323 N N . ILE A 1 298 ? 10.296 -27.085 -9.819 1.00 89.12 298 ILE A N 1
ATOM 2324 C CA . ILE A 1 298 ? 9.885 -27.323 -11.201 1.00 89.12 298 ILE A CA 1
ATOM 2325 C C . ILE A 1 298 ? 11.120 -27.170 -12.118 1.00 89.12 298 ILE A C 1
ATOM 2327 O O . ILE A 1 298 ? 11.898 -26.225 -11.896 1.00 89.12 298 ILE A O 1
ATOM 2331 N N . PRO A 1 299 ? 11.344 -28.093 -13.081 1.00 87.69 299 PRO A N 1
ATOM 2332 C CA . PRO A 1 299 ? 12.393 -27.980 -14.100 1.00 87.69 299 PRO A CA 1
ATOM 2333 C C . PRO A 1 299 ? 12.201 -26.763 -15.013 1.00 87.69 299 PRO A C 1
ATOM 2335 O O . PRO A 1 299 ? 11.072 -26.366 -15.279 1.00 87.69 299 PRO A O 1
ATOM 2338 N N . ASP A 1 300 ? 13.296 -26.194 -15.510 1.00 87.44 300 ASP A N 1
ATOM 2339 C CA . ASP A 1 300 ? 13.289 -24.986 -16.344 1.00 87.44 300 ASP A CA 1
ATOM 2340 C C . ASP A 1 300 ? 12.964 -25.326 -17.813 1.00 87.44 300 ASP A C 1
ATOM 2342 O O . ASP A 1 300 ? 13.810 -25.866 -18.525 1.00 87.44 300 ASP A O 1
ATOM 2346 N N . ASN A 1 301 ? 11.714 -25.097 -18.232 1.00 84.00 301 ASN A N 1
ATOM 2347 C CA . ASN A 1 301 ? 11.254 -25.124 -19.628 1.00 84.00 301 ASN A CA 1
ATOM 2348 C C . ASN A 1 301 ? 9.950 -24.306 -19.786 1.00 84.00 301 ASN A C 1
ATOM 2350 O O . ASN A 1 301 ? 9.329 -23.946 -18.784 1.00 84.00 301 ASN A O 1
ATOM 2354 N N . GLU A 1 302 ? 9.521 -24.026 -21.024 1.00 74.38 302 GLU A N 1
ATOM 2355 C CA . GLU A 1 302 ? 8.359 -23.155 -21.301 1.00 74.38 302 GLU A CA 1
ATOM 2356 C C . GLU A 1 302 ? 7.030 -23.695 -20.747 1.00 74.38 302 GLU A C 1
ATOM 2358 O O . GLU A 1 302 ? 6.323 -22.970 -20.053 1.00 74.38 302 GLU A O 1
ATOM 2363 N N . VAL A 1 303 ? 6.723 -24.985 -20.933 1.00 79.88 303 VAL A N 1
ATOM 2364 C CA . VAL A 1 303 ? 5.508 -25.613 -20.360 1.00 79.88 303 VAL A CA 1
ATOM 2365 C C . VAL A 1 303 ? 5.485 -25.472 -18.832 1.00 79.88 303 VAL A C 1
ATOM 2367 O O . VAL A 1 303 ? 4.454 -25.235 -18.201 1.00 79.88 303 VAL A O 1
ATOM 2370 N N . ASN A 1 304 ? 6.654 -25.575 -18.209 1.00 90.38 304 ASN A N 1
ATOM 2371 C CA . ASN A 1 304 ? 6.811 -25.416 -16.776 1.00 90.38 304 ASN A CA 1
ATOM 2372 C C . ASN A 1 304 ? 6.767 -23.955 -16.314 1.00 90.38 304 ASN A C 1
ATOM 2374 O O . ASN A 1 304 ? 6.485 -23.723 -15.135 1.00 90.38 304 ASN A O 1
ATOM 2378 N N . LYS A 1 305 ? 7.031 -22.978 -17.191 1.00 90.44 305 LYS A N 1
ATOM 2379 C CA . LYS A 1 305 ? 6.931 -21.546 -16.881 1.00 90.44 305 LYS A CA 1
ATOM 2380 C C . LYS A 1 305 ? 5.491 -21.172 -16.561 1.00 90.44 305 LYS A C 1
ATOM 2382 O O . LYS A 1 305 ? 5.254 -20.605 -15.498 1.00 90.44 305 LYS A O 1
ATOM 2387 N N . GLU A 1 306 ? 4.537 -21.562 -17.401 1.00 91.75 306 GLU A N 1
ATOM 2388 C CA . GLU A 1 306 ? 3.107 -21.314 -17.166 1.00 91.75 306 GLU A CA 1
ATOM 2389 C C . GLU A 1 306 ? 2.625 -21.968 -15.868 1.00 91.75 306 GLU A C 1
ATOM 2391 O O . GLU A 1 306 ? 1.995 -21.322 -15.028 1.00 91.75 306 GLU A O 1
ATOM 2396 N N . LYS A 1 307 ? 3.008 -23.230 -15.638 1.00 94.81 307 LYS A N 1
ATOM 2397 C CA . LYS A 1 307 ? 2.687 -23.943 -14.394 1.00 94.81 307 LYS A CA 1
ATOM 2398 C C . LYS A 1 307 ? 3.259 -23.244 -13.157 1.00 94.81 307 LYS A C 1
ATOM 2400 O O . LYS A 1 307 ? 2.569 -23.119 -12.146 1.00 94.81 307 LYS A O 1
ATOM 2405 N N . LEU A 1 308 ? 4.516 -22.802 -13.218 1.00 96.50 308 LEU A N 1
ATOM 2406 C CA . LEU A 1 308 ? 5.170 -22.073 -12.131 1.00 96.50 308 LEU A CA 1
ATOM 2407 C C . LEU A 1 308 ? 4.450 -20.749 -11.838 1.00 96.50 308 LEU A C 1
ATOM 2409 O O . LEU A 1 308 ? 4.205 -20.436 -10.675 1.00 96.50 308 LEU A O 1
ATOM 2413 N N . VAL A 1 309 ? 4.099 -19.997 -12.881 1.00 96.50 309 VAL A N 1
ATOM 2414 C CA . VAL A 1 309 ? 3.343 -18.741 -12.778 1.00 96.50 309 VAL A CA 1
ATOM 2415 C C . VAL A 1 309 ? 1.992 -18.989 -12.116 1.00 96.50 309 VAL A C 1
ATOM 2417 O O . VAL A 1 309 ? 1.664 -18.282 -11.168 1.00 96.50 309 VAL A O 1
ATOM 2420 N N . GLY A 1 310 ? 1.250 -20.016 -12.545 1.00 96.94 310 GLY A N 1
ATOM 2421 C CA . GLY A 1 310 ? -0.036 -20.382 -11.948 1.00 96.94 310 GLY A CA 1
ATOM 2422 C C . GLY A 1 310 ? 0.067 -20.646 -10.443 1.00 96.94 310 GLY A C 1
ATOM 2423 O O . GLY A 1 310 ? -0.701 -20.088 -9.669 1.00 96.94 310 GLY A O 1
ATOM 2424 N N . ILE A 1 311 ? 1.076 -21.408 -10.006 1.00 97.56 311 ILE A N 1
ATOM 2425 C CA . ILE A 1 311 ? 1.318 -21.679 -8.577 1.00 97.56 311 ILE A CA 1
ATOM 2426 C C . ILE A 1 311 ? 1.580 -20.389 -7.794 1.00 97.56 311 ILE A C 1
ATOM 2428 O O . ILE A 1 311 ? 1.000 -20.182 -6.729 1.00 97.56 311 ILE A O 1
ATOM 2432 N N . ILE A 1 312 ? 2.464 -19.526 -8.303 1.00 98.44 312 ILE A N 1
ATOM 2433 C CA . ILE A 1 312 ? 2.824 -18.275 -7.623 1.00 98.44 312 ILE A CA 1
ATOM 2434 C C . ILE A 1 312 ? 1.613 -17.333 -7.574 1.00 98.44 312 ILE A C 1
ATOM 2436 O O . ILE A 1 312 ? 1.372 -16.719 -6.536 1.00 98.44 312 ILE A O 1
ATOM 2440 N N . LYS A 1 313 ? 0.839 -17.249 -8.662 1.00 98.50 313 LYS A N 1
ATOM 2441 C CA . LYS A 1 313 ? -0.359 -16.410 -8.766 1.00 98.50 313 LYS A CA 1
ATOM 2442 C C . LYS A 1 313 ? -1.437 -16.831 -7.775 1.00 98.50 313 LYS A C 1
ATOM 2444 O O . LYS A 1 313 ? -1.922 -15.990 -7.025 1.00 98.50 313 LYS A O 1
ATOM 2449 N N . GLU A 1 314 ? -1.772 -18.118 -7.720 1.00 98.12 314 GLU A N 1
ATOM 2450 C CA . GLU A 1 314 ? -2.780 -18.620 -6.778 1.00 98.12 314 GLU A CA 1
ATOM 2451 C C . GLU A 1 314 ? -2.339 -18.430 -5.325 1.00 98.12 314 GLU A C 1
ATOM 2453 O O . GLU A 1 314 ? -3.119 -17.978 -4.488 1.00 98.12 314 GLU A O 1
ATOM 2458 N N . HIS A 1 315 ? -1.059 -18.671 -5.024 1.00 97.94 315 HIS A N 1
ATOM 2459 C CA . HIS A 1 315 ? -0.510 -18.375 -3.703 1.00 97.94 315 HIS A CA 1
ATOM 2460 C C . HIS A 1 315 ? -0.638 -16.885 -3.344 1.00 97.94 315 HIS A C 1
ATOM 2462 O O . HIS A 1 315 ? -1.038 -16.552 -2.227 1.00 97.94 315 HIS A O 1
ATOM 2468 N N . TYR A 1 316 ? -0.346 -15.992 -4.295 1.00 98.38 316 TYR A N 1
ATOM 2469 C CA . TYR A 1 316 ? -0.500 -14.550 -4.117 1.00 98.38 316 TYR A CA 1
ATOM 2470 C C . TYR A 1 316 ? -1.959 -14.160 -3.848 1.00 98.38 316 TYR A C 1
ATOM 2472 O O . TYR A 1 316 ? -2.220 -13.457 -2.874 1.00 98.38 316 TYR A O 1
ATOM 2480 N N . LYS A 1 317 ? -2.915 -14.664 -4.645 1.00 98.38 317 LYS A N 1
ATOM 2481 C CA . LYS A 1 317 ? -4.357 -14.405 -4.468 1.00 98.38 317 LYS A CA 1
ATOM 2482 C C . LYS A 1 317 ? -4.842 -14.813 -3.076 1.00 98.38 317 LYS A C 1
ATOM 2484 O O . LYS A 1 317 ? -5.496 -14.018 -2.402 1.00 98.38 317 LYS A O 1
ATOM 2489 N N . VAL A 1 318 ? -4.474 -16.014 -2.621 1.00 98.06 318 VAL A N 1
ATOM 2490 C CA . VAL A 1 318 ? -4.840 -16.517 -1.285 1.00 98.06 318 VAL A CA 1
ATOM 2491 C C . VAL A 1 318 ? -4.293 -15.610 -0.182 1.00 98.06 318 VAL A C 1
ATOM 2493 O O . VAL A 1 318 ? -5.043 -15.201 0.704 1.00 98.06 318 VAL A O 1
ATOM 2496 N N . ILE A 1 319 ? -3.007 -15.250 -0.243 1.00 97.88 319 ILE A N 1
ATOM 2497 C CA . ILE A 1 319 ? -2.396 -14.404 0.789 1.00 97.88 319 ILE A CA 1
ATOM 2498 C C . ILE A 1 319 ? -2.984 -12.995 0.777 1.00 97.88 319 ILE A C 1
ATOM 2500 O O . ILE A 1 319 ? -3.294 -12.468 1.843 1.00 97.88 319 ILE A O 1
ATOM 2504 N N . ILE A 1 320 ? -3.162 -12.377 -0.394 1.00 98.19 320 ILE A N 1
ATOM 2505 C CA . ILE A 1 320 ? -3.761 -11.041 -0.485 1.00 98.19 320 ILE A CA 1
ATOM 2506 C C . ILE A 1 320 ? -5.167 -11.048 0.106 1.00 98.19 320 ILE A C 1
ATOM 2508 O O . ILE A 1 320 ? -5.478 -10.152 0.888 1.00 98.19 320 ILE A O 1
ATOM 2512 N N . LYS A 1 321 ? -5.977 -12.080 -0.157 1.00 98.38 321 LYS A N 1
ATOM 2513 C CA . LYS A 1 321 ? -7.309 -12.191 0.443 1.00 98.38 321 LYS A CA 1
ATOM 2514 C C . LYS A 1 321 ? -7.254 -12.246 1.972 1.00 98.38 321 LYS A C 1
ATOM 2516 O O . LYS A 1 321 ? -7.965 -11.492 2.634 1.00 98.38 321 LYS A O 1
ATOM 2521 N N . ALA A 1 322 ? -6.364 -13.061 2.538 1.00 98.25 322 ALA A N 1
ATOM 2522 C CA . ALA A 1 322 ? -6.166 -13.120 3.987 1.00 98.25 322 ALA A CA 1
ATOM 2523 C C . ALA A 1 322 ? -5.676 -11.776 4.567 1.00 98.25 322 ALA A C 1
ATOM 2525 O O . ALA A 1 322 ? -6.124 -11.341 5.630 1.00 98.25 322 ALA A O 1
ATOM 2526 N N . ARG A 1 323 ? -4.806 -11.063 3.841 1.00 98.25 323 ARG A N 1
ATOM 2527 C CA . ARG A 1 323 ? -4.323 -9.734 4.243 1.00 98.25 323 ARG A CA 1
ATOM 2528 C C . ARG A 1 323 ? -5.402 -8.660 4.152 1.00 98.25 323 ARG A C 1
ATOM 2530 O O . ARG A 1 323 ? -5.400 -7.768 4.994 1.00 98.25 323 ARG A O 1
ATOM 2537 N N . GLN A 1 324 ? -6.328 -8.739 3.195 1.00 98.50 324 GLN A N 1
ATOM 2538 C CA . GLN A 1 324 ? -7.504 -7.863 3.144 1.00 98.50 324 GLN A CA 1
ATOM 2539 C C . GLN A 1 324 ? -8.376 -8.037 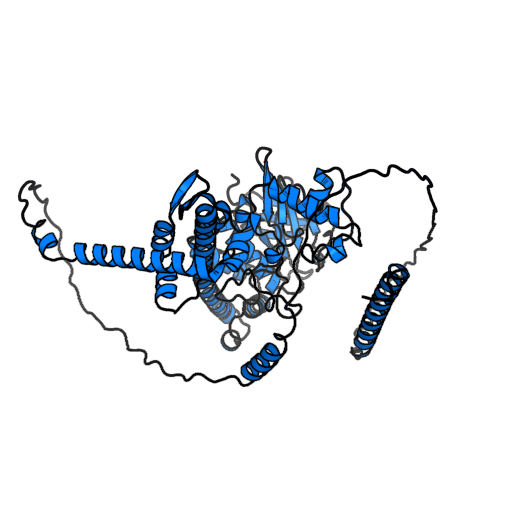4.393 1.00 98.50 324 GLN A C 1
ATOM 2541 O O . GLN A 1 324 ? -8.808 -7.051 4.990 1.00 98.50 324 GLN A O 1
ATOM 2546 N N . GLU A 1 325 ? -8.574 -9.276 4.846 1.00 97.88 325 GLU A N 1
ATOM 2547 C CA . GLU A 1 325 ? -9.291 -9.551 6.095 1.00 97.88 325 GLU A CA 1
ATOM 2548 C C . GLU A 1 325 ? -8.546 -8.992 7.316 1.00 97.88 325 GLU A C 1
ATOM 2550 O O . GLU A 1 325 ? -9.157 -8.342 8.167 1.00 97.88 325 GLU A O 1
ATOM 2555 N N . ASP A 1 326 ? -7.225 -9.181 7.409 1.00 98.06 326 ASP A N 1
ATOM 2556 C CA . ASP A 1 326 ? -6.419 -8.622 8.508 1.00 98.06 326 ASP A CA 1
ATOM 2557 C C . ASP A 1 326 ? -6.381 -7.081 8.480 1.00 98.06 326 ASP A C 1
ATOM 2559 O O . ASP A 1 326 ? -6.405 -6.440 9.534 1.00 98.06 326 ASP A O 1
ATOM 2563 N N . LEU A 1 327 ? -6.406 -6.469 7.292 1.00 98.25 327 LEU A N 1
ATOM 2564 C CA . LEU A 1 327 ? -6.518 -5.019 7.121 1.00 98.25 327 LEU A CA 1
ATOM 2565 C C . LEU A 1 327 ? -7.891 -4.495 7.561 1.00 98.25 327 LEU A C 1
ATOM 2567 O O . LEU A 1 327 ? -7.957 -3.477 8.251 1.00 98.25 327 LEU A O 1
ATOM 2571 N N . SER A 1 328 ? -8.975 -5.223 7.276 1.00 98.12 328 SER A N 1
ATOM 2572 C CA . SER A 1 328 ? -10.309 -4.904 7.805 1.00 98.12 328 SER A CA 1
ATOM 2573 C C . SER A 1 328 ? -10.344 -4.966 9.339 1.00 98.12 328 SER A C 1
ATOM 2575 O O . SER A 1 328 ? -10.886 -4.073 9.992 1.00 98.12 328 SER A O 1
ATOM 2577 N N . LYS A 1 329 ? -9.685 -5.961 9.953 1.00 97.81 329 LYS A N 1
ATOM 2578 C CA . LYS A 1 329 ? -9.526 -6.020 11.421 1.00 97.81 329 LYS A CA 1
ATOM 2579 C C . LYS A 1 329 ? -8.723 -4.835 11.956 1.00 97.81 329 LYS A C 1
ATOM 2581 O O . LYS A 1 329 ? -8.995 -4.349 13.055 1.00 97.81 329 LYS A O 1
ATOM 2586 N N . PHE A 1 330 ? -7.714 -4.383 11.214 1.00 97.88 330 PHE A N 1
ATOM 2587 C CA . PHE A 1 330 ? -6.926 -3.214 11.590 1.00 97.88 330 PHE A CA 1
ATOM 2588 C C . PHE A 1 330 ? -7.755 -1.924 11.536 1.00 97.88 330 PHE A C 1
ATOM 2590 O O . PHE A 1 330 ? -7.687 -1.142 12.484 1.00 97.88 330 PHE A O 1
ATOM 2597 N N . SER A 1 331 ? -8.605 -1.757 10.516 1.00 98.25 331 SER A N 1
ATOM 2598 C CA . SER A 1 331 ? -9.603 -0.679 10.455 1.00 98.25 331 SER A CA 1
ATOM 2599 C C . SER A 1 331 ? -10.509 -0.678 11.689 1.00 98.25 331 SER A C 1
ATOM 2601 O O . SER A 1 331 ? -10.590 0.327 12.398 1.00 98.25 331 SER A O 1
ATOM 2603 N N . ALA A 1 332 ? -11.095 -1.834 12.030 1.00 98.38 332 ALA A N 1
ATOM 2604 C CA . ALA A 1 332 ? -11.964 -1.974 13.199 1.00 98.38 332 ALA A CA 1
ATOM 2605 C C . ALA A 1 332 ? -11.275 -1.518 14.497 1.00 98.38 332 ALA A C 1
ATOM 2607 O O . ALA A 1 332 ? -11.872 -0.808 15.303 1.00 98.38 332 ALA A O 1
ATOM 2608 N N . GLN A 1 333 ? -9.996 -1.868 14.680 1.00 97.56 333 GLN A N 1
ATOM 2609 C CA . GLN A 1 333 ? -9.207 -1.442 15.842 1.00 97.56 333 GLN A CA 1
ATOM 2610 C C . GLN A 1 333 ? -9.027 0.079 15.898 1.00 97.56 333 GLN A C 1
ATOM 2612 O O . GLN A 1 333 ? -9.176 0.663 16.970 1.00 97.56 333 GLN A O 1
ATOM 2617 N N . ILE A 1 334 ? -8.744 0.722 14.761 1.00 98.12 334 ILE A N 1
ATOM 2618 C CA . ILE A 1 334 ? -8.606 2.183 14.683 1.00 98.12 334 ILE A CA 1
ATOM 2619 C C . ILE A 1 334 ? -9.942 2.864 14.999 1.00 98.12 334 ILE A C 1
ATOM 2621 O O . ILE A 1 334 ? -9.977 3.786 15.810 1.00 98.12 334 ILE A O 1
ATOM 2625 N N . LYS A 1 335 ? -11.053 2.390 14.423 1.00 98.44 335 LYS A N 1
ATOM 2626 C CA . LYS A 1 335 ? -12.395 2.928 14.700 1.00 98.44 335 LYS A CA 1
ATOM 2627 C C . LYS A 1 335 ? -12.784 2.780 16.171 1.00 98.44 335 LYS A C 1
ATOM 2629 O O . LYS A 1 335 ? -13.332 3.712 16.757 1.00 98.44 335 LYS A O 1
ATOM 2634 N N . THR A 1 336 ? -12.458 1.644 16.796 1.00 98.19 336 THR A N 1
ATOM 2635 C CA . THR A 1 336 ? -12.640 1.461 18.244 1.00 98.19 336 THR A CA 1
ATOM 2636 C C . THR A 1 336 ? -11.819 2.476 19.038 1.00 98.19 336 THR A C 1
ATOM 2638 O O . THR A 1 336 ? -12.348 3.074 19.973 1.00 98.19 336 THR A O 1
ATOM 2641 N N . ASP A 1 337 ? -10.560 2.726 18.665 1.00 97.44 337 ASP A N 1
ATOM 2642 C CA . ASP A 1 337 ? -9.745 3.739 19.342 1.00 97.44 337 ASP A CA 1
ATOM 2643 C C . ASP A 1 337 ? -10.322 5.151 19.213 1.00 97.44 337 ASP A C 1
ATOM 2645 O O . ASP A 1 337 ? -10.297 5.901 20.191 1.00 97.44 337 ASP A O 1
ATOM 2649 N N . LEU A 1 338 ? -10.863 5.498 18.041 1.00 97.62 338 LEU A N 1
ATOM 2650 C CA . LEU A 1 338 ? -11.530 6.779 17.803 1.00 97.62 338 LEU A CA 1
ATOM 2651 C C . LEU A 1 338 ? -12.783 6.931 18.678 1.00 97.62 338 LEU A C 1
ATOM 2653 O O . LEU A 1 338 ? -12.938 7.968 19.321 1.00 97.62 338 LEU A O 1
ATOM 2657 N N . CYS A 1 339 ? -13.615 5.886 18.784 1.00 97.75 339 CYS A N 1
ATOM 2658 C CA . CYS A 1 339 ? -14.776 5.878 19.685 1.00 97.75 339 CYS A CA 1
ATOM 2659 C C . CYS A 1 339 ? -14.363 6.083 21.149 1.00 97.75 339 CYS A C 1
ATOM 2661 O O . CYS A 1 339 ? -14.982 6.852 21.879 1.00 97.75 339 CYS A O 1
ATOM 2663 N N . LEU A 1 340 ? -13.305 5.396 21.592 1.00 96.12 340 LEU A N 1
ATOM 2664 C CA . LEU A 1 340 ? -12.826 5.490 22.973 1.00 96.12 340 LEU A CA 1
ATOM 2665 C C . LEU A 1 340 ? -12.176 6.840 23.277 1.00 96.12 340 LEU A C 1
ATOM 2667 O O . LEU A 1 340 ? -12.250 7.309 24.413 1.00 96.12 340 LEU A O 1
ATOM 2671 N N . LYS A 1 341 ? -11.547 7.470 22.281 1.00 93.81 341 LYS A N 1
ATOM 2672 C CA . LYS A 1 341 ? -11.019 8.825 22.422 1.00 93.81 341 LYS A CA 1
ATOM 2673 C C . LYS A 1 341 ? -12.153 9.813 22.704 1.00 93.81 341 LYS A C 1
ATOM 2675 O O . LYS A 1 341 ? -12.095 10.511 23.710 1.00 93.81 341 LYS A O 1
ATOM 2680 N N . ASN A 1 342 ? -13.205 9.804 21.887 1.00 94.19 342 ASN A N 1
ATOM 2681 C CA . ASN A 1 342 ? -14.371 10.662 22.102 1.00 94.19 342 ASN A CA 1
ATOM 2682 C C . ASN A 1 342 ? -15.094 10.345 23.419 1.00 94.19 342 ASN A C 1
ATOM 2684 O O . ASN A 1 342 ? -15.530 11.259 24.111 1.00 94.19 342 ASN A O 1
ATOM 2688 N N . TYR A 1 343 ? -15.168 9.067 23.808 1.00 93.81 343 TYR A N 1
ATOM 2689 C CA . TYR A 1 343 ? -15.770 8.649 25.076 1.00 93.81 343 TYR A CA 1
ATOM 2690 C C . TYR A 1 343 ? -15.084 9.283 26.288 1.00 93.81 343 TYR A C 1
ATOM 2692 O O . TYR A 1 343 ? -15.754 9.700 27.227 1.00 93.81 343 TYR A O 1
ATOM 2700 N N . LYS A 1 344 ? -13.754 9.418 26.264 1.00 90.25 344 LYS A N 1
ATOM 2701 C CA . LYS A 1 344 ? -13.009 10.105 27.332 1.00 90.25 344 LYS A CA 1
ATOM 2702 C C . LYS A 1 344 ? -13.301 11.605 27.394 1.00 90.25 344 LYS A C 1
ATOM 2704 O O . LYS A 1 344 ? -13.194 12.187 28.466 1.00 90.25 344 LYS A O 1
ATOM 2709 N N . GLU A 1 345 ? -13.624 12.217 26.259 1.00 91.62 345 GLU A N 1
ATOM 2710 C CA . GLU A 1 345 ? -13.863 13.660 26.138 1.00 91.62 345 GLU A CA 1
ATOM 2711 C C . GLU A 1 345 ? -15.330 14.031 26.421 1.00 91.62 345 GLU A C 1
ATOM 2713 O O . GLU A 1 345 ? -15.598 15.075 27.008 1.00 91.62 345 GLU A O 1
ATOM 2718 N N . THR A 1 346 ? -16.278 13.176 26.027 1.00 93.31 346 THR A N 1
ATOM 2719 C CA . THR A 1 346 ? -17.718 13.497 25.988 1.00 93.31 346 THR A CA 1
ATOM 2720 C C . THR A 1 346 ? -18.612 12.490 26.714 1.00 93.31 346 THR A C 1
ATOM 2722 O O . THR A 1 346 ? -19.777 12.778 26.965 1.00 93.31 346 THR A O 1
ATOM 2725 N N . GLY A 1 347 ? -18.101 11.302 27.046 1.00 93.50 347 GLY A N 1
ATOM 2726 C CA . GLY A 1 347 ? -18.903 10.183 27.547 1.00 93.50 347 GLY A CA 1
ATOM 2727 C C . GLY A 1 347 ? -19.628 9.380 26.459 1.00 93.50 347 GLY A C 1
ATOM 2728 O O . GLY A 1 347 ? -20.267 8.378 26.778 1.00 93.50 347 GLY A O 1
ATOM 2729 N N . GLU A 1 348 ? -19.504 9.748 25.179 1.00 95.19 348 GLU A N 1
ATOM 2730 C CA . GLU A 1 348 ? -20.146 9.043 24.063 1.00 95.19 348 GLU A CA 1
ATOM 2731 C C . GLU A 1 348 ? -19.183 8.101 23.321 1.00 95.19 348 GLU A C 1
ATOM 2733 O O . GLU A 1 348 ? -18.118 8.508 22.851 1.00 95.19 348 GLU A O 1
ATOM 2738 N N . LEU A 1 349 ? -19.578 6.832 23.150 1.00 96.75 349 LEU A N 1
ATOM 2739 C CA . LEU A 1 349 ? -18.835 5.820 22.378 1.00 96.75 349 LEU A CA 1
ATOM 2740 C C . LEU A 1 349 ? -19.067 5.982 20.867 1.00 96.75 349 LEU A C 1
ATOM 2742 O O . LEU A 1 349 ? -19.666 5.124 20.212 1.00 96.75 349 LEU A O 1
ATOM 2746 N N . SER A 1 350 ? -18.604 7.097 20.318 1.00 97.69 350 SER A N 1
ATOM 2747 C CA . SER A 1 350 ? -18.786 7.464 18.914 1.00 97.69 350 SER A CA 1
ATOM 2748 C C . SER A 1 350 ? -17.596 8.257 18.373 1.00 97.69 350 SER A C 1
ATOM 2750 O O . SER A 1 350 ? -16.728 8.674 19.124 1.00 97.69 350 SER A O 1
ATOM 2752 N N . TYR A 1 351 ? -17.504 8.457 17.064 1.00 98.00 351 TYR A N 1
ATOM 2753 C CA . TYR A 1 351 ? -16.583 9.423 16.462 1.00 98.00 351 TYR A CA 1
ATOM 2754 C C . TYR A 1 351 ? -17.213 10.028 15.208 1.00 98.00 351 TYR A C 1
ATOM 2756 O O . TYR A 1 351 ? -18.178 9.483 14.677 1.00 98.00 351 TYR A O 1
ATOM 2764 N N . LYS A 1 352 ? -16.681 11.152 14.722 1.00 98.00 352 LYS A N 1
ATOM 2765 C CA . LYS A 1 352 ? -17.084 11.722 13.429 1.00 98.00 352 LYS A CA 1
ATOM 2766 C C . LYS A 1 352 ? -16.169 11.212 12.324 1.00 98.00 352 LYS A C 1
ATOM 2768 O O . LYS A 1 352 ? -14.947 11.287 12.469 1.00 98.00 352 LYS A O 1
ATOM 2773 N N . ASP A 1 353 ? -16.746 10.686 11.252 1.00 97.12 353 ASP A N 1
ATOM 2774 C CA . ASP A 1 353 ? -15.985 10.264 10.079 1.00 97.12 353 ASP A CA 1
ATOM 2775 C C . ASP A 1 353 ? -15.477 11.457 9.242 1.00 97.12 353 ASP A C 1
ATOM 2777 O O . ASP A 1 353 ? -15.577 12.617 9.650 1.00 97.12 353 ASP A O 1
ATOM 2781 N N . THR A 1 354 ? -14.889 11.180 8.075 1.00 94.31 354 THR A N 1
ATOM 2782 C CA . THR A 1 354 ? -14.373 12.210 7.157 1.00 94.31 354 THR A CA 1
ATOM 2783 C C . THR A 1 354 ? -15.456 13.130 6.593 1.00 94.31 354 THR A C 1
ATOM 2785 O O . THR A 1 354 ? -15.138 14.234 6.163 1.00 94.31 354 THR A O 1
ATOM 2788 N N . GLU A 1 355 ? -16.719 12.704 6.612 1.00 95.88 355 GLU A N 1
ATOM 2789 C CA . GLU A 1 355 ? -17.884 13.473 6.155 1.00 95.88 355 GLU A CA 1
ATOM 2790 C C . GLU A 1 355 ? -18.608 14.161 7.328 1.00 95.88 355 GLU A C 1
ATOM 2792 O O . GLU A 1 355 ? -19.618 14.839 7.144 1.00 95.88 355 GLU A O 1
ATOM 2797 N N . GLY A 1 356 ? -18.095 14.007 8.553 1.00 96.00 356 GLY A N 1
ATOM 2798 C CA . GLY A 1 356 ? -18.692 14.554 9.767 1.00 96.00 356 GLY A CA 1
ATOM 2799 C C . GLY A 1 356 ? -19.854 13.725 10.321 1.00 96.00 356 GLY A C 1
ATOM 2800 O O . GLY A 1 356 ? -20.467 14.139 11.312 1.00 96.00 356 GLY A O 1
ATOM 2801 N N . LYS A 1 357 ? -20.152 12.560 9.737 1.00 97.25 357 LYS A N 1
ATOM 2802 C CA . LYS A 1 357 ? -21.203 11.658 10.212 1.00 97.25 357 LYS A CA 1
ATOM 2803 C C . LYS A 1 357 ? -20.749 10.963 11.490 1.00 97.25 357 LYS A C 1
ATOM 2805 O O . LYS A 1 357 ? -19.616 10.503 11.610 1.00 97.25 357 LYS A O 1
ATOM 2810 N N . VAL A 1 358 ? -21.661 10.878 12.455 1.00 98.00 358 VAL A N 1
ATOM 2811 C CA . VAL A 1 358 ? -21.413 10.193 13.725 1.00 98.00 358 VAL A CA 1
ATOM 2812 C C . VAL A 1 358 ? -21.478 8.683 13.511 1.00 98.00 358 VAL A C 1
ATOM 2814 O O . VAL A 1 358 ? -22.503 8.155 13.077 1.00 98.00 358 VAL A O 1
ATOM 2817 N N . ILE A 1 359 ? -20.385 8.007 13.846 1.00 98.31 359 ILE A N 1
ATOM 2818 C CA . ILE A 1 359 ? -20.233 6.558 13.823 1.00 98.31 359 ILE A CA 1
ATOM 2819 C C . ILE A 1 359 ? -20.124 6.057 15.261 1.00 98.31 359 ILE A C 1
ATOM 2821 O O . ILE A 1 359 ? -19.217 6.459 15.987 1.00 98.31 359 ILE A O 1
ATOM 2825 N N . THR A 1 360 ? -21.037 5.188 15.691 1.00 98.38 360 THR A N 1
ATOM 2826 C CA . THR A 1 360 ? -21.034 4.616 17.049 1.00 98.38 360 THR A CA 1
ATOM 2827 C C . THR A 1 360 ? -20.223 3.325 17.123 1.00 98.38 360 THR A C 1
ATOM 2829 O O . THR A 1 360 ? -20.068 2.618 16.126 1.00 98.38 360 THR A O 1
ATOM 2832 N N . LEU A 1 361 ? -19.757 2.951 18.319 1.00 98.31 361 LEU A N 1
ATOM 2833 C CA . LEU A 1 361 ? -19.094 1.659 18.524 1.00 98.31 361 LEU A CA 1
ATOM 2834 C C . LEU A 1 361 ? -20.001 0.480 18.129 1.00 98.31 361 LEU A C 1
ATOM 2836 O O . LEU A 1 361 ? -19.519 -0.486 17.545 1.00 98.31 361 LEU A O 1
ATOM 2840 N N . GLU A 1 362 ? -21.311 0.577 18.375 1.00 98.19 362 GLU A N 1
ATOM 2841 C CA . GLU A 1 362 ? -22.289 -0.426 17.932 1.00 98.19 362 GLU A CA 1
ATOM 2842 C C . GLU A 1 362 ? -22.280 -0.574 16.399 1.00 98.19 362 GLU A C 1
ATOM 2844 O O . GLU A 1 362 ? -22.249 -1.691 15.890 1.00 98.19 362 GLU A O 1
ATOM 2849 N N . GLN A 1 363 ? -22.229 0.529 15.642 1.00 98.06 363 GLN A N 1
ATOM 2850 C CA . GLN A 1 363 ? -22.119 0.478 14.177 1.00 98.06 363 GLN A CA 1
ATOM 2851 C C . GLN A 1 363 ? -20.798 -0.151 13.718 1.00 98.06 363 GLN A C 1
ATOM 2853 O O . GLN A 1 363 ? -20.809 -0.975 12.804 1.00 98.06 363 GLN A O 1
ATOM 2858 N N . VAL A 1 364 ? -19.679 0.169 14.379 1.00 98.31 364 VAL A N 1
ATOM 2859 C CA . VAL A 1 364 ? -18.373 -0.458 14.099 1.00 98.31 364 VAL A CA 1
ATOM 2860 C C . VAL A 1 364 ? -18.434 -1.971 14.338 1.00 98.31 364 VAL A C 1
ATOM 2862 O O . VAL A 1 364 ? -17.903 -2.745 13.540 1.00 98.31 364 VAL A O 1
ATOM 2865 N N . ILE A 1 365 ? -19.103 -2.410 15.409 1.00 98.31 365 ILE A N 1
ATOM 2866 C CA . ILE A 1 365 ? -19.275 -3.834 15.722 1.00 98.31 365 ILE A CA 1
ATOM 2867 C C . ILE A 1 365 ? -20.078 -4.544 14.636 1.00 98.31 365 ILE A C 1
ATOM 2869 O O . ILE A 1 365 ? -19.669 -5.620 14.200 1.00 98.31 365 ILE A O 1
ATOM 2873 N N . LYS A 1 366 ? -21.170 -3.935 14.166 1.00 97.12 366 LYS A N 1
ATOM 2874 C CA . LYS A 1 366 ? -22.004 -4.487 13.088 1.00 97.12 366 LYS A CA 1
ATOM 2875 C C . LYS A 1 366 ? -21.240 -4.572 11.766 1.00 97.12 366 LYS A C 1
ATOM 2877 O O . LYS A 1 366 ? -21.265 -5.611 11.112 1.00 97.12 366 LYS A O 1
ATOM 2882 N N . GLU A 1 367 ? -20.495 -3.525 11.404 1.00 96.56 367 GLU A N 1
ATOM 2883 C CA . GLU A 1 367 ? -19.689 -3.512 10.174 1.00 96.56 367 GLU A CA 1
ATOM 2884 C C . GLU A 1 367 ? -18.605 -4.603 10.179 1.00 96.56 367 GLU A C 1
ATOM 2886 O O . GLU A 1 367 ? -18.368 -5.253 9.160 1.00 96.56 367 GLU A O 1
ATOM 2891 N N . HIS A 1 368 ? -17.974 -4.850 11.330 1.00 97.44 368 HIS A N 1
ATOM 2892 C CA . HIS A 1 368 ? -16.898 -5.833 11.476 1.00 97.44 368 HIS A CA 1
ATOM 2893 C C . HIS A 1 368 ? -17.315 -7.034 12.344 1.00 97.44 368 HIS A C 1
ATOM 2895 O O . HIS A 1 368 ? -16.517 -7.553 13.135 1.00 97.44 368 HIS A O 1
ATOM 2901 N N . LYS A 1 369 ? -18.559 -7.510 12.179 1.00 96.44 369 LYS A N 1
ATOM 2902 C CA . LYS A 1 369 ? -19.189 -8.558 13.008 1.00 96.44 369 LYS A CA 1
ATOM 2903 C C . LYS A 1 369 ? -18.304 -9.782 13.230 1.00 96.44 369 LYS A C 1
ATOM 2905 O O . LYS A 1 369 ? -18.151 -10.232 14.362 1.00 96.44 369 LYS A O 1
ATOM 2910 N N . GLY A 1 370 ? -17.678 -10.302 12.171 1.00 96.25 370 GLY A N 1
ATOM 2911 C CA . GLY A 1 370 ? -16.812 -11.484 12.259 1.00 96.25 370 GLY A CA 1
ATOM 2912 C C . GLY A 1 370 ? -15.621 -11.302 13.208 1.00 96.25 370 GLY A C 1
ATOM 2913 O O . GLY A 1 370 ? -15.305 -12.202 13.984 1.00 96.25 370 GLY A O 1
ATOM 2914 N N . TYR A 1 371 ? -15.000 -10.119 13.207 1.00 97.38 371 TYR A N 1
ATOM 2915 C CA . TYR A 1 371 ? -13.881 -9.794 14.094 1.00 97.38 371 TYR A CA 1
ATOM 2916 C C . TYR A 1 371 ? -14.322 -9.715 15.560 1.00 97.38 371 TYR A C 1
ATOM 2918 O O . TYR A 1 371 ? -13.707 -10.337 16.426 1.00 97.38 371 TYR A O 1
ATOM 2926 N N . PHE A 1 372 ? -15.411 -8.999 15.844 1.00 98.00 372 PHE A N 1
ATOM 2927 C CA . PHE A 1 372 ? -15.896 -8.833 17.216 1.00 98.00 372 PHE A CA 1
ATOM 2928 C C . PHE A 1 372 ? -16.530 -10.103 17.788 1.00 98.00 372 PHE A C 1
ATOM 2930 O O . PHE A 1 372 ? -16.343 -10.391 18.970 1.00 98.00 372 PHE A O 1
ATOM 2937 N N . LYS A 1 373 ? -17.175 -10.922 16.949 1.00 96.88 373 LYS A N 1
ATOM 2938 C CA . LYS A 1 373 ? -17.611 -12.270 17.328 1.00 96.88 373 LYS A CA 1
ATOM 2939 C C . LYS A 1 373 ? -16.417 -13.127 17.757 1.00 96.88 373 LYS A C 1
ATOM 2941 O O . LYS A 1 373 ? -16.437 -13.675 18.857 1.00 96.88 373 LYS A O 1
ATOM 2946 N N . ALA A 1 374 ? -15.339 -13.149 16.969 1.00 97.06 374 ALA A N 1
ATOM 2947 C CA . ALA A 1 374 ? -14.120 -13.872 17.335 1.00 97.06 374 ALA A CA 1
ATOM 2948 C C . ALA A 1 374 ? -13.495 -13.364 18.651 1.00 97.06 374 ALA A C 1
ATOM 2950 O O . ALA A 1 374 ? -12.953 -14.163 19.411 1.00 97.06 374 ALA A O 1
ATOM 2951 N N . ILE A 1 375 ? -13.594 -12.064 18.959 1.00 97.12 375 ILE A N 1
ATOM 2952 C CA . ILE A 1 375 ? -13.169 -11.522 20.262 1.00 97.12 375 ILE A CA 1
ATOM 2953 C C . ILE A 1 375 ? -14.052 -12.050 21.397 1.00 97.12 375 ILE A C 1
ATOM 2955 O O . ILE A 1 375 ? -13.517 -12.507 22.406 1.00 97.12 375 ILE A O 1
ATOM 2959 N N . SER A 1 376 ? -15.380 -12.012 21.237 1.00 95.75 376 SER A N 1
ATOM 2960 C CA . SER A 1 376 ? -16.324 -12.489 22.262 1.00 95.75 376 SER A CA 1
ATOM 2961 C C . SER A 1 376 ? -16.162 -13.983 22.569 1.00 95.75 376 SER A C 1
ATOM 2963 O O . SER A 1 376 ? -16.302 -14.405 23.711 1.00 95.75 376 SER A O 1
ATOM 2965 N N . GLU A 1 377 ? -15.780 -14.774 21.566 1.00 95.56 377 GLU A N 1
ATOM 2966 C CA . GLU A 1 377 ? -15.528 -16.214 21.688 1.00 95.56 377 GLU A CA 1
ATOM 2967 C C . GLU A 1 377 ? -14.107 -16.542 22.186 1.00 95.56 377 GLU A C 1
ATOM 2969 O O . GLU A 1 377 ? -13.766 -17.708 22.361 1.00 95.56 377 GLU A O 1
ATOM 2974 N N . GLY A 1 378 ? -13.248 -15.536 22.394 1.00 94.75 378 GLY A N 1
ATOM 2975 C CA . GLY A 1 378 ? -11.856 -15.725 22.818 1.00 94.75 378 GLY A CA 1
ATOM 2976 C C . GLY A 1 378 ? -10.895 -16.185 21.712 1.00 94.75 378 GLY A C 1
ATOM 2977 O O . GLY A 1 378 ? -9.718 -16.425 21.987 1.00 94.75 378 GLY A O 1
ATOM 2978 N N . ASN A 1 379 ? -11.363 -16.259 20.465 1.00 95.81 379 ASN A N 1
ATOM 2979 C CA . ASN A 1 379 ? -10.583 -16.643 19.284 1.00 95.81 379 ASN A CA 1
ATOM 2980 C C . ASN A 1 379 ? -9.665 -15.513 18.775 1.00 95.81 379 ASN A C 1
ATOM 2982 O O . ASN A 1 379 ? -8.708 -15.763 18.043 1.00 95.81 379 ASN A O 1
ATOM 2986 N N . GLU A 1 380 ? -9.925 -14.266 19.170 1.00 94.94 380 GLU A N 1
ATOM 2987 C CA . GLU A 1 380 ? -9.128 -13.091 18.809 1.00 94.94 380 GLU A CA 1
ATOM 2988 C C . GLU A 1 380 ? -8.934 -12.170 20.025 1.00 94.94 380 GLU A C 1
ATOM 2990 O O . GLU A 1 380 ? -9.764 -12.106 20.931 1.00 94.94 380 GLU A O 1
ATOM 2995 N N . LYS A 1 381 ? -7.817 -11.434 20.066 1.00 93.56 381 LYS A N 1
ATOM 2996 C CA . LYS A 1 381 ? -7.540 -10.488 21.160 1.00 93.56 381 LYS A CA 1
ATOM 2997 C C . LYS A 1 381 ? -7.917 -9.069 20.757 1.00 93.56 381 LYS A C 1
ATOM 2999 O O . LYS A 1 381 ? -7.388 -8.561 19.768 1.00 93.56 381 LYS A O 1
ATOM 3004 N N . LEU A 1 382 ? -8.704 -8.392 21.597 1.00 92.75 382 LEU A N 1
ATOM 3005 C CA . LEU A 1 382 ? -8.914 -6.948 21.494 1.00 92.75 382 LEU A CA 1
ATOM 3006 C C . LEU A 1 382 ? -7.583 -6.206 21.687 1.00 92.75 382 LEU A C 1
ATOM 3008 O O . LEU A 1 382 ? -6.887 -6.408 22.689 1.00 92.75 382 LEU A O 1
ATOM 3012 N N . LYS A 1 383 ? -7.241 -5.350 20.722 1.00 92.06 383 LYS A N 1
ATOM 3013 C CA . LYS A 1 383 ? -6.014 -4.546 20.702 1.00 92.06 383 LYS A CA 1
ATOM 3014 C C . LYS A 1 383 ? -6.378 -3.081 20.523 1.00 92.06 383 LYS A C 1
ATOM 3016 O O . LYS A 1 383 ? -7.043 -2.745 19.550 1.00 92.06 383 LYS A O 1
ATOM 3021 N N . PHE A 1 384 ? -5.863 -2.237 21.408 1.00 91.50 384 PHE A N 1
ATOM 3022 C CA . PHE A 1 384 ? -5.868 -0.792 21.225 1.00 91.50 384 PHE A CA 1
ATOM 3023 C C . PHE A 1 384 ? -4.574 -0.372 20.533 1.00 91.50 384 PHE A C 1
ATOM 3025 O O . PHE A 1 384 ? -3.489 -0.888 20.821 1.00 91.50 384 PHE A O 1
ATOM 3032 N N . ARG A 1 385 ? -4.697 0.505 19.546 1.00 88.62 385 ARG A N 1
ATOM 3033 C CA . ARG A 1 385 ? -3.585 1.114 18.818 1.00 88.62 385 ARG A CA 1
ATOM 3034 C C . ARG A 1 385 ? -3.268 2.471 19.397 1.00 88.62 385 ARG A C 1
ATOM 3036 O O . ARG A 1 385 ? -2.112 2.856 19.333 1.00 88.62 385 ARG A O 1
ATOM 3043 N N . ASP A 1 386 ? -4.200 3.173 20.014 1.00 87.75 386 ASP A N 1
ATOM 3044 C CA . ASP A 1 386 ? -3.856 4.392 20.731 1.00 87.75 386 ASP A CA 1
ATOM 3045 C C . ASP A 1 386 ? -3.077 4.086 22.028 1.00 87.75 386 ASP A C 1
ATOM 3047 O O . ASP A 1 386 ? -3.345 3.103 22.729 1.00 87.75 386 ASP A O 1
ATOM 3051 N N . ASN A 1 387 ? -2.066 4.908 22.339 1.00 85.06 387 ASN A N 1
ATOM 3052 C CA . ASN A 1 387 ? -1.224 4.702 23.524 1.00 85.06 387 ASN A CA 1
ATOM 3053 C C . ASN A 1 387 ? -2.006 4.938 24.816 1.00 85.06 387 ASN A C 1
ATOM 3055 O O . ASN A 1 387 ? -1.830 4.190 25.777 1.00 85.06 387 ASN A O 1
ATOM 3059 N N . ASP A 1 388 ? -2.863 5.951 24.848 1.00 84.31 388 ASP A N 1
ATOM 3060 C CA . ASP A 1 388 ? -3.622 6.296 26.042 1.00 84.31 388 ASP A CA 1
ATOM 3061 C C . ASP A 1 388 ? -4.780 5.324 26.246 1.00 84.31 388 ASP A C 1
ATOM 3063 O O . ASP A 1 388 ? -5.156 5.036 27.384 1.00 84.31 388 ASP A O 1
ATOM 3067 N N . ASN A 1 389 ? -5.322 4.747 25.174 1.00 85.19 389 ASN A N 1
ATOM 3068 C CA . ASN A 1 389 ? -6.224 3.600 25.289 1.00 85.19 389 ASN A CA 1
ATOM 3069 C C . ASN A 1 389 ? -5.488 2.357 25.807 1.00 85.19 389 ASN A C 1
ATOM 3071 O O . ASN A 1 389 ? -5.974 1.679 26.710 1.00 85.19 389 ASN A O 1
ATOM 3075 N N . SER A 1 390 ? -4.278 2.096 25.309 1.00 83.81 390 SER A N 1
ATOM 3076 C CA . SER A 1 390 ? -3.453 0.965 25.756 1.00 83.81 390 SER A CA 1
ATOM 3077 C C . SER A 1 390 ? -3.035 1.074 27.228 1.00 83.81 390 SER A C 1
ATOM 3079 O O . SER A 1 390 ? -3.028 0.071 27.935 1.00 83.81 390 SER A O 1
ATOM 3081 N N . LYS A 1 391 ? -2.727 2.278 27.725 1.00 86.06 391 LYS A N 1
ATOM 3082 C CA . LYS A 1 391 ? -2.426 2.514 29.151 1.00 86.06 391 LYS A CA 1
ATOM 3083 C C . LYS A 1 391 ? -3.637 2.255 30.048 1.00 86.06 391 LYS A C 1
ATOM 3085 O O . LYS A 1 391 ? -3.487 1.718 31.138 1.00 86.06 391 LYS A O 1
ATOM 3090 N N . ASN A 1 392 ? -4.836 2.578 29.563 1.00 84.06 392 ASN A N 1
ATOM 3091 C CA . ASN A 1 392 ? -6.100 2.389 30.278 1.00 84.06 392 ASN A CA 1
ATOM 3092 C C . ASN A 1 392 ? -6.811 1.080 29.890 1.00 84.06 392 ASN A C 1
ATOM 3094 O O . ASN A 1 392 ? -8.031 0.967 30.015 1.00 84.06 392 ASN A O 1
ATOM 3098 N N . TYR A 1 393 ? -6.049 0.085 29.415 1.00 87.88 393 TYR A N 1
ATOM 3099 C CA . TYR A 1 393 ? -6.586 -1.113 28.769 1.00 87.88 393 TYR A CA 1
ATOM 3100 C C . TYR A 1 393 ? -7.663 -1.815 29.592 1.00 87.88 393 TYR A C 1
ATOM 3102 O O . TYR A 1 393 ? -8.695 -2.172 29.040 1.00 87.88 393 TYR A O 1
ATOM 3110 N N . LYS A 1 394 ? -7.446 -2.006 30.901 1.00 86.69 394 LYS A N 1
ATOM 3111 C CA . LYS A 1 394 ? -8.384 -2.750 31.754 1.00 86.69 394 LYS A CA 1
ATOM 3112 C C . LYS A 1 394 ? -9.775 -2.104 31.768 1.00 86.69 394 LYS A C 1
ATOM 3114 O O . LYS A 1 394 ? -10.746 -2.790 31.481 1.00 86.69 394 LYS A O 1
ATOM 3119 N N . ALA A 1 395 ? -9.838 -0.796 32.024 1.00 86.31 395 ALA A N 1
ATOM 3120 C CA . ALA A 1 395 ? -11.096 -0.056 32.102 1.00 86.31 395 ALA A CA 1
ATOM 3121 C C . ALA A 1 395 ? -11.820 -0.018 30.747 1.00 86.31 395 ALA A C 1
ATOM 3123 O O . ALA A 1 395 ? -12.999 -0.335 30.655 1.00 86.31 395 ALA A O 1
ATOM 3124 N N . LEU A 1 396 ? -11.098 0.304 29.671 1.00 90.19 396 LEU A N 1
ATOM 3125 C CA . LEU A 1 396 ? -11.702 0.448 28.343 1.00 90.19 396 LEU A CA 1
ATOM 3126 C C . LEU A 1 396 ? -12.087 -0.896 27.716 1.00 90.19 396 LEU A C 1
ATOM 3128 O O . LEU A 1 396 ? -13.033 -0.968 26.935 1.00 90.19 396 LEU A O 1
ATOM 3132 N N . LYS A 1 397 ? -11.367 -1.973 28.051 1.00 92.38 397 LYS A N 1
ATOM 3133 C CA . LYS A 1 397 ? -11.682 -3.322 27.576 1.00 92.38 397 LYS A CA 1
ATOM 3134 C C . LYS A 1 397 ? -13.071 -3.752 28.030 1.00 92.38 397 LYS A C 1
ATOM 3136 O O . LYS A 1 397 ? -13.807 -4.287 27.211 1.00 92.38 397 LYS A O 1
ATOM 3141 N N . GLU A 1 398 ? -13.412 -3.545 29.298 1.00 92.94 398 GLU A N 1
ATOM 3142 C CA . GLU A 1 398 ? -14.714 -3.942 29.846 1.00 92.94 398 GLU A CA 1
ATOM 3143 C C . GLU A 1 398 ? -15.856 -3.198 29.140 1.00 92.94 398 GLU A C 1
ATOM 3145 O O . GLU A 1 398 ? -16.808 -3.837 28.699 1.00 92.94 398 GLU A O 1
ATOM 3150 N N . THR A 1 399 ? -15.705 -1.890 28.907 1.00 93.62 399 THR A N 1
ATOM 3151 C CA . THR A 1 399 ? -16.656 -1.079 28.126 1.00 93.62 399 THR A CA 1
ATOM 3152 C C . THR A 1 399 ? -16.851 -1.600 26.700 1.00 93.62 399 THR A C 1
ATOM 3154 O O . THR A 1 399 ? -17.975 -1.688 26.205 1.00 93.62 399 THR A O 1
ATOM 3157 N N . VAL A 1 400 ? -15.763 -1.955 26.011 1.00 95.06 400 VAL A N 1
ATOM 3158 C CA . VAL A 1 400 ? -15.855 -2.481 24.641 1.00 95.06 400 VAL A CA 1
ATOM 3159 C C . VAL A 1 400 ? -16.494 -3.870 24.632 1.00 95.06 400 VAL A C 1
ATOM 3161 O O . VAL A 1 400 ? -17.357 -4.125 23.797 1.00 95.06 400 VAL A O 1
ATOM 3164 N N . LEU A 1 401 ? -16.112 -4.757 25.556 1.00 95.75 401 LEU A N 1
ATOM 3165 C CA . LEU A 1 401 ? -16.667 -6.111 25.640 1.00 95.75 401 LEU A CA 1
ATOM 3166 C C . LEU A 1 401 ? -18.167 -6.106 25.951 1.00 95.75 401 LEU A C 1
ATOM 3168 O O . LEU A 1 401 ? -18.912 -6.800 25.264 1.00 95.75 401 LEU A O 1
ATOM 3172 N N . SER A 1 402 ? -18.625 -5.279 26.893 1.00 95.88 402 SER A N 1
ATOM 3173 C CA . SER A 1 402 ? -20.058 -5.169 27.196 1.00 95.88 402 SER A CA 1
ATOM 3174 C C . SER A 1 402 ? -20.859 -4.640 26.002 1.00 95.88 402 SER A C 1
ATOM 3176 O O . SER A 1 402 ? -21.946 -5.139 25.708 1.00 95.88 402 SER A O 1
ATOM 3178 N N . THR A 1 403 ? -20.297 -3.688 25.247 1.00 96.75 403 THR A N 1
ATOM 3179 C CA . THR A 1 403 ? -20.921 -3.179 24.016 1.00 96.75 403 THR A CA 1
ATOM 3180 C C . THR A 1 403 ? -20.989 -4.261 22.933 1.00 96.75 403 THR A C 1
ATOM 3182 O O . THR A 1 403 ? -22.011 -4.379 22.255 1.00 96.75 403 THR A O 1
ATOM 3185 N N . ILE A 1 404 ? -19.942 -5.084 22.782 1.00 97.00 404 ILE A N 1
ATOM 3186 C CA . ILE A 1 404 ? -19.926 -6.234 21.860 1.00 97.00 404 ILE A CA 1
ATOM 3187 C C . ILE A 1 404 ? -21.032 -7.225 22.219 1.00 97.00 404 ILE A C 1
ATOM 3189 O O . ILE A 1 404 ? -21.822 -7.589 21.350 1.00 97.00 404 ILE A O 1
ATOM 3193 N N . GLU A 1 405 ? -21.107 -7.643 23.482 1.00 96.12 405 GLU A N 1
ATOM 3194 C CA . GLU A 1 405 ? -22.097 -8.616 23.953 1.00 96.12 405 GLU A CA 1
ATOM 3195 C C . GLU A 1 405 ? -23.527 -8.128 23.711 1.00 96.12 405 GLU A C 1
ATOM 3197 O O . GLU A 1 405 ? -24.322 -8.848 23.102 1.00 96.12 405 GLU A O 1
ATOM 3202 N N . LYS A 1 406 ? -23.826 -6.882 24.102 1.00 97.25 406 LYS A N 1
ATOM 3203 C CA . LYS A 1 406 ? -25.128 -6.246 23.869 1.00 97.25 406 LYS A CA 1
ATOM 3204 C C . LYS A 1 406 ? -25.471 -6.207 22.375 1.00 97.25 406 LYS A C 1
ATOM 3206 O O . LYS A 1 406 ? -26.520 -6.705 21.974 1.00 97.25 406 LYS A O 1
ATOM 3211 N N . THR A 1 407 ? -24.568 -5.676 21.548 1.00 96.62 407 THR A N 1
ATOM 3212 C CA . THR A 1 407 ? -24.809 -5.493 20.105 1.00 96.62 407 THR A CA 1
ATOM 3213 C C . THR A 1 407 ? -25.043 -6.829 19.396 1.00 96.62 407 THR A C 1
ATOM 3215 O O . THR A 1 407 ? -25.965 -6.959 18.593 1.00 96.62 407 THR A O 1
ATOM 3218 N N . LEU A 1 408 ? -24.230 -7.848 19.698 1.00 95.12 408 LEU A N 1
ATOM 3219 C CA . LEU A 1 408 ? -24.357 -9.170 19.080 1.00 95.12 408 LEU A CA 1
ATOM 3220 C C . LEU A 1 408 ? -25.599 -9.933 19.571 1.00 95.12 408 LEU A C 1
ATOM 3222 O O . LEU A 1 408 ? -26.141 -10.747 18.822 1.00 95.12 408 LEU A O 1
ATOM 3226 N N . ALA A 1 409 ? -26.058 -9.696 20.804 1.00 94.31 409 ALA A N 1
ATOM 3227 C CA . ALA A 1 409 ? -27.301 -10.272 21.316 1.00 94.31 409 ALA A CA 1
ATOM 3228 C C . ALA A 1 409 ? -28.536 -9.677 20.620 1.00 94.31 409 ALA A C 1
ATOM 3230 O O . ALA A 1 409 ? -29.419 -10.427 20.203 1.00 94.31 409 ALA A O 1
ATOM 3231 N N . GLU A 1 410 ? -28.572 -8.355 20.434 1.00 93.12 410 GLU A N 1
ATOM 3232 C CA . GLU A 1 410 ? -29.649 -7.666 19.710 1.00 93.12 410 GLU A CA 1
ATOM 3233 C C . GLU A 1 410 ? -29.768 -8.149 18.258 1.00 93.12 410 GLU A C 1
ATOM 3235 O O . GLU A 1 410 ? -30.872 -8.391 17.771 1.00 93.12 410 GLU A O 1
ATOM 3240 N N . GLU A 1 411 ? -28.643 -8.362 17.569 1.00 89.88 411 GLU A N 1
ATOM 3241 C CA . GLU A 1 411 ? -28.669 -8.909 16.209 1.00 89.88 411 GLU A CA 1
ATOM 3242 C C . GLU A 1 411 ? -29.229 -10.329 16.150 1.00 89.88 411 GLU A C 1
ATOM 3244 O O . GLU A 1 411 ? -30.051 -10.616 15.283 1.00 89.88 411 GLU A O 1
ATOM 3249 N N . LYS A 1 412 ? -28.845 -11.208 17.085 1.00 90.06 412 LYS A N 1
ATOM 3250 C CA . LYS A 1 412 ? -29.391 -12.575 17.145 1.00 90.06 412 LYS A CA 1
ATOM 3251 C C . LYS A 1 412 ? -30.904 -12.578 17.367 1.00 90.06 412 LYS A C 1
ATOM 3253 O O . LYS A 1 412 ? -31.601 -13.415 16.801 1.00 90.06 412 LYS A O 1
ATOM 3258 N N . LEU A 1 413 ? -31.422 -11.661 18.186 1.00 89.12 413 LEU A N 1
ATOM 3259 C CA . LEU A 1 413 ? -32.865 -11.526 18.407 1.00 89.12 413 LEU A CA 1
ATOM 3260 C C . LEU A 1 413 ? -33.593 -11.066 17.138 1.00 89.12 413 LEU A C 1
ATOM 3262 O O . LEU A 1 413 ? -34.662 -11.593 16.832 1.00 89.12 413 LEU A O 1
ATOM 3266 N N . ASN A 1 414 ? -33.001 -10.140 16.383 1.00 86.69 414 ASN A N 1
ATOM 3267 C CA . ASN A 1 414 ? -33.558 -9.665 15.116 1.00 86.69 414 ASN A CA 1
ATOM 3268 C C . ASN A 1 414 ? -33.492 -10.723 14.001 1.00 86.69 414 ASN A C 1
ATOM 3270 O O . ASN A 1 414 ? -34.423 -10.833 13.209 1.00 86.69 414 ASN A O 1
ATOM 3274 N N . GLU A 1 415 ? -32.429 -11.530 13.947 1.00 85.81 415 GLU A N 1
ATOM 3275 C CA . GLU A 1 415 ? -32.333 -12.670 13.022 1.00 85.81 415 GLU A CA 1
ATOM 3276 C C . GLU A 1 415 ? -33.414 -13.724 13.342 1.00 85.81 415 GLU A C 1
ATOM 3278 O O . GLU A 1 415 ? -34.129 -14.173 12.448 1.00 85.81 415 GLU A O 1
ATOM 3283 N N . ASN A 1 416 ? -33.621 -14.044 14.625 1.00 81.50 416 ASN A N 1
ATOM 3284 C CA . ASN A 1 416 ? -34.629 -15.021 15.054 1.00 81.50 416 ASN A CA 1
ATOM 3285 C C . ASN A 1 416 ? -36.081 -14.530 14.898 1.00 81.50 416 ASN A C 1
ATOM 3287 O O . ASN A 1 416 ? -36.990 -15.348 14.747 1.00 81.50 416 ASN A O 1
ATOM 3291 N N . SER A 1 417 ? -36.335 -13.217 14.948 1.00 75.25 417 SER A N 1
ATOM 3292 C CA . SER A 1 417 ? -37.688 -12.666 14.786 1.00 75.25 417 SER A CA 1
ATOM 3293 C C . SER A 1 417 ? -38.174 -12.714 13.334 1.00 75.25 417 SER A C 1
ATOM 3295 O O . SER A 1 417 ? -39.364 -12.927 13.100 1.00 75.25 417 SER A O 1
ATOM 3297 N N . LEU A 1 418 ? -37.259 -12.607 12.365 1.00 66.62 418 LEU A N 1
ATOM 3298 C CA . LEU A 1 418 ? -37.542 -12.740 10.930 1.00 66.62 418 LEU A CA 1
ATOM 3299 C C . LEU A 1 418 ? -37.831 -14.189 10.502 1.00 66.62 418 LEU A C 1
ATOM 3301 O O . LEU A 1 418 ? -38.545 -14.411 9.522 1.00 66.62 418 LEU A O 1
ATOM 3305 N N . ASP A 1 419 ? -37.331 -15.174 11.251 1.00 61.38 419 ASP A N 1
ATOM 3306 C CA . ASP A 1 419 ? -37.586 -16.599 11.005 1.00 61.38 419 ASP A CA 1
ATOM 3307 C C . ASP A 1 419 ? -38.759 -17.181 11.807 1.00 61.38 419 ASP A C 1
ATOM 3309 O O . ASP A 1 419 ? -39.061 -18.371 11.689 1.00 61.38 419 ASP A O 1
ATOM 3313 N N . ASN A 1 420 ? -39.493 -16.350 12.556 1.00 60.66 420 ASN A N 1
ATOM 3314 C CA . ASN A 1 420 ? -40.694 -16.786 13.259 1.00 60.66 420 ASN A CA 1
ATOM 3315 C C . ASN A 1 420 ? -41.825 -17.129 12.253 1.00 60.66 420 ASN A C 1
ATOM 3317 O O . ASN A 1 420 ? -42.294 -16.238 11.533 1.00 60.66 420 ASN A O 1
ATOM 3321 N N . PRO A 1 421 ? -42.312 -18.388 12.198 1.00 58.12 421 PRO A N 1
ATOM 3322 C CA . PRO A 1 421 ? -43.328 -18.824 11.235 1.00 58.12 421 PRO A CA 1
ATOM 3323 C C . PRO A 1 421 ? -44.643 -18.028 11.310 1.00 58.12 421 PRO A C 1
ATOM 3325 O O . PRO A 1 421 ? -45.310 -17.883 10.286 1.00 58.12 421 PRO A O 1
ATOM 3328 N N . PHE A 1 422 ? -44.966 -17.412 12.454 1.00 57.38 422 PHE A N 1
ATOM 3329 C CA . PHE A 1 422 ? -46.135 -16.533 12.594 1.00 57.38 422 PHE A CA 1
ATOM 3330 C C . PHE A 1 422 ? -46.070 -15.265 11.720 1.00 57.38 422 PHE A C 1
ATOM 3332 O O . PHE A 1 422 ? -47.104 -14.788 11.256 1.00 57.38 422 PHE A O 1
ATOM 3339 N N . TYR A 1 423 ? -44.874 -14.736 11.437 1.00 54.34 423 TYR A N 1
ATOM 3340 C CA . TYR A 1 423 ? -44.704 -13.600 10.519 1.00 54.34 423 TYR A CA 1
ATOM 3341 C C . TYR A 1 423 ? -44.653 -14.030 9.045 1.00 54.34 423 TYR A C 1
ATOM 3343 O O . TYR A 1 423 ? -44.969 -13.233 8.165 1.00 54.34 423 TYR A O 1
ATOM 3351 N N . LYS A 1 424 ? -44.322 -15.294 8.746 1.00 50.59 424 LYS A N 1
ATOM 3352 C CA . LYS A 1 424 ? -44.418 -15.843 7.378 1.00 50.59 424 LYS A CA 1
ATOM 3353 C C . LYS A 1 424 ? -45.864 -16.181 6.979 1.00 50.59 424 LYS A C 1
ATOM 3355 O O . LYS A 1 424 ? -46.163 -16.193 5.785 1.00 50.59 424 LYS A O 1
ATOM 3360 N N . GLU A 1 425 ? -46.770 -16.402 7.936 1.00 50.69 425 GLU A N 1
ATOM 3361 C CA . GLU A 1 425 ? -48.202 -16.622 7.663 1.00 50.69 425 GLU A CA 1
ATOM 3362 C C . GLU A 1 425 ? -49.022 -15.328 7.517 1.00 50.69 425 GLU A C 1
ATOM 3364 O O . GLU A 1 425 ? -49.981 -15.306 6.742 1.00 50.69 425 GLU A O 1
ATOM 3369 N N . SER A 1 426 ? -48.625 -14.219 8.152 1.00 49.19 426 SER A N 1
ATOM 3370 C CA . SER A 1 426 ? -49.356 -12.942 8.047 1.00 49.19 426 SER A CA 1
ATOM 3371 C C . SER A 1 426 ? -49.161 -12.204 6.713 1.00 49.19 426 SER A C 1
ATOM 3373 O O . SER A 1 426 ? -49.967 -11.345 6.368 1.00 49.19 426 SER A O 1
ATOM 3375 N N . TYR A 1 427 ? -48.161 -12.584 5.908 1.00 48.28 427 TYR A N 1
ATOM 3376 C CA . TYR A 1 427 ? -47.969 -12.071 4.541 1.00 48.28 427 TYR A CA 1
ATOM 3377 C C . TYR A 1 427 ? -48.525 -12.989 3.440 1.00 48.28 427 TYR A C 1
ATOM 3379 O O . TYR A 1 427 ? -48.505 -12.619 2.268 1.00 48.28 427 TYR A O 1
ATOM 3387 N N . LYS A 1 428 ? -49.066 -14.164 3.791 1.00 46.78 428 LYS A N 1
ATOM 3388 C CA . LYS A 1 428 ? -49.767 -15.049 2.840 1.00 46.78 428 LYS A CA 1
ATOM 3389 C C . LYS A 1 428 ? -51.281 -14.815 2.777 1.00 46.78 428 LYS A C 1
ATOM 3391 O O . LYS A 1 428 ? -51.961 -15.502 2.022 1.00 46.78 428 LYS A O 1
ATOM 3396 N N . SER A 1 429 ? -51.813 -13.848 3.525 1.00 46.66 429 SER A N 1
ATOM 3397 C CA . SER A 1 429 ? -53.258 -13.630 3.679 1.00 46.66 429 SER A CA 1
ATOM 3398 C C . SER A 1 429 ? -53.711 -12.190 3.406 1.00 46.66 429 SER A C 1
ATOM 3400 O O . SER A 1 429 ? -54.650 -11.712 4.033 1.00 46.66 429 SER A O 1
ATOM 3402 N N . ASN A 1 430 ? -53.104 -11.506 2.427 1.00 39.16 430 ASN A N 1
ATOM 3403 C CA . ASN A 1 430 ? -53.653 -10.250 1.902 1.00 39.16 430 ASN A CA 1
ATOM 3404 C C . ASN A 1 430 ? -54.025 -10.394 0.408 1.00 39.16 430 ASN A C 1
ATOM 3406 O O . ASN A 1 430 ? -53.167 -10.219 -0.460 1.00 39.16 430 ASN A O 1
ATOM 3410 N N . PRO A 1 431 ? -55.279 -10.761 0.079 1.00 45.44 431 PRO A N 1
ATOM 3411 C CA . PRO A 1 431 ? -55.742 -10.920 -1.292 1.00 45.44 431 PRO A CA 1
ATOM 3412 C C . PRO A 1 431 ? -56.286 -9.584 -1.801 1.00 45.44 431 PRO A C 1
ATOM 3414 O O . PRO A 1 431 ? -57.489 -9.377 -1.819 1.00 45.44 431 PRO A O 1
ATOM 3417 N N . LEU A 1 432 ? -55.418 -8.650 -2.183 1.00 44.22 432 LEU A N 1
ATOM 3418 C CA . LEU A 1 432 ? -55.833 -7.418 -2.867 1.00 44.22 432 LEU A CA 1
ATOM 3419 C C . LEU A 1 432 ? -54.661 -6.880 -3.692 1.00 44.22 432 LEU A C 1
ATOM 3421 O O . LEU A 1 432 ? -54.022 -5.910 -3.316 1.00 44.22 432 LEU A O 1
ATOM 3425 N N . TYR A 1 433 ? -54.331 -7.592 -4.770 1.00 39.69 433 TYR A N 1
ATOM 3426 C CA . TYR A 1 433 ? -53.918 -7.062 -6.078 1.00 39.69 433 TYR A CA 1
ATOM 3427 C C . TYR A 1 433 ? -53.608 -8.266 -6.981 1.00 39.69 433 TYR A C 1
ATOM 3429 O O . TYR A 1 433 ? -52.473 -8.722 -7.098 1.00 39.69 433 TYR A O 1
ATOM 3437 N N . GLU A 1 434 ? -54.648 -8.821 -7.605 1.00 34.41 434 GLU A N 1
ATOM 3438 C CA . GLU A 1 434 ? -54.479 -9.726 -8.741 1.00 34.41 434 GLU A CA 1
ATOM 3439 C C . GLU A 1 434 ? -54.083 -8.899 -9.970 1.00 34.41 434 GLU A C 1
ATOM 3441 O O . GLU A 1 434 ? -54.919 -8.248 -10.599 1.00 34.41 434 GLU A O 1
ATOM 3446 N N . SER A 1 435 ? -52.805 -8.927 -10.343 1.00 35.69 435 SER A N 1
ATOM 3447 C CA . SER A 1 435 ? -52.408 -8.667 -11.725 1.00 35.69 435 SER A CA 1
ATOM 3448 C C . SER A 1 435 ? -52.366 -10.001 -12.478 1.00 35.69 435 SER A C 1
ATOM 3450 O O . SER A 1 435 ? -51.720 -10.966 -12.073 1.00 35.69 435 SER A O 1
ATOM 3452 N N . LYS A 1 436 ? -53.140 -10.066 -13.565 1.00 34.53 436 LYS A N 1
ATOM 3453 C CA . LYS A 1 436 ? -53.280 -11.228 -14.454 1.00 34.53 436 LYS A CA 1
ATOM 3454 C C . LYS A 1 436 ? -51.915 -11.737 -14.953 1.00 34.53 436 LYS A C 1
ATOM 3456 O O . LYS A 1 436 ? -51.099 -10.916 -15.373 1.00 34.53 436 LYS A O 1
ATOM 3461 N N . PRO A 1 437 ? -51.691 -13.063 -15.037 1.00 36.81 437 PRO A N 1
ATOM 3462 C CA . PRO A 1 437 ? -50.492 -13.608 -15.653 1.00 36.81 437 PRO A CA 1
ATOM 3463 C C . PRO A 1 437 ? -50.651 -13.688 -17.177 1.00 36.81 437 PRO A C 1
ATOM 3465 O O . PRO A 1 437 ? -51.632 -14.230 -17.692 1.00 36.81 437 PRO A O 1
ATOM 3468 N N . ALA A 1 438 ? -49.652 -13.180 -17.898 1.00 32.25 438 ALA A N 1
ATOM 3469 C CA . ALA A 1 438 ? -49.428 -13.528 -19.293 1.00 32.25 438 ALA A CA 1
ATOM 3470 C C . ALA A 1 438 ? -48.674 -14.864 -19.373 1.00 32.25 438 ALA A C 1
ATOM 3472 O O . ALA A 1 438 ? -47.767 -15.165 -18.600 1.00 32.25 438 ALA A O 1
ATOM 3473 N N . THR A 1 439 ? -49.119 -15.673 -20.318 1.00 35.91 439 THR A N 1
ATOM 3474 C CA . THR A 1 439 ? -48.782 -17.067 -20.573 1.00 35.91 439 THR A CA 1
ATOM 3475 C C . THR A 1 439 ? -47.340 -17.345 -21.005 1.00 35.91 439 THR A C 1
ATOM 3477 O O . THR A 1 439 ? -46.784 -16.661 -21.856 1.00 35.91 439 THR A O 1
ATOM 3480 N N . SER A 1 440 ? -46.885 -18.522 -20.559 1.00 32.31 440 SER A N 1
ATOM 3481 C CA . SER A 1 440 ? -45.988 -19.488 -21.220 1.00 32.31 440 SER A CA 1
ATOM 3482 C C . SER A 1 440 ? -44.484 -19.199 -21.265 1.00 32.31 440 SER A C 1
ATOM 3484 O O . SER A 1 440 ? -44.045 -18.260 -21.908 1.00 32.31 440 SER A O 1
ATOM 3486 N N . PHE A 1 441 ? -43.688 -20.119 -20.703 1.00 31.73 441 PHE A N 1
ATOM 3487 C CA . PHE A 1 441 ? -42.884 -21.049 -21.508 1.00 31.73 441 PHE A CA 1
ATOM 3488 C C . PHE A 1 441 ? -42.446 -22.278 -20.682 1.00 31.73 441 PHE A C 1
ATOM 3490 O O . PHE A 1 441 ? -42.063 -22.174 -19.520 1.00 31.73 441 PHE A O 1
ATOM 3497 N N . LYS A 1 442 ? -42.554 -23.454 -21.318 1.00 32.62 442 LYS A N 1
ATOM 3498 C CA . LYS A 1 442 ? -42.021 -24.775 -20.919 1.00 32.62 442 LYS A CA 1
ATOM 3499 C C . LYS A 1 442 ? -40.498 -24.647 -20.713 1.00 32.62 442 LYS A C 1
ATOM 3501 O O . LYS A 1 442 ? -39.866 -23.949 -21.488 1.00 32.62 442 LYS A O 1
ATOM 3506 N N . GLY A 1 443 ? -39.818 -25.236 -19.734 1.00 32.28 443 GLY A N 1
ATOM 3507 C CA . GLY A 1 443 ? -39.919 -26.577 -19.169 1.00 32.28 443 GLY A CA 1
ATOM 3508 C C . GLY A 1 443 ? -38.594 -27.299 -19.457 1.00 32.28 443 GLY A C 1
ATOM 3509 O O . GLY A 1 443 ? -38.354 -27.665 -20.600 1.00 32.28 443 GLY A O 1
ATOM 3510 N N . ALA A 1 444 ? -37.743 -27.503 -18.447 1.00 31.61 444 ALA A N 1
ATOM 3511 C CA . ALA A 1 444 ? -36.633 -28.459 -18.492 1.00 31.61 444 ALA A CA 1
ATOM 3512 C C . ALA A 1 444 ? -36.244 -28.883 -17.068 1.00 31.61 444 ALA A C 1
ATOM 3514 O O . ALA A 1 444 ? -36.278 -28.090 -16.132 1.00 31.61 444 ALA A O 1
ATOM 3515 N N . LYS A 1 445 ? -35.968 -30.179 -16.934 1.00 32.09 445 LYS A N 1
ATOM 3516 C CA . LYS A 1 445 ? -35.915 -30.968 -15.703 1.00 32.09 445 LYS A CA 1
ATOM 3517 C C . LYS A 1 445 ? -34.620 -30.776 -14.908 1.00 32.09 445 LYS A C 1
ATOM 3519 O O . LYS A 1 445 ? -33.544 -30.629 -15.474 1.00 32.09 445 LYS A O 1
ATOM 3524 N N . ILE A 1 446 ? -34.782 -30.896 -13.594 1.00 33.56 446 ILE A N 1
ATOM 3525 C CA . ILE A 1 446 ? -33.765 -31.201 -12.583 1.00 33.56 446 ILE A CA 1
ATOM 3526 C C . ILE A 1 446 ? -33.220 -32.613 -12.833 1.00 33.56 446 ILE A C 1
ATOM 3528 O O . ILE A 1 446 ? -34.018 -33.497 -13.133 1.00 33.56 446 ILE A O 1
ATOM 3532 N N . ASN A 1 447 ? -31.912 -32.821 -12.645 1.00 30.41 447 ASN A N 1
ATOM 3533 C CA . ASN A 1 447 ? -31.370 -34.072 -12.111 1.00 30.41 447 ASN A CA 1
ATOM 3534 C C . ASN A 1 447 ? -30.106 -33.807 -11.271 1.00 30.41 447 ASN A C 1
ATOM 3536 O O . ASN A 1 447 ? -29.180 -33.127 -11.705 1.00 30.41 447 ASN A O 1
ATOM 3540 N N . ASP A 1 448 ? -30.145 -34.413 -10.089 1.00 30.77 448 ASP A N 1
ATOM 3541 C CA . ASP A 1 448 ? -29.078 -35.039 -9.311 1.00 30.77 448 ASP A CA 1
ATOM 3542 C C . ASP A 1 448 ? -28.017 -34.218 -8.559 1.00 30.77 448 ASP A C 1
ATOM 3544 O O . ASP A 1 448 ? -27.046 -33.667 -9.070 1.00 30.77 448 ASP A O 1
ATOM 3548 N N . ILE A 1 449 ? -28.231 -34.284 -7.244 1.00 33.06 449 ILE A N 1
ATOM 3549 C CA . ILE A 1 449 ? -27.370 -33.986 -6.110 1.00 33.06 449 ILE A CA 1
ATOM 3550 C C . ILE A 1 449 ? -26.285 -35.073 -5.997 1.00 33.06 449 ILE A C 1
ATOM 3552 O O . ILE A 1 449 ? -26.602 -36.260 -5.948 1.00 33.06 449 ILE A O 1
ATOM 3556 N N . GLN A 1 450 ? -25.022 -34.674 -5.826 1.00 34.22 450 GLN A N 1
ATOM 3557 C CA . GLN A 1 450 ? -24.015 -35.481 -5.125 1.00 34.22 450 GLN A CA 1
ATOM 3558 C C . GLN A 1 450 ? -23.507 -34.715 -3.892 1.00 34.22 450 GLN A C 1
ATOM 3560 O O . GLN A 1 450 ? -23.273 -33.508 -3.989 1.00 34.22 450 GLN A O 1
ATOM 3565 N N . PRO A 1 451 ? -23.330 -35.373 -2.730 1.00 34.97 451 PRO A N 1
ATOM 3566 C CA . PRO A 1 451 ? -22.813 -34.721 -1.532 1.00 34.97 451 PRO A CA 1
ATOM 3567 C C . PRO A 1 451 ? -21.279 -34.599 -1.585 1.00 34.97 451 PRO A C 1
ATOM 3569 O O . PRO A 1 451 ? -20.614 -35.485 -2.131 1.00 34.97 451 PRO A O 1
ATOM 3572 N N . PRO A 1 452 ? -20.678 -33.557 -0.982 1.00 34.31 452 PRO A N 1
ATOM 3573 C CA . PRO A 1 452 ? -19.234 -33.472 -0.881 1.00 34.31 452 PRO A CA 1
ATOM 3574 C C . PRO A 1 452 ? -18.692 -34.377 0.232 1.00 34.31 452 PRO A C 1
ATOM 3576 O O . PRO A 1 452 ? -19.256 -34.525 1.317 1.00 34.31 452 PRO A O 1
ATOM 3579 N N . ILE A 1 453 ? -17.548 -34.962 -0.099 1.00 30.03 453 ILE A N 1
ATOM 3580 C CA . ILE A 1 453 ? -16.687 -35.840 0.688 1.00 30.03 453 ILE A CA 1
ATOM 3581 C C . ILE A 1 453 ? -16.294 -35.186 2.025 1.00 30.03 453 ILE A C 1
ATOM 3583 O O . ILE A 1 453 ? -15.821 -34.051 2.064 1.00 30.03 453 ILE A O 1
ATOM 3587 N N . GLN A 1 454 ? -16.441 -35.939 3.120 1.00 28.38 454 GLN A N 1
ATOM 3588 C CA . GLN A 1 454 ? -15.904 -35.596 4.438 1.00 28.38 454 GLN A CA 1
ATOM 3589 C C . GLN A 1 454 ? -14.368 -35.632 4.415 1.00 28.38 454 GLN A C 1
ATOM 3591 O O . GLN A 1 454 ? -13.765 -36.685 4.212 1.00 28.38 454 GLN A O 1
ATOM 3596 N N . LEU A 1 455 ? -13.728 -34.490 4.671 1.00 26.67 455 LEU A N 1
ATOM 3597 C CA . LEU A 1 455 ? -12.299 -34.410 4.972 1.00 26.67 455 LEU A CA 1
ATOM 3598 C C . LEU A 1 455 ? -12.098 -34.549 6.484 1.00 26.67 455 LEU A C 1
ATOM 3600 O O . LEU A 1 455 ? -12.438 -33.667 7.270 1.00 26.67 455 LEU A O 1
ATOM 3604 N N . VAL A 1 456 ? -11.563 -35.701 6.877 1.00 26.69 456 VAL A N 1
ATOM 3605 C CA . VAL A 1 456 ? -11.177 -36.036 8.248 1.00 26.69 456 VAL A CA 1
ATOM 3606 C C . VAL A 1 456 ? -9.891 -35.283 8.606 1.00 26.69 456 VAL A C 1
ATOM 3608 O O . VAL A 1 456 ? -8.850 -35.473 7.979 1.00 26.69 456 VAL A O 1
ATOM 3611 N N . ASN A 1 457 ? -9.960 -34.435 9.633 1.00 27.88 457 ASN A N 1
ATOM 3612 C CA . ASN A 1 457 ? -8.807 -33.771 10.239 1.00 27.88 457 ASN A CA 1
ATOM 3613 C C . ASN A 1 457 ? -8.013 -34.751 11.113 1.00 27.88 457 ASN A C 1
ATOM 3615 O O . ASN A 1 457 ? -8.506 -35.175 12.153 1.00 27.88 457 ASN A O 1
ATOM 3619 N N . PHE A 1 458 ? -6.756 -35.018 10.758 1.00 27.75 458 PHE A N 1
ATOM 3620 C CA . PHE A 1 458 ? -5.736 -35.483 11.702 1.00 27.75 458 PHE A CA 1
ATOM 3621 C C . PHE A 1 458 ? -4.359 -34.973 11.279 1.00 27.75 458 PHE A C 1
ATOM 3623 O O . PHE A 1 458 ? -3.801 -35.479 10.317 1.00 27.75 458 PHE A O 1
ATOM 3630 N N . TYR A 1 459 ? -3.783 -34.035 12.038 1.00 28.86 459 TYR A N 1
ATOM 3631 C CA . TYR A 1 459 ? -2.342 -34.009 12.317 1.00 28.86 459 TYR A CA 1
ATOM 3632 C C . TYR A 1 459 ? -2.089 -33.375 13.698 1.00 28.86 459 TYR A C 1
ATOM 3634 O O . TYR A 1 459 ? -2.739 -32.388 14.047 1.00 28.86 459 TYR A O 1
ATOM 3642 N N . PRO A 1 460 ? -1.170 -33.939 14.503 1.00 30.64 460 PRO A N 1
ATOM 3643 C CA . PRO A 1 460 ? -0.901 -33.492 15.859 1.00 30.64 460 PRO A CA 1
ATOM 3644 C C . PRO A 1 460 ? 0.035 -32.280 15.881 1.00 30.64 460 PRO A C 1
ATOM 3646 O O . PRO A 1 460 ? 0.912 -32.110 15.032 1.00 30.64 460 PRO A O 1
ATOM 3649 N N . VAL A 1 461 ? -0.131 -31.462 16.917 1.00 31.34 461 VAL A N 1
ATOM 3650 C CA . VAL A 1 461 ? 0.750 -30.344 17.259 1.00 31.34 461 VAL A CA 1
ATOM 3651 C C . VAL A 1 461 ? 2.139 -30.885 17.615 1.00 31.34 461 VAL A C 1
ATOM 3653 O O . VAL A 1 461 ? 2.332 -31.476 18.676 1.00 31.34 461 VAL A O 1
ATOM 3656 N N . LEU A 1 462 ? 3.124 -30.665 16.743 1.00 31.67 462 LEU A N 1
ATOM 3657 C CA . LEU A 1 462 ? 4.537 -30.834 17.081 1.00 31.67 462 LEU A CA 1
ATOM 3658 C C . LEU A 1 462 ? 4.993 -29.619 17.899 1.00 31.67 462 LEU A C 1
ATOM 3660 O O . LEU A 1 462 ? 5.020 -28.494 17.401 1.00 31.67 462 LEU A O 1
ATOM 3664 N N . LYS A 1 463 ? 5.335 -29.849 19.171 1.00 34.66 463 LYS A N 1
ATOM 3665 C CA . LYS A 1 463 ? 5.969 -28.853 20.043 1.00 34.66 463 LYS A CA 1
ATOM 3666 C C . LYS A 1 463 ? 7.405 -28.606 19.568 1.00 34.66 463 LYS A C 1
ATOM 3668 O O . LYS A 1 463 ? 8.196 -29.543 19.529 1.00 34.66 463 LYS A O 1
ATOM 3673 N N . ASP A 1 464 ? 7.735 -27.360 19.225 1.00 43.16 464 ASP A N 1
ATOM 3674 C CA . ASP A 1 464 ? 9.106 -26.927 18.924 1.00 43.16 464 ASP A CA 1
ATOM 3675 C C . ASP A 1 464 ? 9.855 -26.599 20.238 1.00 43.16 464 ASP A C 1
ATOM 3677 O O . ASP A 1 464 ? 9.497 -25.626 20.913 1.00 43.16 464 ASP A O 1
ATOM 3681 N N . PRO A 1 465 ? 10.911 -27.350 20.609 1.00 35.41 465 PRO A N 1
ATOM 3682 C CA . PRO A 1 465 ? 11.698 -27.117 21.826 1.00 35.41 465 PRO A CA 1
ATOM 3683 C C . PRO A 1 465 ? 12.403 -25.749 21.869 1.00 35.41 465 PRO A C 1
ATOM 3685 O O . PRO A 1 465 ? 12.848 -25.304 22.928 1.00 35.41 465 PRO A O 1
ATOM 3688 N N . ARG A 1 466 ? 12.517 -25.045 20.734 1.00 40.06 466 ARG A N 1
ATOM 3689 C CA . ARG A 1 466 ? 13.173 -23.728 20.651 1.00 40.06 466 ARG A CA 1
ATOM 3690 C C . ARG A 1 466 ? 12.310 -22.598 21.219 1.00 40.06 466 ARG A C 1
ATOM 3692 O O . ARG A 1 466 ? 12.854 -21.575 21.634 1.00 40.06 466 ARG A O 1
ATOM 3699 N N . LEU A 1 467 ? 10.988 -22.785 21.291 1.00 39.09 467 LEU A N 1
ATOM 3700 C CA . LEU A 1 467 ? 10.053 -21.805 21.859 1.00 39.09 467 LEU A CA 1
ATOM 3701 C C . LEU A 1 467 ? 10.052 -21.805 23.399 1.00 39.09 467 LEU A C 1
ATOM 3703 O O . LEU A 1 467 ? 9.886 -20.746 24.004 1.00 39.09 467 LEU A O 1
ATOM 3707 N N . GLU A 1 468 ? 10.331 -22.942 24.041 1.00 38.91 468 GLU A N 1
ATOM 3708 C CA . GLU A 1 468 ? 10.462 -23.037 25.508 1.00 38.91 468 GLU A CA 1
ATOM 3709 C C . GLU A 1 468 ? 11.740 -22.358 26.030 1.00 38.91 468 GLU A C 1
ATOM 3711 O O . GLU A 1 468 ? 11.727 -21.713 27.082 1.00 38.91 468 GLU A O 1
ATOM 3716 N N . ALA A 1 469 ? 12.835 -22.408 25.264 1.00 35.34 469 ALA A N 1
ATOM 3717 C CA . ALA A 1 469 ? 14.079 -21.724 25.620 1.00 35.34 469 ALA A CA 1
ATOM 3718 C C . ALA A 1 469 ? 13.940 -20.187 25.587 1.00 35.34 469 ALA A C 1
ATOM 3720 O O . ALA A 1 469 ? 14.511 -19.492 26.427 1.00 35.34 469 ALA A O 1
ATOM 3721 N N . LEU A 1 470 ? 13.138 -19.650 24.661 1.00 35.88 470 LEU A N 1
ATOM 3722 C CA . LEU A 1 470 ? 12.868 -18.211 24.533 1.00 35.88 470 LEU A CA 1
ATOM 3723 C C . LEU A 1 470 ? 11.952 -17.680 25.648 1.00 35.88 470 LEU A C 1
ATOM 3725 O O . LEU A 1 470 ? 12.192 -16.588 26.166 1.00 35.88 470 LEU A O 1
ATOM 3729 N N . ALA A 1 471 ? 10.960 -18.465 26.080 1.00 39.81 471 ALA A N 1
ATOM 3730 C CA . ALA A 1 471 ? 10.081 -18.101 27.194 1.00 39.81 471 ALA A CA 1
ATOM 3731 C C . ALA A 1 471 ? 10.844 -17.962 28.529 1.00 39.81 471 ALA A C 1
ATOM 3733 O O . ALA A 1 471 ? 10.564 -17.056 29.318 1.00 39.81 471 ALA A O 1
ATOM 3734 N N . ASN A 1 472 ? 11.872 -18.792 28.746 1.00 35.00 472 ASN A N 1
ATOM 3735 C CA . ASN A 1 472 ? 12.713 -18.756 29.949 1.00 35.00 472 ASN A CA 1
ATOM 3736 C C . ASN A 1 472 ? 13.729 -17.601 29.986 1.00 35.00 472 ASN A C 1
ATOM 3738 O O . ASN A 1 472 ? 14.212 -17.242 31.062 1.00 35.00 472 ASN A O 1
ATOM 3742 N N . ILE A 1 473 ? 14.053 -16.997 28.840 1.00 37.34 473 ILE A N 1
ATOM 3743 C CA . ILE A 1 473 ? 14.915 -15.806 28.775 1.00 37.34 473 ILE A CA 1
ATOM 3744 C C . ILE A 1 473 ? 14.097 -14.542 29.074 1.00 37.34 473 ILE A C 1
ATOM 3746 O O . ILE A 1 473 ? 14.567 -13.650 29.781 1.00 37.34 473 ILE A O 1
ATOM 3750 N N . ILE A 1 474 ? 12.847 -14.489 28.606 1.00 38.31 474 ILE A N 1
ATOM 3751 C CA . ILE A 1 474 ? 11.961 -13.329 28.779 1.00 38.31 474 ILE A CA 1
ATOM 3752 C C . ILE A 1 474 ? 11.504 -13.177 30.240 1.00 38.31 474 ILE A C 1
ATOM 3754 O O . ILE A 1 474 ? 11.426 -12.055 30.736 1.00 38.31 474 ILE A O 1
ATOM 3758 N N . SER A 1 475 ? 11.296 -14.276 30.976 1.00 33.03 475 SER A N 1
ATOM 3759 C CA . SER A 1 475 ? 10.869 -14.218 32.386 1.00 33.03 475 SER A CA 1
ATOM 3760 C C . SER A 1 475 ? 11.930 -13.653 33.345 1.00 33.03 475 SER A C 1
ATOM 3762 O O . SER A 1 475 ? 11.593 -13.197 34.439 1.00 33.03 475 SER A O 1
ATOM 3764 N N . LYS A 1 476 ? 13.210 -13.625 32.942 1.00 32.50 476 LYS A N 1
ATOM 3765 C CA . LYS A 1 476 ? 14.314 -13.103 33.765 1.00 32.50 476 LYS A CA 1
ATOM 3766 C C . LYS A 1 476 ? 14.564 -11.601 33.606 1.00 32.50 476 LYS A C 1
ATOM 3768 O O . LYS A 1 476 ? 15.220 -11.026 34.468 1.00 32.50 476 LYS A O 1
ATOM 3773 N N . SER A 1 477 ? 14.027 -10.944 32.571 1.00 31.48 477 SER A N 1
ATOM 3774 C CA . SER A 1 477 ? 14.261 -9.505 32.340 1.00 31.48 477 SER A CA 1
ATOM 3775 C C . SER A 1 477 ? 13.204 -8.583 32.969 1.00 31.48 477 SER A C 1
ATOM 3777 O O . SER A 1 477 ? 13.357 -7.366 32.920 1.00 31.48 477 SER A O 1
ATOM 3779 N N . SER A 1 478 ? 12.139 -9.124 33.569 1.00 30.72 478 SER A N 1
ATOM 3780 C CA . SER A 1 478 ? 10.975 -8.340 34.024 1.00 30.72 478 SER A CA 1
ATOM 3781 C C . SER A 1 478 ? 11.035 -7.866 35.487 1.00 30.72 478 SER A C 1
ATOM 3783 O O . SER A 1 478 ? 10.019 -7.434 36.021 1.00 30.72 478 SER A O 1
ATOM 3785 N N . ARG A 1 479 ? 12.188 -7.957 36.168 1.00 30.42 479 ARG A N 1
ATOM 3786 C CA . ARG A 1 479 ? 12.307 -7.658 37.615 1.00 30.42 479 ARG A CA 1
ATOM 3787 C C . ARG A 1 479 ? 13.020 -6.354 37.987 1.00 30.42 479 ARG A C 1
ATOM 3789 O O . ARG A 1 479 ? 13.355 -6.176 39.152 1.00 30.42 479 ARG A O 1
ATOM 3796 N N . SER A 1 480 ? 13.226 -5.414 37.068 1.00 30.73 480 SER A N 1
ATOM 3797 C CA . SER A 1 480 ? 13.835 -4.131 37.445 1.00 30.73 480 SER A CA 1
ATOM 3798 C C . SER A 1 480 ? 13.300 -2.964 36.622 1.00 30.73 480 SER A C 1
ATOM 3800 O O . SER A 1 480 ? 13.853 -2.635 35.582 1.00 30.73 480 SER A O 1
ATOM 3802 N N . SER A 1 481 ? 12.193 -2.374 37.084 1.00 27.11 481 SER A N 1
ATOM 3803 C CA . SER A 1 481 ? 11.887 -0.942 36.928 1.00 27.11 481 SER A CA 1
ATOM 3804 C C . SER A 1 481 ? 10.558 -0.622 37.626 1.00 27.11 481 SER A C 1
ATOM 3806 O O . SER A 1 481 ? 9.496 -0.565 37.008 1.00 27.11 481 SER A O 1
ATOM 3808 N N . CYS A 1 482 ? 10.615 -0.433 38.937 1.00 26.97 482 CYS A N 1
ATOM 3809 C CA . CYS A 1 482 ? 9.611 0.303 39.694 1.00 26.97 482 CYS A CA 1
ATOM 3810 C C . CYS A 1 482 ? 10.344 1.433 40.423 1.00 26.97 482 CYS A C 1
ATOM 3812 O O . CYS A 1 482 ? 11.422 1.180 40.955 1.00 26.97 482 CYS A O 1
ATOM 3814 N N . LEU A 1 483 ? 9.720 2.618 40.456 1.00 27.06 483 LEU A N 1
ATOM 3815 C CA . LEU A 1 483 ? 10.151 3.894 41.060 1.00 27.06 483 LEU A CA 1
ATOM 3816 C C . LEU A 1 483 ? 10.835 4.876 40.094 1.00 27.06 483 LEU A C 1
ATOM 3818 O O . LEU A 1 483 ? 12.026 4.776 39.828 1.00 27.06 483 LEU A O 1
ATOM 3822 N N . LEU A 1 484 ? 10.069 5.867 39.623 1.00 26.89 484 LEU A N 1
ATOM 3823 C CA . LEU A 1 484 ? 10.231 7.278 40.013 1.00 26.89 484 LEU A CA 1
ATOM 3824 C C . LEU A 1 484 ? 9.127 8.129 39.356 1.00 26.89 484 LEU A C 1
ATOM 3826 O O . LEU A 1 484 ? 8.967 8.123 38.140 1.00 26.89 484 LEU A O 1
ATOM 3830 N N . ASN A 1 485 ? 8.367 8.830 40.198 1.00 27.48 485 ASN A N 1
ATOM 3831 C CA . ASN A 1 485 ? 7.364 9.838 39.850 1.00 27.48 485 ASN A CA 1
ATOM 3832 C C . ASN A 1 485 ? 7.793 11.198 40.434 1.00 27.48 485 ASN A C 1
ATOM 3834 O O . ASN A 1 485 ? 8.441 11.226 41.481 1.00 27.48 485 ASN A O 1
ATOM 3838 N N . ASN A 1 486 ? 7.278 12.265 39.803 1.00 28.41 486 ASN A N 1
ATOM 3839 C CA . ASN A 1 486 ? 7.228 13.692 40.193 1.00 28.41 486 ASN A CA 1
ATOM 3840 C C . ASN A 1 486 ? 8.519 14.502 39.910 1.00 28.41 486 ASN A C 1
ATOM 3842 O O . ASN A 1 486 ? 9.616 14.008 40.128 1.00 28.41 486 ASN A O 1
ATOM 3846 N N . THR A 1 487 ? 8.501 15.747 39.405 1.00 27.31 487 THR A N 1
ATOM 3847 C CA . THR A 1 487 ? 7.485 16.826 39.462 1.00 27.31 487 THR A CA 1
ATOM 3848 C C . THR A 1 487 ? 7.768 17.892 38.378 1.00 27.31 487 THR A C 1
ATOM 3850 O O . THR A 1 487 ? 8.920 18.075 37.990 1.00 27.31 487 THR A O 1
ATOM 3853 N N . GLU A 1 488 ? 6.733 18.609 37.925 1.00 29.25 488 GLU A N 1
ATOM 3854 C CA . GLU A 1 488 ? 6.784 19.816 37.073 1.00 29.25 488 GLU A CA 1
ATOM 3855 C C . GLU A 1 488 ? 7.166 21.088 37.866 1.00 29.25 488 GLU A C 1
ATOM 3857 O O . GLU A 1 488 ? 6.753 21.214 39.016 1.00 29.25 488 GLU A O 1
ATOM 3862 N N . HIS A 1 489 ? 7.902 22.039 37.259 1.00 27.55 489 HIS A N 1
ATOM 3863 C CA . HIS A 1 489 ? 7.448 23.412 36.919 1.00 27.55 489 HIS A CA 1
ATOM 3864 C C . HIS A 1 489 ? 8.599 24.392 36.564 1.00 27.55 489 HIS A C 1
ATOM 3866 O O . HIS A 1 489 ? 9.603 24.469 37.259 1.00 27.55 489 HIS A O 1
ATOM 3872 N N . ASN A 1 490 ? 8.345 25.185 35.509 1.00 26.95 490 ASN A N 1
ATOM 3873 C CA . ASN A 1 490 ? 8.721 26.584 35.213 1.00 26.95 490 ASN A CA 1
ATOM 3874 C C . ASN A 1 490 ? 10.171 27.089 35.382 1.00 26.95 490 ASN A C 1
ATOM 3876 O O . ASN A 1 490 ? 10.640 27.270 36.496 1.00 26.95 490 ASN A O 1
ATOM 3880 N N . ALA A 1 491 ? 10.766 27.564 34.275 1.00 24.56 491 ALA A N 1
ATOM 3881 C CA . ALA A 1 491 ? 11.090 28.990 34.070 1.00 24.56 491 ALA A CA 1
ATOM 3882 C C . ALA A 1 491 ? 11.665 29.243 32.659 1.00 24.56 491 ALA A C 1
ATOM 3884 O O . ALA A 1 491 ? 12.619 28.598 32.229 1.00 24.56 491 ALA A O 1
ATOM 3885 N N . LYS A 1 492 ? 11.071 30.210 31.948 1.00 28.58 492 LYS A N 1
ATOM 3886 C CA . LYS A 1 492 ? 11.691 30.955 30.843 1.00 28.58 492 LYS A CA 1
ATOM 3887 C C . LYS A 1 492 ? 12.608 32.015 31.458 1.00 28.58 492 LYS A C 1
ATOM 3889 O O . LYS A 1 492 ? 12.144 32.673 32.377 1.00 28.58 492 LYS A O 1
ATOM 3894 N N . GLU A 1 493 ? 13.798 32.236 30.897 1.00 27.61 493 GLU A N 1
ATOM 3895 C CA . GLU A 1 493 ? 14.306 33.574 30.537 1.00 27.61 493 GLU A CA 1
ATOM 3896 C C . GLU A 1 493 ? 15.704 33.535 29.885 1.00 27.61 493 GLU A C 1
ATOM 3898 O O . GLU A 1 493 ? 16.606 32.837 30.331 1.00 27.61 493 GLU A O 1
ATOM 3903 N N . ASN A 1 494 ? 15.813 34.306 28.797 1.00 27.50 494 ASN A N 1
ATOM 3904 C CA . ASN A 1 494 ? 16.931 35.127 28.322 1.00 27.50 494 ASN A CA 1
ATOM 3905 C C . ASN A 1 494 ? 18.384 34.680 28.564 1.00 27.50 494 ASN A C 1
ATOM 3907 O O . ASN A 1 494 ? 18.912 34.822 29.660 1.00 27.50 494 ASN A O 1
ATOM 3911 N N . LEU A 1 495 ? 19.111 34.432 27.466 1.00 26.84 495 LEU A N 1
ATOM 3912 C CA . LEU A 1 495 ? 20.430 35.050 27.303 1.00 26.84 495 LEU A CA 1
ATOM 3913 C C . LEU A 1 495 ? 20.778 35.262 25.825 1.00 26.84 495 LEU A C 1
ATOM 3915 O O . LEU A 1 495 ? 21.038 34.342 25.055 1.00 26.84 495 LEU A O 1
ATOM 3919 N N . GLN A 1 496 ? 20.745 36.538 25.462 1.00 26.36 496 GLN A N 1
ATOM 3920 C CA . GLN A 1 496 ? 21.266 37.134 24.246 1.00 26.36 496 GLN A CA 1
ATOM 3921 C C . GLN A 1 496 ? 22.755 37.407 24.505 1.00 26.36 496 GLN A C 1
ATOM 3923 O O . GLN A 1 496 ? 23.095 38.086 25.471 1.00 26.36 496 GLN A O 1
ATOM 3928 N N . GLY A 1 497 ? 23.648 36.855 23.687 1.00 26.12 497 GLY A N 1
ATOM 3929 C CA . GLY A 1 497 ? 25.088 37.017 23.875 1.00 26.12 497 GLY A CA 1
ATOM 3930 C C . GLY A 1 497 ? 25.846 36.660 22.609 1.00 26.12 497 GLY A C 1
ATOM 3931 O O . GLY A 1 497 ? 26.041 35.491 22.300 1.00 26.12 497 GLY A O 1
ATOM 3932 N N . ALA A 1 498 ? 26.217 37.696 21.863 1.00 24.80 498 ALA A N 1
ATOM 3933 C CA . ALA A 1 498 ? 27.046 37.638 20.672 1.00 24.80 498 ALA A CA 1
ATOM 3934 C C . ALA A 1 498 ? 28.384 36.936 20.935 1.00 24.80 498 ALA A C 1
ATOM 3936 O O . ALA A 1 498 ? 28.953 37.122 22.002 1.00 24.80 498 ALA A O 1
ATOM 3937 N N . LEU A 1 499 ? 28.926 36.248 19.925 1.00 25.56 499 LEU A N 1
ATOM 3938 C CA . LEU A 1 499 ? 30.351 36.309 19.592 1.00 25.56 499 LEU A CA 1
ATOM 3939 C C . LEU A 1 499 ? 30.568 35.838 18.147 1.00 25.56 499 LEU A C 1
ATOM 3941 O O . LEU A 1 499 ? 30.280 34.705 17.769 1.00 25.56 499 LEU A O 1
ATOM 3945 N N . SER A 1 500 ? 31.061 36.773 17.340 1.00 25.75 500 SER A N 1
ATOM 3946 C CA . SER A 1 500 ? 31.595 36.575 16.000 1.00 25.75 500 SER A CA 1
ATOM 3947 C C . SER A 1 500 ? 32.873 35.738 16.021 1.00 25.75 500 SER A C 1
ATOM 3949 O O . SER A 1 500 ? 33.707 35.946 16.897 1.00 25.75 500 SER A O 1
ATOM 3951 N N . THR A 1 501 ? 33.091 34.912 14.996 1.00 26.91 501 THR A N 1
ATOM 3952 C CA . THR A 1 501 ? 34.329 34.890 14.186 1.00 26.91 501 THR A CA 1
ATOM 3953 C C . THR A 1 501 ? 34.198 33.872 13.041 1.00 26.91 501 THR A C 1
ATOM 3955 O O . THR A 1 501 ? 33.957 32.689 13.256 1.00 26.91 501 THR A O 1
ATOM 3958 N N . SER A 1 502 ? 34.350 34.354 11.806 1.00 26.30 502 SER A N 1
ATOM 3959 C CA . SER A 1 502 ? 34.641 33.563 10.595 1.00 26.30 502 SER A CA 1
ATOM 3960 C C . SER A 1 502 ? 36.173 33.398 10.442 1.00 26.30 502 SER A C 1
ATOM 3962 O O . SER A 1 502 ? 36.918 34.020 11.196 1.00 26.30 502 SER A O 1
ATOM 3964 N N . PRO A 1 503 ? 36.695 32.759 9.378 1.00 32.00 503 PRO A N 1
ATOM 3965 C CA . PRO A 1 503 ? 36.579 31.345 9.023 1.00 32.00 503 PRO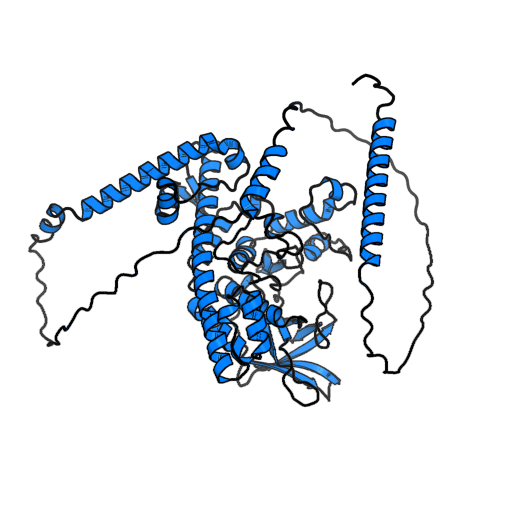 A CA 1
ATOM 3966 C C . PRO A 1 503 ? 37.979 30.702 8.852 1.00 32.00 503 PRO A C 1
ATOM 3968 O O . PRO A 1 503 ? 38.932 31.366 8.447 1.00 32.00 503 PRO A O 1
ATOM 3971 N N . VAL A 1 504 ? 38.114 29.389 9.063 1.00 23.81 504 VAL A N 1
ATOM 3972 C CA . VAL A 1 504 ? 39.337 28.662 8.671 1.00 23.81 504 VAL A CA 1
ATOM 3973 C C . VAL A 1 504 ? 39.091 27.920 7.362 1.00 23.81 504 VAL A C 1
ATOM 3975 O O . VAL A 1 504 ? 38.343 26.949 7.291 1.00 23.81 504 VAL A O 1
ATOM 3978 N N . VAL A 1 505 ? 39.749 28.422 6.320 1.00 26.30 505 VAL A N 1
ATOM 3979 C CA . VAL A 1 505 ? 39.909 27.799 5.007 1.00 26.30 505 VAL A CA 1
ATOM 3980 C C . VAL A 1 505 ? 40.908 26.649 5.137 1.00 26.30 505 VAL A C 1
ATOM 3982 O O . VAL A 1 505 ? 42.070 26.884 5.459 1.00 26.30 505 VAL A O 1
ATOM 3985 N N . ILE A 1 506 ? 40.491 25.420 4.828 1.00 25.38 506 ILE A N 1
ATOM 3986 C CA . ILE A 1 506 ? 41.417 24.310 4.565 1.00 25.38 506 ILE A CA 1
ATOM 3987 C C . ILE A 1 506 ? 41.296 23.944 3.087 1.00 25.38 506 ILE A C 1
ATOM 3989 O O . ILE A 1 506 ? 40.304 23.372 2.642 1.00 25.38 506 ILE A O 1
ATOM 3993 N N . LYS A 1 507 ? 42.329 24.310 2.321 1.00 25.48 507 LYS A N 1
ATOM 3994 C CA . LYS A 1 507 ? 42.566 23.836 0.955 1.00 25.48 507 LYS A CA 1
ATOM 3995 C C . LYS A 1 507 ? 43.078 22.397 1.024 1.00 25.48 507 LYS A C 1
ATOM 3997 O O . LYS A 1 507 ? 44.167 22.164 1.538 1.00 25.48 507 LYS A O 1
ATOM 4002 N N . GLY A 1 508 ? 42.316 21.456 0.474 1.00 26.02 508 GLY A N 1
ATOM 4003 C CA . GLY A 1 508 ? 42.774 20.098 0.189 1.00 26.02 508 GLY A CA 1
ATOM 4004 C C . GLY A 1 508 ? 42.912 19.899 -1.316 1.00 26.02 508 GLY A C 1
ATOM 4005 O O . GLY A 1 508 ? 41.914 19.875 -2.028 1.00 26.02 508 GLY A O 1
ATOM 4006 N N . HIS A 1 509 ? 44.151 19.788 -1.794 1.00 26.05 509 HIS A N 1
ATOM 4007 C CA . HIS A 1 509 ? 44.477 19.313 -3.137 1.00 26.05 509 HIS A CA 1
ATOM 4008 C C . HIS A 1 509 ? 44.056 17.847 -3.296 1.00 26.05 509 HIS A C 1
ATOM 4010 O O . HIS A 1 509 ? 44.433 17.014 -2.476 1.00 26.05 509 HIS A O 1
ATOM 4016 N N . LEU A 1 510 ? 43.363 17.523 -4.388 1.00 25.48 510 LEU A N 1
ATOM 4017 C CA . LEU A 1 510 ? 43.272 16.159 -4.902 1.00 25.48 510 LEU A CA 1
ATOM 4018 C C . LEU A 1 510 ? 43.730 16.166 -6.358 1.00 25.48 510 LEU A C 1
ATOM 4020 O O . LEU A 1 510 ? 43.105 16.757 -7.236 1.00 25.48 510 LEU A O 1
ATOM 4024 N N . THR A 1 511 ? 44.889 15.554 -6.556 1.00 26.16 511 THR A N 1
ATOM 4025 C CA . THR A 1 511 ? 45.506 15.235 -7.834 1.00 26.16 511 THR A CA 1
ATOM 4026 C C . THR A 1 511 ? 44.757 14.089 -8.503 1.00 26.16 511 THR A C 1
ATOM 4028 O O . THR A 1 511 ? 44.440 13.071 -7.889 1.00 26.16 511 THR A O 1
ATOM 4031 N N . THR A 1 512 ? 44.493 14.270 -9.790 1.00 26.31 512 THR A N 1
ATOM 4032 C CA . THR A 1 512 ? 44.013 13.256 -10.722 1.00 26.31 512 THR A CA 1
ATOM 4033 C C . THR A 1 512 ? 45.088 12.197 -10.955 1.00 26.31 512 THR A C 1
ATOM 4035 O O . THR A 1 512 ? 46.261 12.515 -11.141 1.00 26.31 512 THR A O 1
ATOM 4038 N N . THR A 1 513 ? 44.694 10.926 -10.983 1.00 27.22 513 THR A N 1
ATOM 4039 C CA . THR A 1 513 ? 45.463 9.882 -11.672 1.00 27.22 513 THR A CA 1
ATOM 4040 C C . THR A 1 513 ? 44.514 9.039 -12.507 1.00 27.22 513 THR A C 1
ATOM 4042 O O . THR A 1 513 ? 43.677 8.306 -11.986 1.00 27.22 513 THR A O 1
ATOM 4045 N N . ASP A 1 514 ? 44.656 9.200 -13.821 1.00 25.89 514 ASP A N 1
ATOM 4046 C CA . ASP A 1 514 ? 44.186 8.272 -14.840 1.00 25.89 514 ASP A CA 1
ATOM 4047 C C . ASP A 1 514 ? 44.903 6.928 -14.682 1.00 25.89 514 ASP A C 1
ATOM 4049 O O . ASP A 1 514 ? 46.132 6.882 -14.601 1.00 25.89 514 ASP A O 1
ATOM 4053 N N . LEU A 1 515 ? 44.148 5.829 -14.720 1.00 27.44 515 LEU A N 1
ATOM 4054 C CA . LEU A 1 515 ? 44.687 4.515 -15.058 1.00 27.44 515 LEU A CA 1
ATOM 4055 C C . LEU A 1 515 ? 43.785 3.839 -16.089 1.00 27.44 515 LEU A C 1
ATOM 4057 O O . LEU A 1 515 ? 42.636 3.473 -15.842 1.00 27.44 515 LEU A O 1
ATOM 4061 N N . THR A 1 516 ? 44.365 3.707 -17.272 1.00 27.64 516 THR A N 1
ATOM 4062 C CA . THR A 1 516 ? 43.866 3.038 -18.461 1.00 27.64 516 THR A CA 1
ATOM 4063 C C . THR A 1 516 ? 44.083 1.519 -18.394 1.00 27.64 516 THR A C 1
ATOM 4065 O O . THR A 1 516 ? 45.061 1.022 -17.849 1.00 27.64 516 THR A O 1
ATOM 4068 N N . SER A 1 517 ? 43.136 0.793 -18.998 1.00 28.86 517 SER A N 1
ATOM 4069 C CA . SER A 1 517 ? 43.280 -0.465 -19.757 1.00 28.86 517 SER A CA 1
ATOM 4070 C C . SER A 1 517 ? 44.284 -1.545 -19.299 1.00 28.86 517 SER A C 1
ATOM 4072 O O . SER A 1 517 ? 45.462 -1.480 -19.635 1.00 28.86 517 SER A O 1
ATOM 4074 N N . THR A 1 518 ? 43.788 -2.674 -18.773 1.00 28.58 518 THR A N 1
ATOM 4075 C CA . THR A 1 518 ? 43.782 -3.982 -19.485 1.00 28.58 518 THR A CA 1
ATOM 4076 C C . THR A 1 518 ? 43.083 -5.099 -18.679 1.00 28.58 518 THR A C 1
ATOM 4078 O O . THR A 1 518 ? 43.052 -5.043 -17.451 1.00 28.58 518 THR A O 1
ATOM 4081 N N . PRO A 1 519 ? 42.499 -6.123 -19.343 1.00 37.44 519 PRO A N 1
ATOM 4082 C CA . PRO A 1 519 ? 41.640 -7.131 -18.725 1.00 37.44 519 PRO A CA 1
ATOM 4083 C C . PRO A 1 519 ? 42.341 -8.495 -18.612 1.00 37.44 519 PRO A C 1
ATOM 4085 O O . PRO A 1 519 ? 42.571 -9.142 -19.631 1.00 37.44 519 PRO A O 1
ATOM 4088 N N . LYS A 1 520 ? 42.656 -8.949 -17.390 1.00 31.03 520 LYS A N 1
ATOM 4089 C CA . LYS A 1 520 ? 42.913 -10.364 -17.029 1.00 31.03 520 LYS A CA 1
ATOM 4090 C C . LYS A 1 520 ? 43.244 -10.478 -15.535 1.00 31.03 520 LYS A C 1
ATOM 4092 O O . LYS A 1 520 ? 44.395 -10.334 -15.151 1.00 31.03 520 LYS A O 1
ATOM 4097 N N . ALA A 1 521 ? 42.232 -10.740 -14.708 1.00 27.38 521 ALA A N 1
ATOM 4098 C CA . ALA A 1 521 ? 42.387 -11.321 -13.367 1.00 27.38 521 ALA A CA 1
ATOM 4099 C C . ALA A 1 521 ? 41.012 -11.752 -12.816 1.00 27.38 521 ALA A C 1
ATOM 4101 O O . ALA A 1 521 ? 40.520 -11.215 -11.830 1.00 27.38 521 ALA A O 1
ATOM 4102 N N . PHE A 1 522 ? 40.356 -12.703 -13.486 1.00 31.50 522 PHE A N 1
ATOM 4103 C CA . PHE A 1 522 ? 39.305 -13.518 -12.868 1.00 31.50 522 PHE A CA 1
ATOM 4104 C C . PHE A 1 522 ? 39.883 -14.916 -12.663 1.00 31.50 522 PHE A C 1
ATOM 4106 O O . PHE A 1 522 ? 39.620 -15.834 -13.433 1.00 31.50 522 PHE A O 1
ATOM 4113 N N . GLU A 1 523 ? 40.702 -15.054 -11.625 1.00 28.00 523 GLU A N 1
ATOM 4114 C CA . GLU A 1 523 ? 40.995 -16.346 -11.016 1.00 28.00 523 GLU A CA 1
ATOM 4115 C C . GLU A 1 523 ? 40.600 -16.291 -9.542 1.00 28.00 523 GLU A C 1
ATOM 4117 O O . GLU A 1 523 ? 40.817 -15.301 -8.842 1.00 28.00 523 GLU A O 1
ATOM 4122 N N . ASN A 1 524 ? 39.929 -17.362 -9.124 1.00 41.25 524 ASN A N 1
ATOM 4123 C CA . ASN A 1 524 ? 39.420 -17.623 -7.788 1.00 41.25 524 ASN A CA 1
ATOM 4124 C C . ASN A 1 524 ? 40.399 -17.206 -6.685 1.00 41.25 524 ASN A C 1
ATOM 4126 O O . ASN A 1 524 ? 41.395 -17.880 -6.459 1.00 41.25 524 ASN A O 1
ATOM 4130 N N . ASN A 1 525 ? 40.018 -16.194 -5.911 1.00 28.83 525 ASN A N 1
ATOM 4131 C CA . ASN A 1 525 ? 40.479 -16.018 -4.541 1.00 28.83 525 ASN A CA 1
ATOM 4132 C C . ASN A 1 525 ? 39.272 -15.612 -3.692 1.00 28.83 525 ASN A C 1
ATOM 4134 O O . ASN A 1 525 ? 38.859 -14.456 -3.696 1.00 28.83 525 ASN A O 1
ATOM 4138 N N . GLN A 1 526 ? 38.681 -16.570 -2.971 1.00 32.78 526 GLN A N 1
ATOM 4139 C CA . GLN A 1 526 ? 37.890 -16.250 -1.784 1.00 32.78 526 GLN A CA 1
ATOM 4140 C C . GLN A 1 526 ? 38.857 -15.727 -0.712 1.00 32.78 526 GLN A C 1
ATOM 4142 O O . GLN A 1 526 ? 39.686 -16.507 -0.243 1.00 32.78 526 GLN A O 1
ATOM 4147 N N . PRO A 1 527 ? 38.761 -14.467 -0.254 1.00 34.09 527 PRO A N 1
ATOM 4148 C CA . PRO A 1 527 ? 39.461 -14.054 0.947 1.00 34.09 527 PRO A CA 1
ATOM 4149 C C . PRO A 1 527 ? 38.616 -14.453 2.160 1.00 34.09 527 PRO A C 1
ATOM 4151 O O . PRO A 1 527 ? 37.406 -14.206 2.212 1.00 34.09 527 PRO A O 1
ATOM 4154 N N . ALA A 1 528 ? 39.264 -15.061 3.150 1.00 38.28 528 ALA A N 1
ATOM 4155 C CA . ALA A 1 528 ? 38.699 -15.390 4.450 1.00 38.28 528 ALA A CA 1
ATOM 4156 C C . ALA A 1 528 ? 38.042 -14.154 5.107 1.00 38.28 528 ALA A C 1
ATOM 4158 O O . ALA A 1 528 ? 38.692 -13.289 5.689 1.00 38.28 528 ALA A O 1
ATOM 4159 N N . LYS A 1 529 ? 36.710 -14.080 5.034 1.00 44.97 529 LYS A N 1
ATOM 4160 C CA . LYS A 1 529 ? 35.856 -12.970 5.499 1.00 44.97 529 LYS A CA 1
ATOM 4161 C C . LYS A 1 529 ? 35.634 -12.947 7.026 1.00 44.97 529 LYS A C 1
ATOM 4163 O O . LYS A 1 529 ? 34.532 -12.670 7.490 1.00 44.97 529 LYS A O 1
ATOM 4168 N N . ILE A 1 530 ? 36.661 -13.252 7.823 1.00 48.19 530 ILE A N 1
ATOM 4169 C CA . ILE A 1 530 ? 36.566 -13.296 9.300 1.00 48.19 530 ILE A CA 1
ATOM 4170 C C . ILE A 1 530 ? 37.340 -12.145 9.967 1.00 48.19 530 ILE A C 1
ATOM 4172 O O . ILE A 1 530 ? 36.974 -11.709 11.059 1.00 48.19 530 ILE A O 1
ATOM 4176 N N . GLU A 1 531 ? 38.351 -11.576 9.308 1.00 43.31 531 GLU A N 1
ATOM 4177 C CA . GLU A 1 531 ? 39.218 -10.563 9.926 1.00 43.31 531 GLU A CA 1
ATOM 4178 C C . GLU A 1 531 ? 38.549 -9.181 10.051 1.00 43.31 531 GLU A C 1
ATOM 4180 O O . GLU A 1 531 ? 38.621 -8.547 11.105 1.00 43.31 531 GLU A O 1
ATOM 4185 N N . GLY A 1 532 ? 37.759 -8.770 9.051 1.00 45.31 532 GLY A N 1
ATOM 4186 C CA . GLY A 1 532 ? 37.036 -7.490 9.080 1.00 45.31 532 GLY A CA 1
ATOM 4187 C C . GLY A 1 532 ? 35.947 -7.399 10.160 1.00 45.31 532 GLY A C 1
ATOM 4188 O O . GLY A 1 532 ? 35.688 -6.324 10.695 1.00 45.31 532 GLY A O 1
ATOM 4189 N N . LEU A 1 533 ? 35.339 -8.524 10.552 1.00 42.28 533 LEU A N 1
ATOM 4190 C CA . LEU A 1 533 ? 34.313 -8.548 11.605 1.00 42.28 533 LEU A CA 1
ATOM 4191 C C . LEU A 1 533 ? 34.904 -8.356 13.007 1.00 42.28 533 LEU A C 1
ATOM 4193 O O . LEU A 1 533 ? 34.261 -7.746 13.866 1.00 42.28 533 LEU A O 1
ATOM 4197 N N . LYS A 1 534 ? 36.133 -8.835 13.246 1.00 52.59 534 LYS A N 1
ATOM 4198 C CA . LYS A 1 534 ? 36.844 -8.589 14.510 1.00 52.59 534 LYS A CA 1
ATOM 4199 C C . LYS A 1 534 ? 37.222 -7.117 14.648 1.00 52.59 534 LYS A C 1
ATOM 4201 O O . LYS A 1 534 ? 37.063 -6.565 15.734 1.00 52.59 534 LYS A O 1
ATOM 4206 N N . ASP A 1 535 ? 37.644 -6.478 13.560 1.00 63.34 535 ASP A N 1
ATOM 4207 C CA . ASP A 1 535 ? 37.977 -5.051 13.554 1.00 63.34 535 ASP A CA 1
ATOM 4208 C C . ASP A 1 535 ? 36.735 -4.169 13.787 1.00 63.34 535 ASP A C 1
ATOM 4210 O O . ASP A 1 535 ? 36.750 -3.277 14.636 1.00 63.34 535 ASP A O 1
ATOM 4214 N N . ILE A 1 536 ? 35.603 -4.495 13.148 1.00 62.69 536 ILE A N 1
ATOM 4215 C CA . ILE A 1 536 ? 34.320 -3.807 13.384 1.00 62.69 536 ILE A CA 1
ATOM 4216 C C . ILE A 1 536 ? 33.865 -3.966 14.842 1.00 62.69 536 ILE A C 1
ATOM 4218 O O . ILE A 1 536 ? 33.475 -2.984 15.478 1.00 62.69 536 ILE A O 1
ATOM 4222 N N . ARG A 1 537 ? 33.951 -5.179 15.407 1.00 63.94 537 ARG A N 1
ATOM 4223 C CA . ARG A 1 537 ? 33.594 -5.431 16.813 1.00 63.94 537 ARG A CA 1
ATOM 4224 C C . ARG A 1 537 ? 34.495 -4.647 17.769 1.00 63.94 537 ARG A C 1
ATOM 4226 O O . ARG A 1 537 ? 33.989 -4.051 18.717 1.00 63.94 537 ARG A O 1
ATOM 4233 N N . SER A 1 538 ? 35.801 -4.615 17.516 1.00 72.25 538 SER A N 1
ATOM 4234 C CA . SER A 1 538 ? 36.767 -3.876 18.338 1.00 72.25 538 SER A CA 1
ATOM 4235 C C . SER A 1 538 ? 36.536 -2.365 18.279 1.00 72.25 538 SER A C 1
ATOM 4237 O O . SER A 1 538 ? 36.528 -1.711 19.323 1.00 72.25 538 SER A O 1
ATOM 4239 N N . LYS A 1 539 ? 36.257 -1.813 17.091 1.00 74.06 539 LYS A N 1
ATOM 4240 C CA . LYS A 1 539 ? 35.891 -0.398 16.909 1.00 74.06 539 LYS A CA 1
ATOM 4241 C C . LYS A 1 539 ? 34.592 -0.046 17.634 1.00 74.06 539 LYS A C 1
ATOM 4243 O O . LYS A 1 539 ? 34.542 0.964 18.331 1.00 74.06 539 LYS A O 1
ATOM 4248 N N . LEU A 1 540 ? 33.573 -0.906 17.552 1.00 64.94 540 LEU A N 1
ATOM 4249 C CA . LEU A 1 540 ? 32.301 -0.702 18.248 1.00 64.94 540 LEU A CA 1
ATOM 4250 C C . LEU A 1 540 ? 32.478 -0.711 19.776 1.00 64.94 540 LEU A C 1
ATOM 4252 O O . LEU A 1 540 ? 31.990 0.188 20.456 1.00 64.94 540 LEU A O 1
ATOM 4256 N N . VAL A 1 541 ? 33.224 -1.680 20.317 1.00 79.00 541 VAL A N 1
ATOM 4257 C CA . VAL A 1 541 ? 33.518 -1.761 21.759 1.00 79.00 541 VAL A CA 1
ATOM 4258 C C . VAL A 1 541 ? 34.317 -0.546 22.234 1.00 79.00 541 VAL A C 1
ATOM 4260 O O . VAL A 1 541 ? 34.025 -0.009 23.304 1.00 79.00 541 VAL A O 1
ATOM 4263 N N . LYS A 1 542 ? 35.293 -0.080 21.446 1.00 83.75 542 LYS A N 1
ATOM 4264 C CA . LYS A 1 542 ? 36.072 1.128 21.755 1.00 83.75 542 LYS A CA 1
ATOM 4265 C C . LYS A 1 542 ? 35.185 2.375 21.799 1.00 83.75 542 LYS A C 1
ATOM 4267 O O . LYS A 1 542 ? 35.279 3.146 22.747 1.00 83.75 542 LYS A O 1
ATOM 4272 N N . ASN A 1 543 ? 34.282 2.533 20.832 1.00 77.31 543 ASN A N 1
ATOM 4273 C CA . ASN A 1 543 ? 33.372 3.679 20.780 1.00 77.31 543 ASN A CA 1
ATOM 4274 C C . ASN A 1 543 ? 32.375 3.682 21.949 1.00 77.31 543 ASN A C 1
ATOM 4276 O O . ASN A 1 543 ? 32.142 4.733 22.539 1.00 77.31 543 ASN A O 1
ATOM 4280 N N . ILE A 1 544 ? 31.846 2.514 22.336 1.00 76.12 544 ILE A N 1
ATOM 4281 C CA . ILE A 1 544 ? 30.972 2.387 23.515 1.00 76.12 544 ILE A CA 1
ATOM 4282 C C . ILE A 1 544 ? 31.732 2.753 24.794 1.00 76.12 544 ILE A C 1
ATOM 4284 O O . ILE A 1 544 ? 31.205 3.494 25.620 1.00 76.12 544 ILE A O 1
ATOM 4288 N N . LYS A 1 545 ? 32.976 2.280 24.956 1.00 83.62 545 LYS A N 1
ATOM 4289 C CA . LYS A 1 545 ? 33.808 2.637 26.116 1.00 83.62 545 LYS A CA 1
ATOM 4290 C C . LYS A 1 545 ? 34.063 4.139 26.192 1.00 83.62 545 LYS A C 1
ATOM 4292 O O . LYS A 1 545 ? 33.842 4.720 27.246 1.00 83.62 545 LYS A O 1
ATOM 4297 N N . ASN A 1 546 ? 34.456 4.762 25.081 1.00 80.81 546 ASN A N 1
ATOM 4298 C CA . ASN A 1 546 ? 34.694 6.204 25.037 1.00 80.81 546 ASN A CA 1
ATOM 4299 C C . ASN A 1 546 ? 33.430 6.995 25.394 1.00 80.81 546 ASN A C 1
ATOM 4301 O O . ASN A 1 546 ? 33.498 7.916 26.194 1.00 80.81 546 ASN A O 1
ATOM 4305 N N . PHE A 1 547 ? 32.270 6.597 24.866 1.00 77.38 547 PHE A N 1
ATOM 4306 C CA . PHE A 1 547 ? 30.995 7.236 25.190 1.00 77.38 547 PHE A CA 1
ATOM 4307 C C . PHE A 1 547 ? 30.638 7.123 26.680 1.00 77.38 547 PHE A C 1
ATOM 4309 O O . PHE A 1 547 ? 30.226 8.107 27.291 1.00 77.38 547 PHE A O 1
ATOM 4316 N N . VAL A 1 548 ? 30.831 5.944 27.282 1.00 79.88 548 VAL A N 1
ATOM 4317 C CA . VAL A 1 548 ? 30.593 5.728 28.719 1.00 79.88 548 VAL A CA 1
ATOM 4318 C C . VAL A 1 548 ? 31.539 6.572 29.573 1.00 79.88 548 VAL A C 1
ATOM 4320 O O . VAL A 1 548 ? 31.088 7.157 30.555 1.00 79.88 548 VAL A O 1
ATOM 4323 N N . GLU A 1 549 ? 32.817 6.675 29.206 1.00 81.69 549 GLU A N 1
ATOM 4324 C CA . GLU A 1 549 ? 33.772 7.526 29.927 1.00 81.69 549 GLU A CA 1
ATOM 4325 C C . GLU A 1 549 ? 33.431 9.014 29.780 1.00 81.69 549 GLU A C 1
ATOM 4327 O O . GLU A 1 549 ? 33.403 9.718 30.781 1.00 81.69 549 GLU A O 1
ATOM 4332 N N . THR A 1 550 ? 33.019 9.485 28.598 1.00 81.19 550 THR A N 1
ATOM 4333 C CA . THR A 1 550 ? 32.530 10.866 28.425 1.00 81.19 550 THR A CA 1
ATOM 4334 C C . THR A 1 550 ? 31.286 11.154 29.272 1.00 81.19 550 THR A C 1
ATOM 4336 O O . THR A 1 550 ? 31.156 12.248 29.824 1.00 81.19 550 THR A O 1
ATOM 4339 N N . ILE A 1 551 ? 30.365 10.191 29.405 1.00 71.12 551 ILE A N 1
ATOM 4340 C CA . ILE A 1 551 ? 29.211 10.330 30.305 1.00 71.12 551 ILE A CA 1
ATOM 4341 C C . ILE A 1 551 ? 29.673 10.394 31.757 1.00 71.12 551 ILE A C 1
ATOM 4343 O O . ILE A 1 551 ? 29.197 11.260 32.484 1.00 71.12 551 ILE A O 1
ATOM 4347 N N . LYS A 1 552 ? 30.588 9.518 32.188 1.00 74.94 552 LYS A N 1
ATOM 4348 C CA . LYS A 1 552 ? 31.125 9.545 33.555 1.00 74.94 552 LYS A CA 1
ATOM 4349 C C . LYS A 1 552 ? 31.839 10.856 33.849 1.00 74.94 552 LYS A C 1
ATOM 4351 O O . LYS A 1 552 ? 31.568 11.445 34.884 1.00 74.94 552 LYS A O 1
ATOM 4356 N N . GLU A 1 553 ? 32.695 11.333 32.952 1.00 74.75 553 GLU A N 1
ATOM 4357 C CA . GLU A 1 553 ? 33.402 12.606 33.109 1.00 74.75 553 GLU A CA 1
ATOM 4358 C C . GLU A 1 553 ? 32.421 13.767 33.230 1.00 74.75 553 GLU A C 1
ATOM 4360 O O . GLU A 1 553 ? 32.524 14.533 34.183 1.00 74.75 553 GLU A O 1
ATOM 4365 N N . LYS A 1 554 ? 31.413 13.850 32.349 1.00 71.38 554 LYS A N 1
ATOM 4366 C CA . LYS A 1 554 ? 30.360 14.870 32.463 1.00 71.38 554 LYS A CA 1
ATOM 4367 C C . LYS A 1 554 ? 29.552 14.719 33.748 1.00 71.38 554 LYS A C 1
ATOM 4369 O O . LYS A 1 554 ? 29.252 15.708 34.406 1.00 71.38 554 LYS A O 1
ATOM 4374 N N . PHE A 1 555 ? 29.194 13.502 34.140 1.00 67.19 555 PHE A N 1
ATOM 4375 C CA . PHE A 1 555 ? 28.409 13.273 35.350 1.00 67.19 555 PHE A CA 1
ATOM 4376 C C . PHE A 1 555 ? 29.198 13.636 36.616 1.00 67.19 555 PHE A C 1
ATOM 4378 O O . PHE A 1 555 ? 28.640 14.227 37.535 1.00 67.19 555 PHE A O 1
ATOM 4385 N N . MET A 1 556 ? 30.502 13.354 36.642 1.00 66.38 556 MET A N 1
ATOM 4386 C CA . MET A 1 556 ? 31.398 13.682 37.754 1.00 66.38 556 MET A CA 1
ATOM 4387 C C . MET A 1 556 ? 31.777 15.169 37.772 1.00 66.38 556 MET A C 1
ATOM 4389 O O . MET A 1 556 ? 31.843 15.758 38.846 1.00 66.38 556 MET A O 1
ATOM 4393 N N . SER A 1 557 ? 31.953 15.812 36.611 1.00 63.84 557 SER A N 1
ATOM 4394 C CA . SER A 1 557 ? 32.249 17.249 36.530 1.00 63.84 557 SER A CA 1
ATOM 4395 C C . SER A 1 557 ? 31.067 18.119 36.956 1.00 63.84 557 SER A C 1
ATOM 4397 O O . SER A 1 557 ? 31.275 19.229 37.433 1.00 63.84 557 SER A O 1
ATOM 4399 N N . THR A 1 558 ? 29.836 17.622 36.798 1.00 55.62 558 THR A N 1
ATOM 4400 C CA . THR A 1 558 ? 28.609 18.365 37.141 1.00 55.62 558 THR A CA 1
ATOM 4401 C C . THR A 1 558 ? 28.138 18.111 38.583 1.00 55.62 558 THR A C 1
ATOM 4403 O O . THR A 1 558 ? 27.314 18.863 39.085 1.00 55.62 558 THR A O 1
ATOM 4406 N N . ASN A 1 559 ? 28.677 17.096 39.276 1.00 53.78 559 ASN A N 1
ATOM 4407 C CA . ASN A 1 559 ? 28.260 16.696 40.634 1.00 53.78 559 ASN A CA 1
ATOM 4408 C C . ASN A 1 559 ? 29.325 16.910 41.726 1.00 53.78 559 ASN A C 1
ATOM 4410 O O . ASN A 1 559 ? 29.199 16.366 42.824 1.00 53.78 559 ASN A O 1
ATOM 4414 N N . ASN A 1 560 ? 30.357 17.721 41.476 1.00 49.88 560 ASN A N 1
ATOM 4415 C CA . ASN A 1 560 ? 31.392 17.987 42.484 1.00 49.88 560 ASN A CA 1
ATOM 4416 C C . ASN A 1 560 ? 30.891 18.724 43.746 1.00 49.88 560 ASN A C 1
ATOM 4418 O O . ASN A 1 560 ? 31.602 18.695 44.747 1.00 49.88 560 ASN A O 1
ATOM 4422 N N . ASP A 1 561 ? 29.667 19.269 43.751 1.00 52.22 561 ASP A N 1
ATOM 4423 C CA . ASP A 1 561 ? 29.060 19.909 44.934 1.00 52.22 561 ASP A CA 1
ATOM 4424 C C . ASP A 1 561 ? 28.034 19.047 45.695 1.00 52.22 561 ASP A C 1
ATOM 4426 O O . ASP A 1 561 ? 27.484 19.485 46.703 1.00 52.22 561 ASP A O 1
ATOM 4430 N N . LEU A 1 562 ? 27.786 17.796 45.292 1.00 50.38 562 LEU A N 1
ATOM 4431 C CA . LEU A 1 562 ? 26.832 16.919 45.988 1.00 50.38 562 LEU A CA 1
ATOM 4432 C C . LEU A 1 562 ? 27.390 15.502 46.167 1.00 50.38 562 LEU A C 1
ATOM 4434 O O . LEU A 1 562 ? 26.833 14.514 45.694 1.00 50.38 562 LEU A O 1
ATOM 4438 N N . LYS A 1 563 ? 28.485 15.384 46.928 1.00 40.03 563 LYS A N 1
ATOM 4439 C CA . LYS A 1 563 ? 28.929 14.101 47.502 1.00 40.03 563 LYS A CA 1
ATOM 4440 C C . LYS A 1 563 ? 27.957 13.648 48.599 1.00 40.03 563 LYS A C 1
ATOM 4442 O O . LYS A 1 563 ? 28.243 13.797 49.783 1.00 40.03 563 LYS A O 1
ATOM 4447 N N . GLY A 1 564 ? 26.800 13.111 48.219 1.00 48.91 564 GLY A N 1
ATOM 4448 C CA . GLY A 1 564 ? 25.865 12.551 49.199 1.00 48.91 564 GLY A CA 1
ATOM 4449 C C . GLY A 1 564 ? 24.505 12.068 48.696 1.00 48.91 564 GLY A C 1
ATOM 4450 O O . GLY A 1 564 ? 23.615 11.913 49.530 1.00 48.91 564 GLY A O 1
ATOM 4451 N N . ARG A 1 565 ? 24.298 11.848 47.393 1.00 35.12 565 ARG A N 1
ATOM 4452 C CA . ARG A 1 565 ? 23.068 11.223 46.879 1.00 35.12 565 ARG A CA 1
ATOM 4453 C C . ARG A 1 565 ? 23.360 10.157 45.843 1.00 35.12 565 ARG A C 1
ATOM 4455 O O . ARG A 1 565 ? 24.184 10.439 44.947 1.00 35.12 565 ARG A O 1
#

Sequence (565 aa):
MAKDQKHTDTSYRYNPETKNKEFITRISATETEVWQYKEGKGGGANEAGELGGVYKSPARTALFKQDPNPAKNIAEFLASQMHRSTHPEHQAEVFFAKVTDKAGKPTYPYIASIFFNNYQGDLFKYAYTSKGLIPPEDRPKFMGTGNLVTAALGIENTATLINEVLSSSTGFAESVVPRLLTNDMDMHSGNLGVAIKNGQEEIVSIDFGGANASLEEKIHPHSHTRHMPGLGPTNHFREYGRKYKITPAFAAECDKVAKHDYTGTIDDAFEKIVEYNNFKAIKAFGKLLGVPTKQLRIPDNEVNKEKLVGIIKEHYKVIIKARQEDLSKFSAQIKTDLCLKNYKETGELSYKDTEGKVITLEQVIKEHKGYFKAISEGNEKLKFRDNDNSKNYKALKETVLSTIEKTLAEEKLNENSLDNPFYKESYKSNPLYESKPATSFKGAKINDIQPPIQLVNFYPVLKDPRLEALANIISKSSRSSCLLNNTEHNAKENLQGALSTSPVVIKGHLTTTDLTSTPKAFENNQPAKIEGLKDIRSKLVKNIKNFVETIKEKFMSTNNDLKGR

Radius of gyration: 30.35 Å; c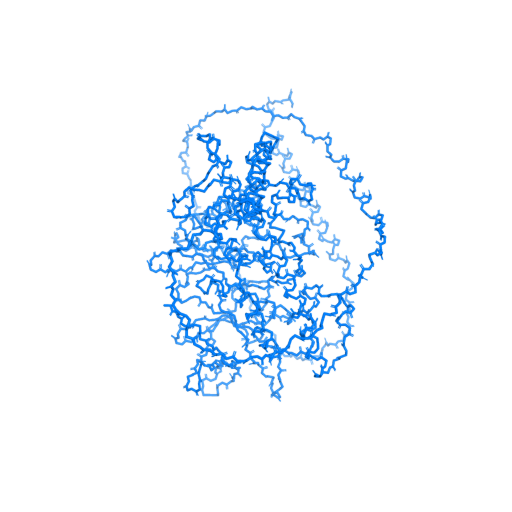hains: 1; bounding box: 101×74×84 Å

Secondary structure (DSSP, 8-state):
--------EEEEEE-TTT--EEEEEE-SSS-EEEEEEEE---SSSS---TT-EEEE-SS-EEEEE--SSHHHHHHHHHHHHHHHHH-TTTB-EEEEEB-B-TTS-B-PPEEEEEPPTTEEEEHHHHHHHTTTPPPPSSPPS-S-S-THHHHHTTTHHHHHHHHHHHHH-B-HHHHHHHHHHTT-----TTTEEEEEETTEEEEEE---TTTTTT--SS--TT-SGGGSTTTS---GGGGS-GGGTSSHHHHHHHHHHHH---HHHHHHHHHHHHHH--HHHHHHHHHHHT--TTTT---SSHHHHHHHHHHHHHHHHHHHHHHHHHHHHHHHHHHHHHHHHHHHHHS-SEEE-TTS-EEEHHHHHHHTHHHHHHHHTTSS-----SHHHHHTHHHHHHHHHHHHHHHHHHHHHHHHHHT-HHHHHHTS------PPPPP-----------PPPP----------HHHHHHHHHHTTSSS-------------------------------------------------TTHHHHHHHHHHHHHHHHHHHHHHHHHHHH-TT-TT-